Protein AF-0000000081822800 (afdb_homodimer)

Secondary structure (DSSP, 8-state):
-HHHHHHHHHHHHH--S-BS-EEEEEEETTS-EEEP---S---TT-EEEEEEEETTEEEEEEEE-TTS-EEE-S-TTTEEEETTTTEEEEPS--GGG-EEEEEEEESSEEEEEEEEEEEEEPPPPPPEEEEEEEEETTTTEEEEEEEESSSS-EEEEEE-SS-EEE-SSS--SEEEEEETTEEEEEEE-SS-EEEEEEEGGGTS--/-HHHHHHHHHHHHH--S-BS-EEEEEEETTS-EEE----S---TT-EEEEEEEETTEEEEEEEE-TTS-EEE-S-TTTEEEETTTTEEEEPS--GGG-EEEEEEEESSEEEEEEEEEEEEEPPPPPPEEEEEEEEETTTTEEEEEEEESSSS-EEEEEE-SS-EEE-SSS--SEEEEEETTEEEEEEE-SS-EEEEEEEGGGTS--

Foldseek 3Di:
DVLVVQVVVVVVPPPPFPAQEEEEAEEEAQAKDKAFLQDQDDDLQKKKWKWWDDPNDIGTQWIAGSVGDIDGDDDPVQWDADPRRRMIMGGRDDQVNFGKMWMWIGGPDIHTHYIYGYGYDYDAAAAKDKDWDQDDQVQLWIKIKIDGPVDRDIFIWIDGPAFIDGDDDDDAQWDWTDDDQKIKIWRDDPVYIHMDIDGSCVRHPD/DVLVVQVVVVVVPPPPFPAQEEEEAEEEAQAKDKAFLQDQDDDLQKKKWKWWDDPNDIGTQWIAGSVGDIDGDDDPVQWDADPRGRMIMGGRDDQVNFGKMWMWIGGPDIHTHYIYGYGYDYDAAAAKDKDWDQDDQVQLWIKIKIDGPVDRDIFIWIDGPAFIDGDDDDDAQWDWTDDDQKIKIWRDDPVYIHMDIDGSCVRHPD

Nearest PDB structures (foldseek):
  3alx-assembly1_B  TM=8.094E-01  e=1.723E-04  Measles morbillivirus
  7tqg-assembly1_L  TM=4.529E-01  e=1.378E-06  Homo sapiens
  5w08-assembly1_H  TM=4.066E-01  e=2.705E-07  Homo sapiens
  7z0y-assembly1_L  TM=4.437E-01  e=2.945E-06  Homo sapiens
  7u04-assembly1_L  TM=4.332E-01  e=1.143E-05  Homo sapiens

Sequence (412 aa):
GVCLYLLSFIIKDKVMFYVSGLEHQVAKKGTDLLLDAKVTTLPSVADFSWKCIKSDKTLNVVKLGFKGDLRIFFDKTSIEFFKQNYSLLLKNVQHNNSGVYKAELSGSEDKILLLYIFCCFSEPVSPVKLTVTESNSSACNLTVTCRTEDSNLNRTFQCNKSSCHLQEGAPVSFTVFLQQDNIICNHSNQVSWNQDSKNIKVYSPKGVCLYLLSFIIKDKVMFYVSGLEHQVAKKGTDLLLDAKVTTLPSVADFSWKCIKSDKTLNVVKLGFKGDLRIFFDKTSIEFFKQNYSLLLKNVQHNNSGVYKAELSGSEDKILLLYIFCCFSEPVSPVKLTVTESNSSACNLTVTCRTEDSNLNRTFQCNKSSCHLQEGAPVSFTVFLQQDNIICNHSNQVSWNQDSKNIKVYSPK

Structure (mmCIF, N/CA/C/O backbone):
data_AF-0000000081822800-model_v1
#
loop_
_entity.id
_entity.type
_entity.pdbx_description
1 polymer 'Immunoglobulin V-set domain-containing protein'
#
loop_
_atom_site.group_PDB
_atom_site.id
_atom_site.type_symbol
_atom_site.label_atom_id
_atom_site.label_alt_id
_atom_site.label_comp_id
_atom_site.label_asym_id
_atom_site.label_entity_id
_atom_site.label_seq_id
_atom_site.pdbx_PDB_ins_code
_atom_site.Cartn_x
_atom_site.Cartn_y
_atom_site.Cartn_z
_atom_site.occupancy
_atom_site.B_iso_or_equiv
_atom_site.auth_seq_id
_atom_site.auth_comp_id
_atom_site.auth_asym_id
_atom_site.auth_atom_id
_atom_site.pdbx_PDB_model_num
ATOM 1 N N . GLY A 1 1 ? -4.793 -26.688 4 1 36.72 1 GLY A N 1
ATOM 2 C CA . GLY A 1 1 ? -3.568 -26.75 3.215 1 36.72 1 GLY A CA 1
ATOM 3 C C . GLY A 1 1 ? -2.824 -25.438 3.164 1 36.72 1 GLY A C 1
ATOM 4 O O . GLY A 1 1 ? -3.262 -24.438 3.756 1 36.72 1 GLY A O 1
ATOM 5 N N . VAL A 1 2 ? -1.627 -25.359 2.516 1 48.44 2 VAL A N 1
ATOM 6 C CA . VAL A 1 2 ? -0.623 -24.312 2.387 1 48.44 2 VAL A CA 1
ATOM 7 C C . VAL A 1 2 ? -1.302 -22.984 2.045 1 48.44 2 VAL A C 1
ATOM 9 O O . VAL A 1 2 ? -0.89 -21.922 2.527 1 48.44 2 VAL A O 1
ATOM 12 N N . CYS A 1 3 ? -2.381 -23.062 1.314 1 52.41 3 CYS A N 1
ATOM 13 C CA . CYS A 1 3 ? -3.053 -21.844 0.894 1 52.41 3 CYS A CA 1
ATOM 14 C C . CYS A 1 3 ? -3.605 -21.078 2.094 1 52.41 3 CYS A C 1
ATOM 16 O O . CYS A 1 3 ? -3.561 -19.844 2.131 1 52.41 3 CYS A O 1
ATOM 18 N N . LEU A 1 4 ? -4.051 -21.812 3.014 1 51.31 4 LEU A N 1
ATOM 19 C CA . LEU A 1 4 ? -4.719 -21.156 4.133 1 51.31 4 LEU A CA 1
ATOM 20 C C . LEU A 1 4 ? -3.717 -20.391 4.992 1 51.31 4 LEU A C 1
ATOM 22 O O . LEU A 1 4 ? -4.004 -19.281 5.461 1 51.31 4 LEU A O 1
ATOM 26 N N . TYR A 1 5 ? -2.645 -21.047 5.246 1 50.62 5 TYR A N 1
ATOM 27 C CA . TYR A 1 5 ? -1.655 -20.438 6.129 1 50.62 5 TYR A CA 1
ATOM 28 C C . TYR A 1 5 ? -1.083 -19.156 5.516 1 50.62 5 TYR A C 1
ATOM 30 O O . TYR A 1 5 ? -0.831 -18.188 6.223 1 50.62 5 TYR A O 1
ATOM 38 N N . LEU A 1 6 ? -0.833 -19.297 4.336 1 49.31 6 LEU A N 1
ATOM 39 C CA . LEU A 1 6 ? -0.276 -18.125 3.668 1 49.31 6 LEU A CA 1
ATOM 40 C C . LEU A 1 6 ? -1.231 -16.938 3.764 1 49.31 6 LEU A C 1
ATOM 42 O O . LEU A 1 6 ? -0.799 -15.805 3.979 1 49.31 6 LEU A O 1
ATOM 46 N N . LEU A 1 7 ? -2.545 -17.328 3.83 1 53.16 7 LEU A N 1
ATOM 47 C CA . LEU A 1 7 ? -3.57 -16.297 3.703 1 53.16 7 LEU A CA 1
ATOM 48 C C . LEU A 1 7 ? -3.721 -15.516 5.004 1 53.16 7 LEU A C 1
ATOM 50 O O . LEU A 1 7 ? -3.898 -14.289 4.988 1 53.16 7 LEU A O 1
ATOM 54 N N . SER A 1 8 ? -3.666 -16.297 5.934 1 50.38 8 SER A N 1
ATOM 55 C CA . SER A 1 8 ? -3.932 -15.672 7.223 1 50.38 8 SER A CA 1
ATOM 56 C C . SER A 1 8 ? -2.854 -14.648 7.574 1 50.38 8 SER A C 1
ATOM 58 O O . SER A 1 8 ? -3.152 -13.57 8.094 1 50.38 8 SER A O 1
ATOM 60 N N . PHE A 1 9 ? -1.717 -15.047 7.324 1 49.59 9 PHE A N 1
ATOM 61 C CA . PHE A 1 9 ? -0.606 -14.195 7.742 1 49.59 9 PHE A CA 1
ATOM 62 C C . PHE A 1 9 ? -0.541 -12.938 6.895 1 49.59 9 PHE A C 1
ATOM 64 O O . PHE A 1 9 ? -0.249 -11.852 7.406 1 49.59 9 PHE A O 1
ATOM 71 N N . ILE A 1 10 ? -0.877 -13.156 5.633 1 49.47 10 ILE A N 1
ATOM 72 C CA . ILE A 1 10 ? -0.733 -12.023 4.723 1 49.47 10 ILE A CA 1
ATOM 73 C C . ILE A 1 10 ? -1.83 -10.992 5 1 49.47 10 ILE A C 1
ATOM 75 O O . ILE A 1 10 ? -1.566 -9.789 5.039 1 49.47 10 ILE A O 1
ATOM 79 N N . ILE A 1 11 ? -3.033 -11.508 5.219 1 52.09 11 ILE A N 1
ATOM 80 C CA . ILE A 1 11 ? -4.164 -10.586 5.312 1 52.09 11 ILE A CA 1
ATOM 81 C C . ILE A 1 11 ? -4.07 -9.789 6.613 1 52.09 11 ILE A C 1
ATOM 83 O O . ILE A 1 11 ? -4.441 -8.617 6.652 1 52.09 11 ILE A O 1
ATOM 87 N N . LYS A 1 12 ? -3.787 -10.461 7.609 1 46.97 12 LYS A N 1
ATOM 88 C CA . LYS A 1 12 ? -3.793 -9.734 8.875 1 46.97 12 LYS A CA 1
ATOM 89 C C . LYS A 1 12 ? -2.924 -8.484 8.805 1 46.97 12 LYS A C 1
ATOM 91 O O . LYS A 1 12 ? -3.279 -7.438 9.352 1 46.97 12 LYS A O 1
ATOM 96 N N . ASP A 1 13 ? -1.806 -8.672 8.25 1 44.94 13 ASP A N 1
ATOM 97 C CA . ASP A 1 13 ? -0.778 -7.66 8.484 1 44.94 13 ASP A CA 1
ATOM 98 C C . ASP A 1 13 ? -0.91 -6.5 7.5 1 44.94 13 ASP A C 1
ATOM 100 O O . ASP A 1 13 ? -0.404 -5.402 7.754 1 44.94 13 ASP A O 1
ATOM 104 N N . LYS A 1 14 ? -1.566 -6.867 6.188 1 49.22 14 LYS A N 1
ATOM 105 C CA . LYS A 1 14 ? -1.287 -5.902 5.125 1 49.22 14 LYS A CA 1
ATOM 106 C C . LYS A 1 14 ? -2.523 -5.074 4.797 1 49.22 14 LYS A C 1
ATOM 108 O O . LYS A 1 14 ? -2.414 -3.984 4.23 1 49.22 14 LYS A O 1
ATOM 113 N N . VAL A 1 15 ? -3.725 -5.629 5.031 1 46.78 15 VAL A N 1
ATOM 114 C CA . VAL A 1 15 ? -4.793 -4.953 4.297 1 46.78 15 VAL A CA 1
ATOM 115 C C . VAL A 1 15 ? -5.703 -4.215 5.277 1 46.78 15 VAL A C 1
ATOM 117 O O . VAL A 1 15 ? -6.633 -4.805 5.832 1 46.78 15 VAL A O 1
ATOM 120 N N . MET A 1 16 ? -5.176 -3.473 6.043 1 43.84 16 MET A N 1
ATOM 121 C CA . MET A 1 16 ? -6.109 -2.684 6.844 1 43.84 16 MET A CA 1
ATOM 122 C C . MET A 1 16 ? -6.867 -1.688 5.973 1 43.84 16 MET A C 1
ATOM 124 O O . MET A 1 16 ? -7.277 -0.628 6.449 1 43.84 16 MET A O 1
ATOM 128 N N . PHE A 1 17 ? -6.68 -1.811 4.672 1 53.31 17 PHE A N 1
ATOM 129 C CA . PHE A 1 17 ? -7.488 -0.879 3.893 1 53.31 17 PHE A CA 1
ATOM 130 C C . PHE A 1 17 ? -8.938 -1.347 3.82 1 53.31 17 PHE A C 1
ATOM 132 O O . PHE A 1 17 ? -9.211 -2.543 3.928 1 53.31 17 PHE A O 1
ATOM 139 N N . TYR A 1 18 ? -9.703 -0.452 4.008 1 56.72 18 TYR A N 1
ATOM 140 C CA . TYR A 1 18 ? -11.109 -0.667 3.672 1 56.72 18 TYR A CA 1
ATOM 141 C C . TYR A 1 18 ? -11.242 -1.473 2.385 1 56.72 18 TYR A C 1
ATOM 143 O O . TYR A 1 18 ? -10.883 -0.995 1.306 1 56.72 18 TYR A O 1
ATOM 151 N N . VAL A 1 19 ? -11.156 -2.721 2.535 1 65.31 19 VAL A N 1
ATOM 152 C CA . VAL A 1 19 ? -11.414 -3.611 1.409 1 65.31 19 VAL A CA 1
ATOM 153 C C . VAL A 1 19 ? -12.914 -3.691 1.148 1 65.31 19 VAL A C 1
ATOM 155 O O . VAL A 1 19 ? -13.695 -3.938 2.068 1 65.31 19 VAL A O 1
ATOM 158 N N . SER A 1 20 ? -13.266 -3.23 0.041 1 69 20 SER A N 1
ATOM 159 C CA . SER A 1 20 ? -14.68 -3.295 -0.307 1 69 20 SER A CA 1
ATOM 160 C C . SER A 1 20 ? -15.148 -4.738 -0.452 1 69 20 SER A C 1
ATOM 162 O O . SER A 1 20 ? -16.328 -5.043 -0.236 1 69 20 SER A O 1
ATOM 164 N N . GLY A 1 21 ? -14.258 -5.656 -0.852 1 78.94 21 GLY A N 1
ATOM 165 C CA . GLY A 1 21 ? -14.648 -7.043 -1.044 1 78.94 21 GLY A CA 1
ATOM 166 C C . GLY A 1 21 ? -13.484 -8.008 -0.956 1 78.94 21 GLY A C 1
ATOM 167 O O . GLY A 1 21 ? -12.344 -7.648 -1.249 1 78.94 21 GLY A O 1
ATOM 168 N N . LEU A 1 22 ? -13.789 -9.125 -0.444 1 83.88 22 LEU A N 1
ATOM 169 C CA . LEU A 1 22 ? -12.836 -10.234 -0.381 1 83.88 22 LEU A CA 1
ATOM 170 C C . LEU A 1 22 ? -13.414 -11.477 -1.04 1 83.88 22 LEU A C 1
ATOM 172 O O . LEU A 1 22 ? -14.555 -11.867 -0.767 1 83.88 22 LEU A O 1
ATOM 176 N N . GLU A 1 23 ? -12.727 -11.992 -1.981 1 86.81 23 GLU A N 1
ATOM 177 C CA . GLU A 1 23 ? -13.156 -13.211 -2.66 1 86.81 23 GLU A CA 1
ATOM 178 C C . GLU A 1 23 ? -12.07 -14.289 -2.607 1 86.81 23 GLU A C 1
ATOM 180 O O . GLU A 1 23 ? -10.883 -13.977 -2.617 1 86.81 23 GLU A O 1
ATOM 185 N N . HIS A 1 24 ? -12.5 -15.477 -2.459 1 87.69 24 HIS A N 1
ATOM 186 C CA . HIS A 1 24 ? -11.617 -16.641 -2.572 1 87.69 24 HIS A CA 1
ATOM 187 C C . HIS A 1 24 ? -11.781 -17.328 -3.924 1 87.69 24 HIS A C 1
ATOM 189 O O . HIS A 1 24 ? -12.906 -17.516 -4.387 1 87.69 24 HIS A O 1
ATOM 195 N N . GLN A 1 25 ? -10.633 -17.547 -4.539 1 90.38 25 GLN A N 1
ATOM 196 C CA . GLN A 1 25 ? -10.664 -18.234 -5.832 1 90.38 25 GLN A CA 1
ATOM 197 C C . GLN A 1 25 ? -9.719 -19.422 -5.848 1 90.38 25 GLN A C 1
ATOM 199 O O . GLN A 1 25 ? -8.625 -19.375 -5.281 1 90.38 25 GLN A O 1
ATOM 204 N N . VAL A 1 26 ? -10.211 -20.5 -6.344 1 87.56 26 VAL A N 1
ATOM 205 C CA . VAL A 1 26 ? -9.383 -21.688 -6.562 1 87.56 26 VAL A CA 1
ATOM 206 C C . VAL A 1 26 ? -9.438 -22.094 -8.039 1 87.56 26 VAL A C 1
ATOM 208 O O . VAL A 1 26 ? -10.469 -21.922 -8.688 1 87.56 26 VAL A O 1
ATOM 211 N N . ALA A 1 27 ? -8.305 -22.5 -8.531 1 89.06 27 ALA A N 1
ATOM 212 C CA . ALA A 1 27 ? -8.273 -22.969 -9.914 1 89.06 27 ALA A CA 1
ATOM 213 C C . ALA A 1 27 ? -7.309 -24.141 -10.086 1 89.06 27 ALA A C 1
ATOM 215 O O . ALA A 1 27 ? -6.293 -24.219 -9.391 1 89.06 27 ALA A O 1
ATOM 216 N N . LYS A 1 28 ? -7.742 -25 -10.945 1 87 28 LYS A N 1
ATOM 217 C CA . LYS A 1 28 ? -6.859 -26.109 -11.32 1 87 28 LYS A CA 1
ATOM 218 C C . LYS A 1 28 ? -5.68 -25.609 -12.148 1 87 28 LYS A C 1
ATOM 220 O O . LYS A 1 28 ? -5.84 -24.75 -13.016 1 87 28 LYS A O 1
ATOM 225 N N . LYS A 1 29 ? -4.566 -26.219 -11.891 1 87.56 29 LYS A N 1
ATOM 226 C CA . LYS A 1 29 ? -3.369 -25.906 -12.664 1 87.56 29 LYS A CA 1
ATOM 227 C C . LYS A 1 29 ? -3.635 -26.047 -14.164 1 87.56 29 LYS A C 1
ATOM 229 O O . LYS A 1 29 ? -4.285 -26.984 -14.602 1 87.56 29 LYS A O 1
ATOM 234 N N . GLY A 1 30 ? -3.152 -25.109 -14.906 1 89.94 30 GLY A N 1
ATOM 235 C CA . GLY A 1 30 ? -3.262 -25.172 -16.359 1 89.94 30 GLY A CA 1
ATOM 236 C C . GLY A 1 30 ? -4.516 -24.5 -16.891 1 89.94 30 GLY A C 1
ATOM 237 O O . GLY A 1 30 ? -4.703 -24.406 -18.109 1 89.94 30 GLY A O 1
ATOM 238 N N . THR A 1 31 ? -5.371 -24.047 -16 1 91.62 31 THR A N 1
ATOM 239 C CA . THR A 1 31 ? -6.582 -23.375 -16.438 1 91.62 31 THR A CA 1
ATOM 240 C C . THR A 1 31 ? -6.41 -21.859 -16.359 1 91.62 31 THR A C 1
ATOM 242 O O . THR A 1 31 ? -5.367 -21.375 -15.906 1 91.62 31 THR A O 1
ATOM 245 N N . ASP A 1 32 ? -7.418 -21.188 -16.906 1 95 32 ASP A N 1
ATOM 246 C CA . ASP A 1 32 ? -7.441 -19.734 -16.812 1 95 32 ASP A CA 1
ATOM 247 C C . ASP A 1 32 ? -8.258 -19.281 -15.609 1 95 32 ASP A C 1
ATOM 249 O O . ASP A 1 32 ? -9.164 -19.984 -15.156 1 95 32 ASP A O 1
ATOM 253 N N . LEU A 1 33 ? -7.902 -18.172 -15.07 1 95.56 33 LEU A N 1
ATOM 254 C CA . LEU A 1 33 ? -8.625 -17.578 -13.945 1 95.56 33 LEU A CA 1
ATOM 255 C C . LEU A 1 33 ? -8.938 -16.109 -14.203 1 95.56 33 LEU A C 1
ATOM 257 O O . LEU A 1 33 ? -8.031 -15.32 -14.453 1 95.56 33 LEU A O 1
ATOM 261 N N . LEU A 1 34 ? -10.148 -15.781 -14.117 1 96.25 34 LEU A N 1
ATOM 262 C CA . LEU A 1 34 ? -10.578 -14.398 -14.312 1 96.25 34 LEU A CA 1
ATOM 263 C C . LEU A 1 34 ? -10.781 -13.703 -12.977 1 96.25 34 LEU A C 1
ATOM 265 O O . LEU A 1 34 ? -11.547 -14.172 -12.133 1 96.25 34 LEU A O 1
ATOM 269 N N . LEU A 1 35 ? -10.078 -12.648 -12.781 1 95.81 35 LEU A N 1
ATOM 270 C CA . LEU A 1 35 ? -10.297 -11.773 -11.641 1 95.81 35 LEU A CA 1
ATOM 271 C C . LEU A 1 35 ? -11.086 -10.531 -12.047 1 95.81 35 LEU A C 1
ATOM 273 O O . LEU A 1 35 ? -10.578 -9.68 -12.773 1 95.81 35 LEU A O 1
ATOM 277 N N . ASP A 1 36 ? -12.227 -10.43 -11.492 1 94.06 36 ASP A N 1
ATOM 278 C CA . ASP A 1 36 ? -13.125 -9.328 -11.836 1 94.06 36 ASP A CA 1
ATOM 279 C C . ASP A 1 36 ? -12.984 -8.18 -10.844 1 94.06 36 ASP A C 1
ATOM 281 O O . ASP A 1 36 ? -13.117 -8.375 -9.633 1 94.06 36 ASP A O 1
ATOM 285 N N . ALA A 1 37 ? -12.75 -6.977 -11.344 1 92.81 37 ALA A N 1
ATOM 286 C CA . ALA A 1 37 ? -12.602 -5.824 -10.461 1 92.81 37 ALA A CA 1
ATOM 287 C C . ALA A 1 37 ? -13.953 -5.355 -9.938 1 92.81 37 ALA A C 1
ATOM 289 O O . ALA A 1 37 ? -14.023 -4.586 -8.977 1 92.81 37 ALA A O 1
ATOM 290 N N . LYS A 1 38 ? -15.008 -5.816 -10.531 1 88 38 LYS A N 1
ATOM 291 C CA . LYS A 1 38 ? -16.375 -5.516 -10.125 1 88 38 LYS A CA 1
ATOM 292 C C . LYS A 1 38 ? -16.641 -4.012 -10.133 1 88 38 LYS A C 1
ATOM 294 O O . LYS A 1 38 ? -17.266 -3.477 -9.219 1 88 38 LYS A O 1
ATOM 299 N N . VAL A 1 39 ? -15.945 -3.27 -11.016 1 86.5 39 VAL A N 1
ATOM 300 C CA . VAL A 1 39 ? -16.156 -1.84 -11.219 1 86.5 39 VAL A CA 1
ATOM 301 C C . VAL A 1 39 ? -16.297 -1.546 -12.703 1 86.5 39 VAL A C 1
ATOM 303 O O . VAL A 1 39 ? -15.719 -2.236 -13.547 1 86.5 39 VAL A O 1
ATOM 306 N N . THR A 1 40 ? -17.141 -0.588 -12.93 1 78.88 40 THR A N 1
ATOM 307 C CA . THR A 1 40 ? -17.344 -0.25 -14.328 1 78.88 40 THR A CA 1
ATOM 308 C C . THR A 1 40 ? -16.797 1.141 -14.641 1 78.88 40 THR A C 1
ATOM 310 O O . THR A 1 40 ? -16.531 1.467 -15.797 1 78.88 40 THR A O 1
ATOM 313 N N . THR A 1 41 ? -16.641 1.982 -13.625 1 83.31 41 THR A N 1
ATOM 314 C CA . THR A 1 41 ? -16.109 3.316 -13.852 1 83.31 41 THR A CA 1
ATOM 315 C C . THR A 1 41 ? -15.07 3.668 -12.789 1 83.31 41 THR A C 1
ATOM 317 O O . THR A 1 41 ? -15.164 3.211 -11.648 1 83.31 41 THR A O 1
ATOM 320 N N . LEU A 1 42 ? -14.062 4.324 -13.305 1 85.75 42 LEU A N 1
ATOM 321 C CA . LEU A 1 42 ? -13.023 4.781 -12.383 1 85.75 42 LEU A CA 1
ATOM 322 C C . LEU A 1 42 ? -13.055 6.297 -12.234 1 85.75 42 LEU A C 1
ATOM 324 O O . LEU A 1 42 ? -13.445 7.008 -13.164 1 85.75 42 LEU A O 1
ATOM 328 N N . PRO A 1 43 ? -12.703 6.746 -11.062 1 85.94 43 PRO A N 1
ATOM 329 C CA . PRO A 1 43 ? -12.57 8.195 -10.93 1 85.94 43 PRO A CA 1
ATOM 330 C C . PRO A 1 43 ? -11.586 8.797 -11.938 1 85.94 43 PRO A C 1
ATOM 332 O O . PRO A 1 43 ? -10.602 8.148 -12.297 1 85.94 43 PRO A O 1
ATOM 335 N N . SER A 1 44 ? -11.805 9.938 -12.43 1 81.94 44 SER A N 1
ATOM 336 C CA . SER A 1 44 ? -11.062 10.57 -13.516 1 81.94 44 SER A CA 1
ATOM 337 C C . SER A 1 44 ? -9.609 10.82 -13.125 1 81.94 44 SER A C 1
ATOM 339 O O . SER A 1 44 ? -8.727 10.82 -13.977 1 81.94 44 SER A O 1
ATOM 341 N N . VAL A 1 45 ? -9.281 11.008 -11.914 1 84.94 45 VAL A N 1
ATOM 342 C CA . VAL A 1 45 ? -7.914 11.398 -11.602 1 84.94 45 VAL A CA 1
ATOM 343 C C . VAL A 1 45 ? -7.227 10.281 -10.812 1 84.94 45 VAL A C 1
ATOM 345 O O . VAL A 1 45 ? -6.219 10.516 -10.141 1 84.94 45 VAL A O 1
ATOM 348 N N . ALA A 1 46 ? -7.734 9.086 -10.992 1 91.88 46 ALA A N 1
ATOM 349 C CA . ALA A 1 46 ? -7.137 8.008 -10.211 1 91.88 46 ALA A CA 1
ATOM 350 C C . ALA A 1 46 ? -6.48 6.973 -11.125 1 91.88 46 ALA A C 1
ATOM 352 O O . ALA A 1 46 ? -6.98 6.691 -12.219 1 91.88 46 ALA A O 1
ATOM 353 N N . ASP A 1 47 ? -5.367 6.496 -10.703 1 95.62 47 ASP A N 1
ATOM 354 C CA . ASP A 1 47 ? -4.742 5.348 -11.352 1 95.62 47 ASP A CA 1
ATOM 355 C C . ASP A 1 47 ? -5.371 4.039 -10.875 1 95.62 47 ASP A C 1
ATOM 357 O O . ASP A 1 47 ? -5.891 3.961 -9.758 1 95.62 47 ASP A O 1
ATOM 361 N N . PHE A 1 48 ? -5.402 3.111 -11.773 1 95.38 48 PHE A N 1
ATOM 362 C CA . PHE A 1 48 ? -5.891 1.78 -11.438 1 95.38 48 PHE A CA 1
ATOM 363 C C . PHE A 1 48 ? -4.781 0.745 -11.562 1 95.38 48 PHE A C 1
ATOM 365 O O . PHE A 1 48 ? -3.961 0.816 -12.477 1 95.38 48 PHE A O 1
ATOM 372 N N . SER A 1 49 ? -4.723 -0.229 -10.633 1 97.06 49 SER A N 1
ATOM 373 C CA . SER A 1 49 ? -3.707 -1.271 -10.75 1 97.06 49 SER A CA 1
ATOM 374 C C . SER A 1 49 ? -4.215 -2.6 -10.203 1 97.06 49 SER A C 1
ATOM 376 O O . SER A 1 49 ? -5.039 -2.627 -9.281 1 97.06 49 SER A O 1
ATOM 378 N N . TRP A 1 50 ? -3.828 -3.674 -10.836 1 97.31 50 TRP A N 1
ATOM 379 C CA . TRP A 1 50 ? -3.84 -5.008 -10.242 1 97.31 50 TRP A CA 1
ATOM 380 C C . TRP A 1 50 ? -2.479 -5.348 -9.641 1 97.31 50 TRP A C 1
ATOM 382 O O . TRP A 1 50 ? -1.449 -5.207 -10.305 1 97.31 50 TRP A O 1
ATOM 392 N N . LYS A 1 51 ? -2.508 -5.73 -8.422 1 96.31 51 LYS A N 1
ATOM 393 C CA . LYS A 1 51 ? -1.27 -6.098 -7.742 1 96.31 51 LYS A CA 1
ATOM 394 C C . LYS A 1 51 ? -1.372 -7.492 -7.129 1 96.31 51 LYS A C 1
ATOM 396 O O . LYS A 1 51 ? -2.473 -7.988 -6.887 1 96.31 51 LYS A O 1
ATOM 401 N N . CYS A 1 52 ? -0.28 -8.102 -6.996 1 95.25 52 CYS A N 1
ATOM 402 C CA . CYS A 1 52 ? -0.197 -9.391 -6.332 1 95.25 52 CYS A CA 1
ATOM 403 C C . CYS A 1 52 ? 0.801 -9.352 -5.18 1 95.25 52 CYS A C 1
ATOM 405 O O . CYS A 1 52 ? 1.886 -8.781 -5.312 1 95.25 52 CYS A O 1
ATOM 407 N N . ILE A 1 53 ? 0.4 -9.93 -4.102 1 90.12 53 ILE A N 1
ATOM 408 C CA . ILE A 1 53 ? 1.264 -10.016 -2.93 1 90.12 53 ILE A CA 1
ATOM 409 C C . ILE A 1 53 ? 1.842 -11.422 -2.811 1 90.12 53 ILE A C 1
ATOM 411 O O . ILE A 1 53 ? 1.1 -12.391 -2.648 1 90.12 53 ILE A O 1
ATOM 415 N N . LYS A 1 54 ? 3.168 -11.43 -2.939 1 81.06 54 LYS A N 1
ATOM 416 C CA . LYS A 1 54 ? 3.885 -12.695 -2.809 1 81.06 54 LYS A CA 1
ATOM 417 C C . LYS A 1 54 ? 5.121 -12.539 -1.926 1 81.06 54 LYS A C 1
ATOM 419 O O . LYS A 1 54 ? 5.93 -11.633 -2.141 1 81.06 54 LYS A O 1
ATOM 424 N N . SER A 1 55 ? 5.34 -13.461 -0.978 1 77.06 55 SER A N 1
ATOM 425 C CA . SER A 1 55 ? 6.52 -13.453 -0.118 1 77.06 55 SER A CA 1
ATOM 426 C C . SER A 1 55 ? 6.797 -12.055 0.427 1 77.06 55 SER A C 1
ATOM 428 O O . SER A 1 55 ? 7.922 -11.562 0.332 1 77.06 55 SER A O 1
ATOM 430 N N . ASP A 1 56 ? 5.945 -11.297 0.788 1 76.56 56 ASP A N 1
ATOM 431 C CA . ASP A 1 56 ? 6.051 -10 1.45 1 76.56 56 ASP A CA 1
ATOM 432 C C . ASP A 1 56 ? 6.332 -8.891 0.441 1 76.56 56 ASP A C 1
ATOM 434 O O . ASP A 1 56 ? 6.707 -7.781 0.821 1 76.56 56 ASP A O 1
ATOM 438 N N . LYS A 1 57 ? 6.305 -9.32 -0.801 1 86.38 57 LYS A N 1
ATOM 439 C CA . LYS A 1 57 ? 6.469 -8.312 -1.848 1 86.38 57 LYS A CA 1
ATOM 440 C C . LYS A 1 57 ? 5.137 -8 -2.525 1 86.38 57 LYS A C 1
ATOM 442 O O . LYS A 1 57 ? 4.305 -8.891 -2.703 1 86.38 57 LYS A O 1
ATOM 447 N N . THR A 1 58 ? 4.973 -6.785 -2.764 1 91.38 58 THR A N 1
ATOM 448 C CA . THR A 1 58 ? 3.834 -6.375 -3.574 1 91.38 58 THR A CA 1
ATOM 449 C C . THR A 1 58 ? 4.254 -6.137 -5.02 1 91.38 58 THR A C 1
ATOM 451 O O . THR A 1 58 ? 5.004 -5.203 -5.309 1 91.38 58 THR A O 1
ATOM 454 N N . LEU A 1 59 ? 3.777 -6.977 -5.883 1 94.38 59 LEU A N 1
ATOM 455 C CA . LEU A 1 59 ? 4.125 -6.906 -7.297 1 94.38 59 LEU A CA 1
ATOM 456 C C . LEU A 1 59 ? 2.996 -6.277 -8.102 1 94.38 59 LEU A C 1
ATOM 458 O O . LEU A 1 59 ? 1.821 -6.57 -7.871 1 94.38 59 LEU A O 1
ATOM 462 N N . ASN A 1 60 ? 3.412 -5.383 -8.969 1 96.38 60 ASN A N 1
ATOM 463 C CA . ASN A 1 60 ? 2.424 -4.84 -9.898 1 96.38 60 ASN A CA 1
ATOM 464 C C . ASN A 1 60 ? 2.232 -5.746 -11.109 1 96.38 60 ASN A C 1
ATOM 466 O O . ASN A 1 60 ? 3.205 -6.152 -11.742 1 96.38 60 ASN A O 1
ATOM 470 N N . VAL A 1 61 ? 1.001 -6.117 -11.391 1 97.5 61 VAL A N 1
ATOM 471 C CA . VAL A 1 61 ? 0.684 -6.91 -12.57 1 97.5 61 VAL A CA 1
ATOM 472 C C . VAL A 1 61 ? 0.367 -5.988 -13.75 1 97.5 61 VAL A C 1
ATOM 474 O O . VAL A 1 61 ? 0.987 -6.09 -14.812 1 97.5 61 VAL A O 1
ATOM 477 N N . VAL A 1 62 ? -0.535 -5.152 -13.555 1 97.25 62 VAL A N 1
ATOM 478 C CA . VAL A 1 62 ? -0.919 -4.16 -14.555 1 97.25 62 VAL A CA 1
ATOM 479 C C . VAL A 1 62 ? -1.188 -2.818 -13.875 1 97.25 62 VAL A C 1
ATOM 481 O O . VAL A 1 62 ? -1.695 -2.775 -12.75 1 97.25 62 VAL A O 1
ATOM 484 N N . LYS A 1 63 ? -0.806 -1.682 -14.547 1 96.5 63 LYS A N 1
ATOM 485 C CA . LYS A 1 63 ? -1.122 -0.32 -14.125 1 96.5 63 LYS A CA 1
ATOM 486 C C . LYS A 1 63 ? -1.773 0.469 -15.25 1 96.5 63 LYS A C 1
ATOM 488 O O . LYS A 1 63 ? -1.279 0.467 -16.391 1 96.5 63 LYS A O 1
ATOM 493 N N . LEU A 1 64 ? -2.865 0.989 -14.938 1 95.31 64 LEU A N 1
ATOM 494 C CA . LEU A 1 64 ? -3.547 1.917 -15.836 1 95.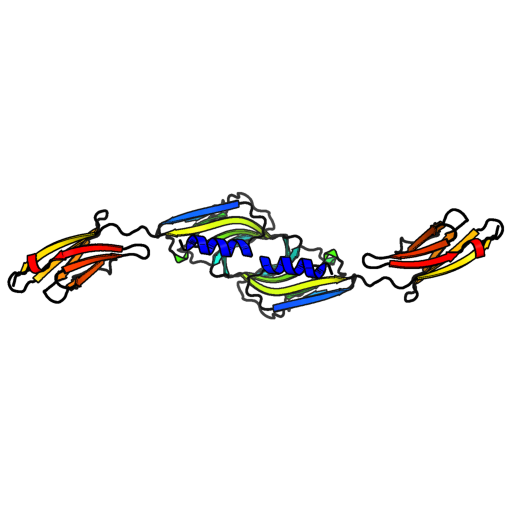31 64 LEU A CA 1
ATOM 495 C C . LEU A 1 64 ? -3.521 3.334 -15.273 1 95.31 64 LEU A C 1
ATOM 497 O O . LEU A 1 64 ? -4.16 3.613 -14.25 1 95.31 64 LEU A O 1
ATOM 501 N N . GLY A 1 65 ? -2.801 4.164 -15.938 1 92.88 65 GLY A N 1
ATOM 502 C CA . GLY A 1 65 ? -2.727 5.547 -15.5 1 92.88 65 GLY A CA 1
ATOM 503 C C . GLY A 1 65 ? -4.012 6.316 -15.727 1 92.88 65 GLY A C 1
ATOM 504 O O . GLY A 1 65 ? -4.832 5.93 -16.562 1 92.88 65 GLY A O 1
ATOM 505 N N . PHE A 1 66 ? -4.09 7.457 -15.023 1 89.94 66 PHE A N 1
ATOM 506 C CA . PHE A 1 66 ? -5.312 8.25 -15.102 1 89.94 66 PHE A CA 1
ATOM 507 C C . PHE A 1 66 ? -5.48 8.844 -16.5 1 89.94 66 PHE A C 1
ATOM 509 O O . PHE A 1 66 ? -6.598 9.172 -16.906 1 89.94 66 PHE A O 1
ATOM 516 N N . LYS A 1 67 ? -4.449 8.938 -17.188 1 89.12 67 LYS A N 1
ATOM 517 C CA . LYS A 1 67 ? -4.523 9.453 -18.547 1 89.12 67 LYS A CA 1
ATOM 518 C C . LYS A 1 67 ? -4.715 8.32 -19.562 1 89.12 67 LYS A C 1
ATOM 520 O O . LYS A 1 67 ? -4.703 8.547 -20.766 1 89.12 67 LYS A O 1
ATOM 525 N N . GLY A 1 68 ? -4.758 7.086 -19.109 1 89.5 68 GLY A N 1
ATOM 526 C CA . GLY A 1 68 ? -5.055 5.969 -19.984 1 89.5 68 GLY A CA 1
ATOM 527 C C . GLY A 1 68 ? -3.828 5.16 -20.359 1 89.5 68 GLY A C 1
ATOM 528 O O . GLY A 1 68 ? -3.924 4.191 -21.125 1 89.5 68 GLY A O 1
ATOM 529 N N . ASP A 1 69 ? -2.664 5.52 -19.828 1 91.75 69 ASP A N 1
ATOM 530 C CA . ASP A 1 69 ? -1.449 4.762 -20.109 1 91.75 69 ASP A CA 1
ATOM 531 C C . ASP A 1 69 ? -1.475 3.402 -19.406 1 91.75 69 ASP A C 1
ATOM 533 O O . ASP A 1 69 ? -1.599 3.328 -18.188 1 91.75 69 ASP A O 1
ATOM 537 N N . LEU A 1 70 ? -1.314 2.383 -20.25 1 94.31 70 LEU A N 1
ATOM 538 C CA . LEU A 1 70 ? -1.361 1.02 -19.734 1 94.31 70 LEU A CA 1
ATOM 539 C C . LEU A 1 70 ? 0.036 0.413 -19.672 1 94.31 70 LEU A C 1
ATOM 541 O O . LEU A 1 70 ? 0.777 0.451 -20.656 1 94.31 70 LEU A O 1
ATOM 545 N N . ARG A 1 71 ? 0.432 -0.083 -18.594 1 96.25 71 ARG A N 1
ATOM 546 C CA . ARG A 1 71 ? 1.687 -0.804 -18.406 1 96.25 71 ARG A CA 1
ATOM 547 C C . ARG A 1 71 ? 1.435 -2.213 -17.875 1 96.25 71 ARG A C 1
ATOM 549 O O . ARG A 1 71 ? 0.722 -2.391 -16.891 1 96.25 71 ARG A O 1
ATOM 556 N N . ILE A 1 72 ? 1.977 -3.156 -18.469 1 96.19 72 ILE A N 1
ATOM 557 C CA . ILE A 1 72 ? 1.878 -4.551 -18.062 1 96.19 72 ILE A CA 1
ATOM 558 C C . ILE A 1 72 ? 3.246 -5.051 -17.594 1 96.19 72 ILE A C 1
ATOM 560 O O . ILE A 1 72 ? 4.23 -4.949 -18.328 1 96.19 72 ILE A O 1
ATOM 564 N N . PHE A 1 73 ? 3.336 -5.617 -16.406 1 95.19 73 PHE A N 1
ATOM 565 C CA . PHE A 1 73 ? 4.629 -5.961 -15.82 1 95.19 73 PHE A CA 1
ATOM 566 C C . PHE A 1 73 ? 4.855 -7.469 -15.852 1 95.19 73 PHE A C 1
ATOM 568 O O . PHE A 1 73 ? 5.988 -7.934 -15.734 1 95.19 73 PHE A O 1
ATOM 575 N N . PHE A 1 74 ? 3.752 -8.211 -15.922 1 93.69 74 PHE A N 1
ATOM 576 C CA . PHE A 1 74 ? 3.867 -9.656 -16.062 1 93.69 74 PHE A CA 1
ATOM 577 C C . PHE A 1 74 ? 4.051 -10.047 -17.516 1 93.69 74 PHE A C 1
ATOM 579 O O . PHE A 1 74 ? 3.936 -9.203 -18.422 1 93.69 74 PHE A O 1
ATOM 586 N N . ASP A 1 75 ? 4.379 -11.25 -17.688 1 93.19 75 ASP A N 1
ATOM 587 C CA . ASP A 1 75 ? 4.473 -11.766 -19.047 1 93.19 75 ASP A CA 1
ATOM 588 C C . ASP A 1 75 ? 3.139 -11.641 -19.781 1 93.19 75 ASP A C 1
ATOM 590 O O . ASP A 1 75 ? 2.135 -12.211 -19.344 1 93.19 75 ASP A O 1
ATOM 594 N N . LYS A 1 76 ? 3.215 -10.984 -20.891 1 90.62 76 LYS A N 1
ATOM 595 C CA . LYS A 1 76 ? 1.997 -10.703 -21.641 1 90.62 76 LYS A CA 1
ATOM 596 C C . LYS A 1 76 ? 1.331 -11.992 -22.109 1 90.62 76 LYS A C 1
ATOM 598 O O . LYS A 1 76 ? 0.133 -12.016 -22.391 1 90.62 76 LYS A O 1
ATOM 603 N N . THR A 1 77 ? 2.031 -13.047 -22.172 1 91.62 77 THR A N 1
ATOM 604 C CA . THR A 1 77 ? 1.469 -14.312 -22.609 1 91.62 77 THR A CA 1
ATOM 605 C C . THR A 1 77 ? 0.708 -14.992 -21.469 1 91.62 77 THR A C 1
ATOM 607 O O . THR A 1 77 ? -0.113 -15.883 -21.703 1 91.62 77 THR A O 1
ATOM 610 N N . SER A 1 78 ? 0.936 -14.477 -20.328 1 94.69 78 SER A N 1
ATOM 611 C CA . SER A 1 78 ? 0.343 -15.156 -19.172 1 94.69 78 SER A CA 1
ATOM 612 C C . SER A 1 78 ? -0.834 -14.367 -18.609 1 94.69 78 SER A C 1
ATOM 614 O O . SER A 1 78 ? -1.541 -14.844 -17.719 1 94.69 78 SER A O 1
ATOM 616 N N . ILE A 1 79 ? -1.028 -13.141 -19.156 1 96.5 79 ILE A N 1
ATOM 617 C CA . ILE A 1 79 ? -2.131 -12.352 -18.609 1 96.5 79 ILE A CA 1
ATOM 618 C C . ILE A 1 79 ? -2.844 -11.617 -19.75 1 96.5 79 ILE A C 1
ATOM 620 O O . ILE A 1 79 ? -2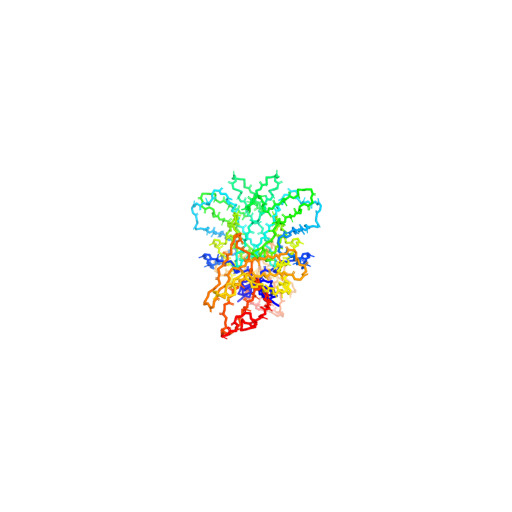.283 -11.438 -20.828 1 96.5 79 ILE A O 1
ATOM 624 N N . GLU A 1 80 ? -4.047 -11.312 -19.531 1 97 80 GLU A N 1
ATOM 625 C CA . GLU A 1 80 ? -4.848 -10.414 -20.359 1 97 80 GLU A CA 1
ATOM 626 C C . GLU A 1 80 ? -5.645 -9.438 -19.516 1 97 80 GLU A C 1
ATOM 628 O O . GLU A 1 80 ? -6.336 -9.844 -18.578 1 97 80 GLU A O 1
ATOM 633 N N . PHE A 1 81 ? -5.457 -8.109 -19.859 1 97.12 81 PHE A N 1
ATOM 634 C CA . PHE A 1 81 ? -6.188 -7.078 -19.125 1 97.12 81 PHE A CA 1
ATOM 635 C C . PHE A 1 81 ? -7.316 -6.52 -19.984 1 97.12 81 PHE A C 1
ATOM 637 O O . PHE A 1 81 ? -7.113 -6.172 -21.141 1 97.12 81 PHE A O 1
ATOM 644 N N . PHE A 1 82 ? -8.453 -6.477 -19.391 1 95.5 82 PHE A N 1
ATOM 645 C CA . PHE A 1 82 ? -9.625 -5.945 -20.078 1 95.5 82 PHE A CA 1
ATOM 646 C C . PHE A 1 82 ? -9.945 -4.539 -19.578 1 95.5 82 PHE A C 1
ATOM 648 O O . PHE A 1 82 ? -10.445 -4.363 -18.469 1 95.5 82 PHE A O 1
ATOM 655 N N . LYS A 1 83 ? -9.812 -3.598 -20.438 1 92.31 83 LYS A N 1
ATOM 656 C CA . LYS A 1 83 ? -10 -2.197 -20.062 1 92.31 83 LYS A CA 1
ATOM 657 C C . LYS A 1 83 ? -11.484 -1.879 -19.859 1 92.31 83 LYS A C 1
ATOM 659 O O . LYS A 1 83 ? -11.828 -0.917 -19.172 1 92.31 83 LYS A O 1
ATOM 664 N N . GLN A 1 84 ? -12.305 -2.631 -20.438 1 90.5 84 GLN A N 1
ATOM 665 C CA . GLN A 1 84 ? -13.734 -2.357 -20.406 1 90.5 84 GLN A CA 1
ATOM 666 C C . GLN A 1 84 ? -14.297 -2.521 -19 1 90.5 84 GLN A C 1
ATOM 668 O O . GLN A 1 84 ? -15.164 -1.755 -18.578 1 90.5 84 GLN A O 1
ATOM 673 N N . ASN A 1 85 ? -13.812 -3.486 -18.312 1 93.12 85 ASN A N 1
ATOM 674 C CA . ASN A 1 85 ? -14.336 -3.736 -16.969 1 93.12 85 ASN A CA 1
ATOM 675 C C . ASN A 1 85 ? -13.211 -3.916 -15.953 1 93.12 85 ASN A C 1
ATOM 677 O O . ASN A 1 85 ? -13.453 -4.371 -14.836 1 93.12 85 ASN A O 1
ATOM 681 N N . TYR A 1 86 ? -12.023 -3.688 -16.359 1 96.19 86 TYR A N 1
ATOM 682 C CA . TYR A 1 86 ? -10.828 -3.67 -15.516 1 96.19 86 TYR A CA 1
ATOM 683 C C . TYR A 1 86 ? -10.57 -5.047 -14.914 1 96.19 86 TYR A C 1
ATOM 685 O O . TYR A 1 86 ? -10.047 -5.152 -13.797 1 96.19 86 TYR A O 1
ATOM 693 N N . SER A 1 87 ? -11 -6.062 -15.648 1 96.56 87 SER A N 1
ATOM 694 C CA . SER A 1 87 ? -10.75 -7.426 -15.188 1 96.56 87 SER A CA 1
ATOM 695 C C . SER A 1 87 ? -9.383 -7.918 -15.633 1 96.56 87 SER A C 1
ATOM 697 O O . SER A 1 87 ? -8.82 -7.406 -16.609 1 96.56 87 SER A O 1
ATOM 699 N N . LEU A 1 88 ? -8.875 -8.875 -14.922 1 97.62 88 LEU A N 1
ATOM 700 C CA . LEU A 1 88 ? -7.582 -9.484 -15.203 1 97.62 88 LEU A CA 1
ATOM 701 C C . LEU A 1 88 ? -7.723 -10.984 -15.414 1 97.62 88 LEU A C 1
ATOM 703 O O . LEU A 1 88 ? -8.242 -11.695 -14.539 1 97.62 88 LEU A O 1
ATOM 707 N N . LEU A 1 89 ? -7.324 -11.422 -16.578 1 97.81 89 LEU A N 1
ATOM 708 C CA . LEU A 1 89 ? -7.312 -12.852 -16.859 1 97.81 89 LEU A CA 1
ATOM 709 C C . LEU A 1 89 ? -5.91 -13.43 -16.688 1 97.81 89 LEU A C 1
ATOM 711 O O . LEU A 1 89 ? -4.973 -13.016 -17.359 1 97.81 89 LEU A O 1
ATOM 715 N N . LEU A 1 90 ? -5.75 -14.344 -15.75 1 97.19 90 LEU A N 1
ATOM 716 C CA . LEU A 1 90 ? -4.531 -15.133 -15.633 1 97.19 90 LEU A CA 1
ATOM 717 C C . LEU A 1 90 ? -4.625 -16.406 -16.484 1 97.19 90 LEU A C 1
ATOM 719 O O . LEU A 1 90 ? -5.523 -17.219 -16.281 1 97.19 90 LEU A O 1
ATOM 723 N N . LYS A 1 91 ? -3.723 -16.5 -17.344 1 96.19 91 LYS A N 1
ATOM 724 C CA . LYS A 1 91 ? -3.775 -17.625 -18.266 1 96.19 91 LYS A CA 1
ATOM 725 C C . LYS A 1 91 ? -2.891 -18.781 -17.797 1 96.19 91 LYS A C 1
ATOM 727 O O . LYS A 1 91 ? -1.794 -18.547 -17.281 1 96.19 91 LYS A O 1
ATOM 732 N N . ASN A 1 92 ? -3.367 -20.016 -18.031 1 93.69 92 ASN A N 1
ATOM 733 C CA . ASN A 1 92 ? -2.592 -21.219 -17.719 1 93.69 92 ASN A CA 1
ATOM 734 C C . ASN A 1 92 ? -1.929 -21.125 -16.344 1 93.69 92 ASN A C 1
ATOM 736 O O . ASN A 1 92 ? -0.709 -21.25 -16.234 1 93.69 92 ASN A O 1
ATOM 740 N N . VAL A 1 93 ? -2.766 -20.984 -15.375 1 94.31 93 VAL A N 1
ATOM 741 C CA . VAL A 1 93 ? -2.266 -20.688 -14.039 1 94.31 93 VAL A CA 1
ATOM 742 C C . VAL A 1 93 ? -1.456 -21.875 -13.516 1 94.31 93 VAL A C 1
ATOM 744 O O . VAL A 1 93 ? -1.793 -23.031 -13.781 1 94.31 93 VAL A O 1
ATOM 747 N N . GLN A 1 94 ? -0.396 -21.531 -12.812 1 88.88 94 GLN A N 1
ATOM 748 C CA . GLN A 1 94 ? 0.493 -22.469 -12.133 1 88.88 94 GLN A CA 1
ATOM 749 C C . GLN A 1 94 ? 0.483 -22.25 -10.625 1 88.88 94 GLN A C 1
ATOM 751 O O . GLN A 1 94 ? -0.082 -21.281 -10.141 1 88.88 94 GLN A O 1
ATOM 756 N N . HIS A 1 95 ? 1.12 -23.109 -9.898 1 86.75 95 HIS A N 1
ATOM 757 C CA . HIS A 1 95 ? 1.145 -23.016 -8.445 1 86.75 95 HIS A CA 1
ATOM 758 C C . HIS A 1 95 ? 1.701 -21.656 -7.996 1 86.75 95 HIS A C 1
ATOM 760 O O . HIS A 1 95 ? 1.25 -21.109 -6.992 1 86.75 95 HIS A O 1
ATOM 766 N N . ASN A 1 96 ? 2.625 -21.188 -8.781 1 87.38 96 ASN A N 1
ATOM 767 C CA . ASN A 1 96 ? 3.287 -19.953 -8.391 1 87.38 96 ASN A CA 1
ATOM 768 C C . ASN A 1 96 ? 2.377 -18.75 -8.594 1 87.38 96 ASN A C 1
ATOM 770 O O . ASN A 1 96 ? 2.691 -17.641 -8.133 1 87.38 96 ASN A O 1
ATOM 774 N N . ASN A 1 97 ? 1.229 -18.969 -9.25 1 92.06 97 ASN A N 1
ATOM 775 C CA . ASN A 1 97 ? 0.269 -17.891 -9.398 1 92.06 97 ASN A CA 1
ATOM 776 C C . ASN A 1 97 ? -0.575 -17.703 -8.141 1 92.06 97 ASN A C 1
ATOM 778 O O . ASN A 1 97 ? -1.235 -16.672 -7.98 1 92.06 97 ASN A O 1
ATOM 782 N N . SER A 1 98 ? -0.503 -18.641 -7.273 1 88.25 98 SER A N 1
ATOM 783 C CA . SER A 1 98 ? -1.236 -18.5 -6.02 1 88.25 98 SER A CA 1
ATOM 784 C C . SER A 1 98 ? -0.778 -17.266 -5.246 1 88.25 98 SER A C 1
ATOM 786 O O . SER A 1 98 ? 0.4 -16.906 -5.285 1 88.25 98 SER A O 1
ATOM 788 N N . GLY A 1 99 ? -1.737 -16.672 -4.562 1 88.25 99 GLY A N 1
ATOM 789 C CA . GLY A 1 99 ? -1.421 -15.484 -3.789 1 88.25 99 GLY A CA 1
ATOM 790 C C . GLY A 1 99 ? -2.611 -14.562 -3.598 1 88.25 99 GLY A C 1
ATOM 791 O O . GLY A 1 99 ? -3.754 -14.961 -3.836 1 88.25 99 GLY A O 1
ATOM 792 N N . VAL A 1 100 ? -2.299 -13.453 -3.143 1 91 100 VAL A N 1
ATOM 793 C CA . VAL A 1 100 ? -3.334 -12.445 -2.936 1 91 100 VAL A CA 1
ATOM 794 C C . VAL A 1 100 ? -3.273 -11.406 -4.051 1 91 100 VAL A C 1
ATOM 796 O O . VAL A 1 100 ? -2.215 -10.828 -4.312 1 91 100 VAL A O 1
ATOM 799 N N . TYR A 1 101 ? -4.355 -11.281 -4.68 1 93.69 101 TYR A N 1
ATOM 800 C CA . TYR A 1 101 ? -4.473 -10.266 -5.715 1 93.69 101 TYR A CA 1
ATOM 801 C C . TYR A 1 101 ? -5.41 -9.141 -5.273 1 93.69 101 TYR A C 1
ATOM 803 O O . TYR A 1 101 ? -6.438 -9.398 -4.645 1 93.69 101 TYR A O 1
ATOM 811 N N . LYS A 1 102 ? -5.039 -7.941 -5.672 1 93.94 102 LYS A N 1
ATOM 812 C CA . LYS A 1 102 ? -5.906 -6.836 -5.277 1 93.94 102 LYS A CA 1
ATOM 813 C C . LYS A 1 102 ? -6.059 -5.824 -6.406 1 93.94 102 LYS A C 1
ATOM 815 O O . LYS A 1 102 ? -5.102 -5.547 -7.137 1 93.94 102 LYS A O 1
ATOM 820 N N . ALA A 1 103 ? -7.234 -5.418 -6.625 1 95 103 ALA A N 1
ATOM 821 C CA . ALA A 1 103 ? -7.535 -4.254 -7.453 1 95 103 ALA A CA 1
ATOM 822 C C . ALA A 1 103 ? -7.508 -2.971 -6.629 1 95 103 ALA A C 1
ATOM 824 O O . ALA A 1 103 ? -8.18 -2.873 -5.602 1 95 103 ALA A O 1
ATOM 825 N N . GLU A 1 104 ? -6.746 -1.99 -7.105 1 94.06 104 GLU A N 1
ATOM 826 C CA . GLU A 1 104 ? -6.531 -0.797 -6.293 1 94.06 104 GLU A CA 1
ATOM 827 C C . GLU A 1 104 ? -6.727 0.474 -7.113 1 94.06 104 GLU A C 1
ATOM 829 O O . GLU A 1 104 ? -6.344 0.527 -8.289 1 94.06 104 GLU A O 1
ATOM 834 N N . LEU A 1 105 ? -7.316 1.414 -6.496 1 93.44 105 LEU A N 1
ATOM 835 C CA . LEU A 1 105 ? -7.398 2.775 -7.016 1 93.44 105 LEU A CA 1
ATOM 836 C C . LEU A 1 105 ? -6.441 3.699 -6.266 1 93.44 105 LEU A C 1
ATOM 838 O O . LEU A 1 105 ? -6.34 3.629 -5.039 1 93.44 105 LEU A O 1
ATOM 842 N N . SER A 1 106 ? -5.695 4.531 -7.043 1 94.5 106 SER A N 1
ATOM 843 C CA . SER A 1 106 ? -4.762 5.461 -6.418 1 94.5 106 SER A CA 1
ATOM 844 C C . SER A 1 106 ? -4.945 6.875 -6.957 1 94.5 106 SER A C 1
ATOM 846 O O . SER A 1 106 ? -4.418 7.215 -8.023 1 94.5 106 SER A O 1
ATOM 848 N N . GLY A 1 107 ? -5.656 7.668 -6.332 1 93.94 107 GLY A N 1
ATOM 849 C CA . GLY A 1 107 ? -5.812 9.102 -6.551 1 93.94 107 GLY A CA 1
ATOM 850 C C . GLY A 1 107 ? -5.344 9.938 -5.379 1 93.94 107 GLY A C 1
ATOM 851 O O . GLY A 1 107 ? -4.199 9.812 -4.938 1 93.94 107 GLY A O 1
ATOM 852 N N . SER A 1 108 ? -6.273 10.703 -4.824 1 93.06 108 SER A N 1
ATOM 853 C CA . SER A 1 108 ? -5.926 11.43 -3.609 1 93.06 108 SER A CA 1
ATOM 854 C C . SER A 1 108 ? -5.758 10.484 -2.428 1 93.06 108 SER A C 1
ATOM 856 O O . SER A 1 108 ? -5 10.766 -1.497 1 93.06 108 SER A O 1
ATOM 858 N N . GLU A 1 109 ? -6.414 9.422 -2.557 1 92.69 109 GLU A N 1
ATOM 859 C CA . GLU A 1 109 ? -6.32 8.336 -1.582 1 92.69 109 GLU A CA 1
ATOM 860 C C . GLU A 1 109 ? -6.117 6.988 -2.271 1 92.69 109 GLU A C 1
ATOM 862 O O . GLU A 1 109 ? -6.598 6.777 -3.387 1 92.69 109 GLU A O 1
ATOM 867 N N . ASP A 1 110 ? -5.379 6.16 -1.661 1 92.56 110 ASP A N 1
ATOM 868 C CA . ASP A 1 110 ? -5.312 4.777 -2.127 1 92.56 110 ASP A CA 1
ATOM 869 C C . ASP A 1 110 ? -6.461 3.951 -1.562 1 92.56 110 ASP A C 1
ATOM 871 O O . ASP A 1 110 ? -6.691 3.941 -0.351 1 92.56 110 ASP A O 1
ATOM 875 N N . LYS A 1 111 ? -7.148 3.287 -2.439 1 90 111 LYS A N 1
ATOM 876 C CA . LYS A 1 111 ? -8.273 2.459 -2.02 1 90 111 LYS A CA 1
ATOM 877 C C . LYS A 1 111 ? -8.195 1.068 -2.646 1 90 111 LYS A C 1
ATOM 879 O O . LYS A 1 111 ? -7.965 0.935 -3.85 1 90 111 LYS A O 1
ATOM 884 N N . ILE A 1 112 ? -8.367 0.059 -1.842 1 90.06 112 ILE A N 1
ATOM 885 C CA . ILE A 1 112 ? -8.477 -1.305 -2.348 1 90.06 112 ILE A CA 1
ATOM 886 C C . ILE A 1 112 ? -9.93 -1.605 -2.711 1 90.06 112 ILE A C 1
ATOM 888 O O . ILE A 1 112 ? -10.812 -1.556 -1.854 1 90.06 112 ILE A O 1
ATOM 892 N N . LEU A 1 113 ? -10.125 -1.9 -3.883 1 90.38 113 LEU A N 1
ATOM 893 C CA . LEU A 1 113 ? -11.477 -2.18 -4.355 1 90.38 113 LEU A CA 1
ATOM 894 C C . LEU A 1 113 ? -11.875 -3.617 -4.035 1 90.38 113 LEU A C 1
ATOM 896 O O . LEU A 1 113 ? -13.008 -3.871 -3.615 1 90.38 113 LEU A O 1
ATOM 900 N N . LEU A 1 114 ? -10.977 -4.457 -4.305 1 90.5 114 LEU A N 1
ATOM 901 C CA . LEU A 1 114 ? -11.266 -5.879 -4.176 1 90.5 114 LEU A CA 1
ATOM 902 C C . LEU A 1 114 ? -9.984 -6.672 -3.902 1 90.5 114 LEU A C 1
ATOM 904 O O . LEU A 1 114 ? -8.93 -6.352 -4.441 1 90.5 114 LEU A O 1
ATOM 908 N N . LEU A 1 115 ? -10.203 -7.711 -3.1 1 91.12 115 LEU A N 1
ATOM 909 C CA . LEU A 1 115 ? -9.109 -8.625 -2.781 1 91.12 115 LEU A CA 1
ATOM 910 C C . LEU A 1 115 ? -9.469 -10.055 -3.162 1 91.12 115 LEU A C 1
ATOM 912 O O . LEU A 1 115 ? -10.57 -10.523 -2.877 1 91.12 115 LEU A O 1
ATOM 916 N N . TYR A 1 116 ? -8.57 -10.703 -3.838 1 91.06 116 TYR A N 1
ATOM 917 C CA . TYR A 1 116 ? -8.719 -12.117 -4.156 1 91.06 116 TYR A CA 1
ATOM 918 C C . TYR A 1 116 ? -7.633 -12.945 -3.477 1 91.06 116 TYR A C 1
ATOM 920 O O . TYR A 1 116 ? -6.445 -12.633 -3.59 1 91.06 116 TYR A O 1
ATOM 928 N N . ILE A 1 117 ? -8.062 -13.883 -2.801 1 89.06 117 ILE A N 1
ATOM 929 C CA . ILE A 1 117 ? -7.137 -14.938 -2.396 1 89.06 117 ILE A CA 1
ATOM 930 C C . ILE A 1 117 ? -7.207 -16.094 -3.389 1 89.06 117 ILE A C 1
ATOM 932 O O . ILE A 1 117 ? -8.242 -16.75 -3.51 1 89.06 117 ILE A O 1
ATOM 936 N N . PHE A 1 118 ? -6.098 -16.297 -4.086 1 89.31 118 PHE A N 1
ATOM 937 C CA . PHE A 1 118 ? -6.109 -17.312 -5.141 1 89.31 118 PHE A CA 1
ATOM 938 C C . PHE A 1 118 ? -5.176 -18.469 -4.793 1 89.31 118 PHE A C 1
ATOM 940 O O . PHE A 1 118 ? -4.023 -18.25 -4.418 1 89.31 118 PHE A O 1
ATOM 947 N N . CYS A 1 119 ? -5.793 -19.672 -4.98 1 86.56 119 CYS A N 1
ATOM 948 C CA . CYS A 1 119 ? -5.02 -20.891 -4.801 1 86.56 119 CYS A CA 1
ATOM 949 C C . CYS A 1 119 ? -5.109 -21.781 -6.035 1 86.56 119 CYS A C 1
ATOM 951 O O . CYS A 1 119 ? -6.203 -22.156 -6.461 1 86.56 119 CYS A O 1
ATOM 953 N N . CYS A 1 120 ? -3.982 -22.016 -6.531 1 87 120 CYS A N 1
ATOM 954 C CA . CYS A 1 120 ? -3.887 -22.984 -7.621 1 87 120 CYS A CA 1
ATOM 955 C C . CYS A 1 120 ? -3.625 -24.391 -7.086 1 87 120 CYS A C 1
ATOM 957 O O . CYS A 1 120 ? -2.768 -24.578 -6.223 1 87 120 CYS A O 1
ATOM 959 N N . PHE A 1 121 ? -4.395 -25.266 -7.602 1 82.81 121 PHE A N 1
ATOM 960 C CA . PHE A 1 121 ? -4.219 -26.625 -7.094 1 82.81 121 PHE A CA 1
ATOM 961 C C . PHE A 1 121 ? -4.027 -27.609 -8.234 1 82.81 121 PHE A C 1
ATOM 963 O O . PHE A 1 121 ? -4.301 -27.281 -9.391 1 82.81 121 PHE A O 1
ATOM 970 N N . SER A 1 122 ? -3.342 -28.719 -7.812 1 81.44 122 SER A N 1
ATOM 971 C CA . SER A 1 122 ? -3.23 -29.844 -8.75 1 81.44 122 SER A CA 1
ATOM 972 C C . SER A 1 122 ? -4.207 -30.953 -8.391 1 81.44 122 SER A C 1
ATOM 974 O O . SER A 1 122 ? -4.5 -31.188 -7.219 1 81.44 122 SER A O 1
ATOM 976 N N . GLU A 1 123 ? -4.773 -31.453 -9.344 1 74.12 123 GLU A N 1
ATOM 977 C CA . GLU A 1 123 ? -5.609 -32.625 -9.086 1 74.12 123 GLU A CA 1
ATOM 978 C C . GLU A 1 123 ? -4.766 -33.844 -8.695 1 74.12 123 GLU A C 1
ATOM 980 O O . GLU A 1 123 ? -3.643 -34 -9.172 1 74.12 123 GLU A O 1
ATOM 985 N N . PRO A 1 124 ? -5.355 -34.5 -7.652 1 75.31 124 PRO A N 1
ATOM 986 C CA . PRO A 1 124 ? -4.656 -35.75 -7.359 1 75.31 124 PRO A CA 1
ATOM 987 C C . PRO A 1 124 ? -4.457 -36.625 -8.602 1 75.31 124 PRO A C 1
ATOM 989 O O . PRO A 1 124 ? -5.211 -36.5 -9.57 1 75.31 124 PRO A O 1
ATOM 992 N N . VAL A 1 125 ? -3.326 -37.219 -8.555 1 77.62 125 VAL A N 1
ATOM 993 C CA . VAL A 1 125 ? -3.08 -38.094 -9.711 1 77.62 125 VAL A CA 1
ATOM 994 C C . VAL A 1 125 ? -4.105 -39.219 -9.734 1 77.62 125 VAL A C 1
ATOM 996 O O . VAL A 1 125 ? -4.586 -39.656 -8.68 1 77.62 125 VAL A O 1
ATOM 999 N N . SER A 1 126 ? -4.516 -39.562 -10.984 1 79.5 126 SER A N 1
ATOM 1000 C CA . SER A 1 126 ? -5.418 -40.688 -11.141 1 79.5 126 SER A CA 1
ATOM 1001 C C . SER A 1 126 ? -4.738 -42 -10.742 1 79.5 126 SER A C 1
ATOM 1003 O O . SER A 1 126 ? -3.514 -42.125 -10.844 1 79.5 126 SER A O 1
ATOM 1005 N N . PRO A 1 127 ? -5.547 -42.906 -10.227 1 86.75 127 PRO A N 1
ATOM 1006 C CA . PRO A 1 127 ? -4.977 -44.219 -9.961 1 86.75 127 PRO A CA 1
ATOM 1007 C C . PRO A 1 127 ? -4.293 -44.812 -11.188 1 86.75 127 PRO A C 1
ATOM 1009 O O . PRO A 1 127 ? -4.684 -44.531 -12.32 1 86.75 127 PRO A O 1
ATOM 1012 N N . VAL A 1 128 ? -3.236 -45.531 -10.953 1 90.5 128 VAL A N 1
ATOM 1013 C CA . VAL A 1 128 ? -2.52 -46.156 -12.062 1 90.5 128 VAL A CA 1
ATOM 1014 C C . VAL A 1 128 ? -2.717 -47.656 -12.031 1 90.5 128 VAL A C 1
ATOM 1016 O O . VAL A 1 128 ? -2.945 -48.25 -10.969 1 90.5 128 VAL A O 1
ATOM 1019 N N . LYS A 1 129 ? -2.701 -48.25 -13.258 1 91.19 129 LYS A N 1
ATOM 1020 C CA . LYS A 1 129 ? -2.734 -49.688 -13.438 1 91.19 129 LYS A CA 1
ATOM 1021 C C . LYS A 1 129 ? -1.501 -50.188 -14.188 1 91.19 129 LYS A C 1
ATOM 1023 O O . LYS A 1 129 ? -1.124 -49.625 -15.211 1 91.19 129 LYS A O 1
ATOM 1028 N N . LEU A 1 130 ? -0.875 -51.188 -13.633 1 93.19 130 LEU A N 1
ATOM 1029 C CA . LEU A 1 130 ? 0.309 -51.781 -14.234 1 93.19 130 LEU A CA 1
ATOM 1030 C C . LEU A 1 130 ? -0.048 -53.094 -14.961 1 93.19 130 LEU A C 1
ATOM 1032 O O . LEU A 1 130 ? -0.753 -53.938 -14.406 1 93.19 130 LEU A O 1
ATOM 1036 N N . THR A 1 131 ? 0.351 -53.125 -16.25 1 92 131 THR A N 1
ATOM 1037 C CA . THR A 1 131 ? 0.235 -54.344 -17.016 1 92 131 THR A CA 1
ATOM 1038 C C . THR A 1 131 ? 1.612 -54.875 -17.422 1 92 131 THR A C 1
ATOM 1040 O O . THR A 1 131 ? 2.467 -54.094 -17.859 1 92 131 THR A O 1
ATOM 1043 N N . VAL A 1 132 ? 1.838 -56.188 -17.219 1 91.62 132 VAL A N 1
ATOM 1044 C CA . VAL A 1 132 ? 3.119 -56.781 -17.547 1 91.62 132 VAL A CA 1
ATOM 1045 C C . VAL A 1 132 ? 2.914 -57.875 -18.594 1 91.62 132 VAL A C 1
ATOM 1047 O O . VAL A 1 132 ? 2.027 -58.719 -18.469 1 91.62 132 VAL A O 1
ATOM 1050 N N . THR A 1 133 ? 3.674 -57.75 -19.641 1 87.56 133 THR A N 1
ATOM 1051 C CA . THR A 1 133 ? 3.672 -58.781 -20.672 1 87.56 133 THR A CA 1
ATOM 1052 C C . THR A 1 133 ? 5.078 -59.344 -20.891 1 87.56 133 THR A C 1
ATOM 1054 O O . THR A 1 133 ? 6.043 -58.562 -20.984 1 87.56 133 THR A O 1
ATOM 1057 N N . GLU A 1 134 ? 5.191 -60.688 -20.906 1 83.56 134 GLU A N 1
ATOM 1058 C CA . GLU A 1 134 ? 6.484 -61.312 -21.156 1 83.56 134 GLU A CA 1
ATOM 1059 C C . GLU A 1 134 ? 6.859 -61.25 -22.625 1 83.56 134 GLU A C 1
ATOM 1061 O O . GLU A 1 134 ? 6.055 -61.594 -23.5 1 83.56 134 GLU A O 1
ATOM 1066 N N . SER A 1 135 ? 7.941 -60.594 -22.969 1 71.44 135 SER A N 1
ATOM 1067 C CA . SER A 1 135 ? 8.375 -60.5 -24.359 1 71.44 135 SER A CA 1
ATOM 1068 C C . SER A 1 135 ? 9.281 -61.656 -24.734 1 71.44 135 SER A C 1
ATOM 1070 O O . SER A 1 135 ? 9.234 -62.156 -25.859 1 71.44 135 SER A O 1
ATOM 1072 N N . ASN A 1 136 ? 10.305 -61.969 -23.938 1 68.5 136 ASN A N 1
ATOM 1073 C CA . ASN A 1 136 ? 11.18 -63.125 -24.156 1 68.5 136 ASN A CA 1
ATOM 1074 C C . ASN A 1 136 ? 11.422 -63.875 -22.859 1 68.5 136 ASN A C 1
ATOM 1076 O O . ASN A 1 136 ? 11.945 -63.312 -21.891 1 68.5 136 ASN A O 1
ATOM 1080 N N . SER A 1 137 ? 10.898 -65.062 -22.734 1 64.5 137 SER A N 1
ATOM 1081 C CA . SER A 1 137 ? 10.938 -65.938 -21.547 1 64.5 137 SER A CA 1
ATOM 1082 C C . SER A 1 137 ? 12.367 -66.188 -21.109 1 64.5 137 SER A C 1
ATOM 1084 O O . SER A 1 137 ? 12.648 -66.312 -19.922 1 64.5 137 SER A O 1
ATOM 1086 N N . SER A 1 138 ? 13.195 -66.375 -22.047 1 64.19 138 SER A N 1
ATOM 1087 C CA . SER A 1 138 ? 14.523 -66.812 -21.656 1 64.19 138 SER A CA 1
ATOM 1088 C C . SER A 1 138 ? 15.289 -65.75 -20.891 1 64.19 138 SER A C 1
ATOM 1090 O O . SER A 1 138 ? 16.047 -66.062 -19.969 1 64.19 138 SER A O 1
ATOM 1092 N N . ALA A 1 139 ? 15.172 -64.5 -21.219 1 70.75 139 ALA A N 1
ATOM 1093 C CA . ALA A 1 139 ? 15.969 -63.469 -20.594 1 70.75 139 ALA A CA 1
ATOM 1094 C C . ALA A 1 139 ? 15.125 -62.594 -19.656 1 70.75 139 ALA A C 1
ATOM 1096 O O . ALA A 1 139 ? 15.586 -61.594 -19.125 1 70.75 139 ALA A O 1
ATOM 1097 N N . CYS A 1 140 ? 14 -63.125 -19.297 1 78.5 140 CYS A N 1
ATOM 1098 C CA . CYS A 1 140 ? 13.062 -62.438 -18.422 1 78.5 140 CYS A CA 1
ATOM 1099 C C . CYS A 1 140 ? 12.875 -60.969 -18.891 1 78.5 140 CYS A C 1
ATOM 1101 O O . CYS A 1 140 ? 12.961 -60.062 -18.094 1 78.5 140 CYS A O 1
ATOM 1103 N N . ASN A 1 141 ? 12.82 -60.906 -20.25 1 86.25 141 ASN A N 1
ATOM 1104 C CA . ASN A 1 141 ? 12.516 -59.594 -20.781 1 86.25 141 ASN A CA 1
ATOM 1105 C C . ASN A 1 141 ? 11.016 -59.281 -20.734 1 86.25 141 ASN A C 1
ATOM 1107 O O . ASN A 1 141 ? 10.219 -60 -21.344 1 86.25 141 ASN A O 1
ATOM 1111 N N . LEU A 1 142 ? 10.727 -58.312 -19.938 1 90.12 142 LEU A N 1
ATOM 1112 C CA . LEU A 1 142 ? 9.32 -57.969 -19.719 1 90.12 142 LEU A CA 1
ATOM 1113 C C . LEU A 1 142 ? 8.977 -56.625 -20.312 1 90.12 142 LEU A C 1
ATOM 1115 O O . LEU A 1 142 ? 9.789 -55.688 -20.266 1 90.12 142 LEU A O 1
ATOM 1119 N N . THR A 1 143 ? 7.832 -56.531 -20.969 1 89.5 143 THR A N 1
ATOM 1120 C CA . THR A 1 143 ? 7.238 -55.25 -21.344 1 89.5 143 THR A CA 1
ATOM 1121 C C . THR A 1 143 ? 6.195 -54.812 -20.312 1 89.5 143 THR A C 1
ATOM 1123 O O . THR A 1 143 ? 5.23 -55.531 -20.062 1 89.5 143 THR A O 1
ATOM 1126 N N . VAL A 1 144 ? 6.492 -53.688 -19.75 1 90.38 144 VAL A N 1
ATOM 1127 C CA . VAL A 1 144 ? 5.652 -53.188 -18.672 1 90.38 144 VAL A CA 1
ATOM 1128 C C . VAL A 1 144 ? 4.941 -51.906 -19.125 1 90.38 144 VAL A C 1
ATOM 1130 O O . VAL A 1 144 ? 5.582 -51 -19.625 1 90.38 144 VAL A O 1
ATOM 1133 N N . THR A 1 145 ? 3.58 -51.875 -18.969 1 89.06 145 THR A N 1
ATOM 1134 C CA . THR A 1 145 ? 2.803 -50.719 -19.328 1 89.06 145 THR A CA 1
ATOM 1135 C C . THR A 1 145 ? 2.096 -50.125 -18.109 1 89.06 145 THR A C 1
ATOM 1137 O O . THR A 1 145 ? 1.357 -50.812 -17.422 1 89.06 145 THR A O 1
ATOM 1140 N N . CYS A 1 146 ? 2.463 -48.906 -17.781 1 89.31 146 CYS A N 1
ATOM 1141 C CA . CYS A 1 146 ? 1.758 -48.156 -16.75 1 89.31 146 CYS A CA 1
ATOM 1142 C C . CYS A 1 146 ? 0.692 -47.25 -17.375 1 89.31 146 CYS A C 1
ATOM 1144 O O . CYS A 1 146 ? 0.984 -46.469 -18.281 1 89.31 146 CYS A O 1
ATOM 1146 N N . ARG A 1 147 ? -0.585 -47.375 -16.859 1 87.5 147 ARG A N 1
ATOM 1147 C CA . ARG A 1 147 ? -1.663 -46.562 -17.422 1 87.5 147 ARG A CA 1
ATOM 1148 C C . ARG A 1 147 ? -2.547 -46 -16.312 1 87.5 147 ARG A C 1
ATOM 1150 O O . ARG A 1 147 ? -2.738 -46.625 -15.273 1 87.5 147 ARG A O 1
ATOM 1157 N N . THR A 1 148 ? -3.006 -44.781 -16.562 1 87.06 148 THR A N 1
ATOM 1158 C CA . THR A 1 148 ? -3.986 -44.219 -15.648 1 87.06 148 THR A CA 1
ATOM 1159 C C . THR A 1 148 ? -5.383 -44.781 -15.945 1 87.06 148 THR A C 1
ATOM 1161 O O . THR A 1 148 ? -5.707 -45.062 -17.094 1 87.06 148 THR A O 1
ATOM 1164 N N . GLU A 1 149 ? -6.133 -44.969 -14.812 1 81.69 149 GLU A N 1
ATOM 1165 C CA . GLU A 1 149 ? -7.469 -45.531 -15 1 81.69 149 GLU A CA 1
ATOM 1166 C C . GLU A 1 149 ? -8.398 -44.531 -15.664 1 81.69 149 GLU A C 1
ATOM 1168 O O . GLU A 1 149 ? -9.305 -44.906 -16.422 1 81.69 149 GLU A O 1
ATOM 1173 N N . ASP A 1 150 ? -8.219 -43.344 -15.383 1 74.62 150 ASP A N 1
ATOM 1174 C CA . ASP A 1 150 ? -9.195 -42.344 -15.82 1 74.62 150 ASP A CA 1
ATOM 1175 C C . ASP A 1 150 ? -8.719 -41.625 -17.078 1 74.62 150 ASP A C 1
ATOM 1177 O O . ASP A 1 150 ? -9.516 -41 -17.766 1 74.62 150 ASP A O 1
ATOM 1181 N N . SER A 1 151 ? -7.395 -41.594 -17.266 1 68.56 151 SER A N 1
ATOM 1182 C CA . SER A 1 151 ? -6.91 -40.875 -18.422 1 68.56 151 SER A CA 1
ATOM 1183 C C . SER A 1 151 ? -6.281 -41.812 -19.453 1 68.56 151 SER A C 1
ATOM 1185 O O . SER A 1 151 ? -6.086 -43 -19.172 1 68.56 151 SER A O 1
ATOM 1187 N N . ASN A 1 152 ? -6.176 -41.375 -20.688 1 72.38 152 ASN A N 1
ATOM 1188 C CA . ASN A 1 152 ? -5.547 -42.125 -21.766 1 72.38 152 ASN A CA 1
ATOM 1189 C C . ASN A 1 152 ? -4.023 -42.031 -21.703 1 72.38 152 ASN A C 1
ATOM 1191 O O . ASN A 1 152 ? -3.348 -42.219 -22.719 1 72.38 152 ASN A O 1
ATOM 1195 N N . LEU A 1 153 ? -3.609 -41.781 -20.406 1 78.94 153 LEU A N 1
ATOM 1196 C CA . LEU A 1 153 ? -2.158 -41.719 -20.281 1 78.94 153 LEU A CA 1
ATOM 1197 C C . LEU A 1 153 ? -1.572 -43.094 -20.031 1 78.94 153 LEU A C 1
ATOM 1199 O O . LEU A 1 153 ? -2.035 -43.812 -19.141 1 78.94 153 LEU A O 1
ATOM 1203 N N . ASN A 1 154 ? -0.705 -43.562 -20.906 1 83.88 154 ASN A N 1
ATOM 1204 C CA . ASN A 1 154 ? -0.01 -44.812 -20.688 1 83.88 154 ASN A CA 1
ATOM 1205 C C . ASN A 1 154 ? 1.441 -44.75 -21.141 1 83.88 154 ASN A C 1
ATOM 1207 O O . ASN A 1 154 ? 1.781 -43.938 -22.016 1 83.88 154 ASN A O 1
ATOM 1211 N N . ARG A 1 155 ? 2.25 -45.344 -20.469 1 86.25 155 ARG A N 1
ATOM 1212 C CA . ARG A 1 155 ? 3.65 -45.469 -20.859 1 86.25 155 ARG A CA 1
ATOM 1213 C C . ARG A 1 155 ? 4.109 -46.938 -20.734 1 86.25 155 ARG A C 1
ATOM 1215 O O . ARG A 1 155 ? 3.668 -47.656 -19.828 1 86.25 155 ARG A O 1
ATOM 1222 N N . THR A 1 156 ? 5.109 -47.188 -21.719 1 87.19 156 THR A N 1
ATOM 1223 C CA . THR A 1 156 ? 5.617 -48.562 -21.719 1 87.19 156 THR A CA 1
ATOM 1224 C C . THR A 1 156 ? 7.105 -48.594 -21.375 1 87.19 156 THR A C 1
ATOM 1226 O O . THR A 1 156 ? 7.867 -47.75 -21.844 1 87.19 156 THR A O 1
ATOM 1229 N N . PHE A 1 157 ? 7.473 -49.531 -20.641 1 87.81 157 PHE A N 1
ATOM 1230 C CA . PHE A 1 157 ? 8.844 -49.75 -20.203 1 87.81 157 PHE A CA 1
ATOM 1231 C C . PHE A 1 157 ? 9.297 -51.188 -20.516 1 87.81 157 PHE A C 1
ATOM 1233 O O . PHE A 1 157 ? 8.469 -52.094 -20.609 1 87.81 157 PHE A O 1
ATOM 1240 N N . GLN A 1 158 ? 10.617 -51.219 -20.797 1 88.62 158 GLN A N 1
ATOM 1241 C CA . GLN A 1 158 ? 11.242 -52.531 -20.875 1 88.62 158 GLN A CA 1
ATOM 1242 C C . GLN A 1 158 ? 11.984 -52.875 -19.578 1 88.62 158 GLN A C 1
ATOM 1244 O O . GLN A 1 158 ? 12.797 -52.062 -19.109 1 88.62 158 GLN A O 1
ATOM 1249 N N . CYS A 1 159 ? 11.539 -53.969 -19.094 1 88.25 159 CYS A N 1
ATOM 1250 C CA . CYS A 1 159 ? 12.18 -54.375 -17.828 1 88.25 159 CYS A CA 1
ATOM 1251 C C . CYS A 1 159 ? 12.797 -55.75 -17.938 1 88.25 159 CYS A C 1
ATOM 1253 O O . CYS A 1 159 ? 12.344 -56.594 -18.719 1 88.25 159 CYS A O 1
ATOM 1255 N N . ASN A 1 160 ? 13.906 -55.906 -17.172 1 85.44 160 ASN A N 1
ATOM 1256 C CA . ASN A 1 160 ? 14.477 -57.219 -16.891 1 85.44 160 ASN A CA 1
ATOM 1257 C C . ASN A 1 160 ? 14.602 -57.469 -15.398 1 85.44 160 ASN A C 1
ATOM 1259 O O . ASN A 1 160 ? 13.969 -56.781 -14.586 1 85.44 160 ASN A O 1
ATOM 1263 N N . LYS A 1 161 ? 15.352 -58.5 -14.992 1 80.62 161 LYS A N 1
ATOM 1264 C CA . LYS A 1 161 ? 15.43 -58.906 -13.586 1 80.62 161 LYS A CA 1
ATOM 1265 C C . LYS A 1 161 ? 16.094 -57.812 -12.742 1 80.62 161 LYS A C 1
ATOM 1267 O O . LYS A 1 161 ? 15.906 -57.75 -11.531 1 80.62 161 LYS A O 1
ATOM 1272 N N . SER A 1 162 ? 16.75 -56.875 -13.422 1 82.94 162 SER A N 1
ATOM 1273 C CA . SER A 1 162 ? 17.578 -56 -12.617 1 82.94 162 SER A CA 1
ATOM 1274 C C . SER A 1 162 ? 17.219 -54.531 -12.867 1 82.94 162 SER A C 1
ATOM 1276 O O . SER A 1 162 ? 17.531 -53.656 -12.039 1 82.94 162 SER A O 1
ATOM 1278 N N . SER A 1 163 ? 16.656 -54.25 -13.977 1 87.38 163 SER A N 1
ATOM 1279 C CA . SER A 1 163 ? 16.453 -52.844 -14.281 1 87.38 163 SER A CA 1
ATOM 1280 C C . SER A 1 163 ? 15.258 -52.656 -15.203 1 87.38 163 SER A C 1
ATOM 1282 O O . SER A 1 163 ? 14.836 -53.562 -15.891 1 87.38 163 SER A O 1
ATOM 1284 N N . CYS A 1 164 ? 14.734 -51.531 -15.094 1 87.5 164 CYS A N 1
ATOM 1285 C CA . CYS A 1 164 ? 13.688 -51.094 -16 1 87.5 164 CYS A CA 1
ATOM 1286 C C . CYS A 1 164 ? 14.102 -49.844 -16.766 1 87.5 164 CYS A C 1
ATOM 1288 O O . CYS A 1 164 ? 14.695 -48.906 -16.172 1 87.5 164 CYS A O 1
ATOM 1290 N N . HIS A 1 165 ? 13.898 -49.75 -18.047 1 84.31 165 HIS A N 1
ATOM 1291 C CA . HIS A 1 165 ? 14.219 -48.562 -18.859 1 84.31 165 HIS A CA 1
ATOM 1292 C C . HIS A 1 165 ? 13.016 -48.125 -19.688 1 84.31 165 HIS A C 1
ATOM 1294 O O . HIS A 1 165 ? 12.227 -48.969 -20.141 1 84.31 165 HIS A O 1
ATOM 1300 N N . LEU A 1 166 ? 12.891 -46.781 -19.672 1 78.69 166 LEU A N 1
ATOM 1301 C CA . LEU A 1 166 ? 11.805 -46.219 -20.453 1 78.69 166 LEU A CA 1
ATOM 1302 C C . LEU A 1 166 ? 12.023 -46.438 -21.938 1 78.69 166 LEU A C 1
ATOM 1304 O O . LEU A 1 166 ? 13.133 -46.25 -22.438 1 78.69 166 LEU A O 1
ATOM 1308 N N . GLN A 1 167 ? 11.055 -47 -22.453 1 72.31 167 GLN A N 1
ATOM 1309 C CA . GLN A 1 167 ? 11.227 -47.031 -23.906 1 72.31 167 GLN A CA 1
ATOM 1310 C C . GLN A 1 167 ? 11.141 -45.625 -24.516 1 72.31 167 GLN A C 1
ATOM 1312 O O . GLN A 1 167 ? 10.93 -44.656 -23.797 1 72.31 167 GLN A O 1
ATOM 1317 N N . GLU A 1 168 ? 10.469 -45.156 -25.375 1 60 168 GLU A N 1
ATOM 1318 C CA . GLU A 1 168 ? 10.398 -43.906 -26.109 1 60 168 GLU A CA 1
ATOM 1319 C C . GLU A 1 168 ? 9.336 -42.969 -25.531 1 60 168 GLU A C 1
ATOM 1321 O O . GLU A 1 168 ? 8.32 -43.438 -25 1 60 168 GLU A O 1
ATOM 1326 N N . GLY A 1 169 ? 9.773 -41.688 -25.172 1 57.69 169 GLY A N 1
ATOM 1327 C CA . GLY A 1 169 ? 8.742 -40.656 -25.062 1 57.69 169 GLY A CA 1
ATOM 1328 C C . GLY A 1 169 ? 9.008 -39.656 -23.953 1 57.69 169 GLY A C 1
ATOM 1329 O O . GLY A 1 169 ? 9.914 -39.844 -23.141 1 57.69 169 GLY A O 1
ATOM 1330 N N . ALA A 1 170 ? 8.367 -38.5 -24.031 1 55.44 170 ALA A N 1
ATOM 1331 C CA . ALA A 1 170 ? 8.461 -37.312 -23.219 1 55.44 170 ALA A CA 1
ATOM 1332 C C . ALA A 1 170 ? 8.273 -37.625 -21.734 1 55.44 170 ALA A C 1
ATOM 1334 O O . ALA A 1 170 ? 7.594 -38.594 -21.391 1 55.44 170 ALA A O 1
ATOM 1335 N N . PRO A 1 171 ? 9.047 -37.094 -20.859 1 54.69 171 PRO A N 1
ATOM 1336 C CA . PRO A 1 171 ? 9.078 -37.312 -19.422 1 54.69 171 PRO A CA 1
ATOM 1337 C C . PRO A 1 171 ? 7.699 -37.219 -18.766 1 54.69 171 PRO A C 1
ATOM 1339 O O . PRO A 1 171 ? 7.008 -36.188 -18.938 1 54.69 171 PRO A O 1
ATOM 1342 N N . VAL A 1 172 ? 6.84 -38.219 -18.781 1 61.59 172 VAL A N 1
ATOM 1343 C CA . VAL A 1 172 ? 5.562 -38.188 -18.062 1 61.59 172 VAL A CA 1
ATOM 1344 C C . VAL A 1 172 ? 5.777 -38.5 -16.594 1 61.59 172 VAL A C 1
ATOM 1346 O O . VAL A 1 172 ? 6.801 -39.094 -16.219 1 61.59 172 VAL A O 1
ATOM 1349 N N . SER A 1 173 ? 4.816 -38.156 -15.711 1 73.38 173 SER A N 1
ATOM 1350 C CA . SER A 1 173 ? 4.727 -38.281 -14.258 1 73.38 173 SER A CA 1
ATOM 1351 C C . SER A 1 173 ? 4.723 -39.719 -13.82 1 73.38 173 SER A C 1
ATOM 1353 O O . SER A 1 173 ? 4.398 -40.031 -12.672 1 73.38 173 SER A O 1
ATOM 1355 N N . PHE A 1 174 ? 5.215 -40.656 -14.82 1 83.56 174 PHE A N 1
ATOM 1356 C CA . PHE A 1 174 ? 5.262 -42.062 -14.445 1 83.56 174 PHE A CA 1
ATOM 1357 C C . PHE A 1 174 ? 6.691 -42.469 -14.125 1 83.56 174 PHE A C 1
ATOM 1359 O O . PHE A 1 174 ? 7.629 -42.094 -14.812 1 83.56 174 PHE A O 1
ATOM 1366 N N . THR A 1 175 ? 6.84 -43.188 -13.117 1 85.69 175 THR A N 1
ATOM 1367 C CA . THR A 1 175 ? 8.086 -43.875 -12.836 1 85.69 175 THR A CA 1
ATOM 1368 C C . THR A 1 175 ? 7.84 -45.375 -12.609 1 85.69 175 THR A C 1
ATOM 1370 O O . THR A 1 175 ? 6.852 -45.75 -11.977 1 85.69 175 THR A O 1
ATOM 1373 N N . VAL A 1 176 ? 8.75 -46.188 -13.328 1 89.38 176 VAL A N 1
ATOM 1374 C CA . VAL A 1 176 ? 8.703 -47.656 -13.109 1 89.38 176 VAL A CA 1
ATOM 1375 C C . VAL A 1 176 ? 10.039 -48.125 -12.539 1 89.38 176 VAL A C 1
ATOM 1377 O O . VAL A 1 176 ? 11.102 -47.75 -13.047 1 89.38 176 VAL A O 1
ATOM 1380 N N . PHE A 1 177 ? 9.93 -48.875 -11.523 1 90.19 177 PHE A N 1
ATOM 1381 C CA . PHE A 1 177 ? 11.164 -49.406 -10.93 1 90.19 177 PHE A CA 1
ATOM 1382 C C . PHE A 1 177 ? 10.922 -50.75 -10.258 1 90.19 177 PHE A C 1
ATOM 1384 O O . PHE A 1 177 ? 9.773 -51.156 -10.055 1 90.19 177 PHE A O 1
ATOM 1391 N N . LEU A 1 178 ? 12.094 -51.375 -10.062 1 90.31 178 LEU A N 1
ATOM 1392 C CA . LEU A 1 178 ? 12.055 -52.656 -9.398 1 90.31 178 LEU A CA 1
ATOM 1393 C C . LEU A 1 178 ? 12.32 -52.5 -7.902 1 90.31 178 LEU A C 1
ATOM 1395 O O . LEU A 1 178 ? 13.195 -51.75 -7.496 1 90.31 178 LEU A O 1
ATOM 1399 N N . GLN A 1 179 ? 11.484 -53.125 -7.137 1 90.81 179 GLN A N 1
ATOM 1400 C CA . GLN A 1 179 ? 11.695 -53.219 -5.695 1 90.81 179 GLN A CA 1
ATOM 1401 C C . GLN A 1 179 ? 11.477 -54.625 -5.195 1 90.81 179 GLN A C 1
ATOM 1403 O O . GLN A 1 179 ? 10.359 -55.156 -5.266 1 90.81 179 GLN A O 1
ATOM 1408 N N . GLN A 1 180 ? 12.594 -55.156 -4.652 1 86.88 180 GLN A N 1
ATOM 1409 C CA . GLN A 1 180 ? 12.539 -56.562 -4.277 1 86.88 180 GLN A CA 1
ATOM 1410 C C . GLN A 1 180 ? 12.047 -57.406 -5.438 1 86.88 180 GLN A C 1
ATOM 1412 O O . GLN A 1 180 ? 12.664 -57.438 -6.504 1 86.88 180 GLN A O 1
ATOM 1417 N N . ASP A 1 181 ? 10.961 -58.125 -5.273 1 86.62 181 ASP A N 1
ATOM 1418 C CA . ASP A 1 181 ? 10.453 -59 -6.32 1 86.62 181 ASP A CA 1
ATOM 1419 C C . ASP A 1 181 ? 9.219 -58.406 -6.996 1 86.62 181 ASP A C 1
ATOM 1421 O O . ASP A 1 181 ? 8.43 -59.125 -7.609 1 86.62 181 ASP A O 1
ATOM 1425 N N . ASN A 1 182 ? 9.164 -57.062 -6.82 1 93.62 182 ASN A N 1
ATOM 1426 C CA . ASN A 1 182 ? 8 -56.406 -7.406 1 93.62 182 ASN A CA 1
ATOM 1427 C C . ASN A 1 182 ? 8.406 -55.344 -8.414 1 93.62 182 ASN A C 1
ATOM 1429 O O . ASN A 1 182 ? 9.383 -54.625 -8.203 1 93.62 182 ASN A O 1
ATOM 1433 N N . ILE A 1 183 ? 7.676 -55.344 -9.516 1 92.38 183 ILE A N 1
ATOM 1434 C CA . ILE A 1 183 ? 7.699 -54.188 -10.406 1 92.38 183 ILE A CA 1
ATOM 1435 C C . ILE A 1 183 ? 6.66 -53.188 -9.953 1 92.38 183 ILE A C 1
ATOM 1437 O O . ILE A 1 183 ? 5.488 -53.531 -9.758 1 92.38 183 ILE A O 1
ATOM 1441 N N . ILE A 1 184 ? 7.066 -51.906 -9.773 1 93.75 184 ILE A N 1
ATOM 1442 C CA . ILE A 1 184 ? 6.18 -50.875 -9.25 1 93.75 184 ILE A CA 1
ATOM 1443 C C . ILE A 1 184 ? 6.051 -49.719 -10.273 1 93.75 184 ILE A C 1
ATOM 1445 O O . ILE A 1 184 ? 7.055 -49.219 -10.781 1 93.75 184 ILE A O 1
ATOM 1449 N N . CYS A 1 185 ? 4.836 -49.438 -10.617 1 92.19 185 CYS A N 1
ATOM 1450 C CA . CYS A 1 185 ? 4.516 -48.25 -11.367 1 92.19 185 CYS A CA 1
ATOM 1451 C C . CYS A 1 185 ? 3.979 -47.156 -10.453 1 92.19 185 CYS A C 1
ATOM 1453 O O . CYS A 1 185 ? 2.977 -47.344 -9.766 1 92.19 185 CYS A O 1
ATOM 1455 N N . ASN A 1 186 ? 4.652 -46.031 -10.5 1 90.44 186 ASN A N 1
ATOM 1456 C CA . ASN A 1 186 ? 4.27 -44.906 -9.656 1 90.44 186 ASN A CA 1
ATOM 1457 C C . ASN A 1 186 ? 3.871 -43.688 -10.484 1 90.44 186 ASN A C 1
ATOM 1459 O O . ASN A 1 186 ? 4.59 -43.312 -11.406 1 90.44 186 ASN A O 1
ATOM 1463 N N . HIS A 1 187 ? 2.674 -43.188 -10.266 1 86.5 187 HIS A N 1
ATOM 1464 C CA . HIS A 1 187 ? 2.186 -41.906 -10.805 1 86.5 187 HIS A CA 1
ATOM 1465 C C . HIS A 1 187 ? 2.061 -40.875 -9.719 1 86.5 187 HIS A C 1
ATOM 1467 O O . HIS A 1 187 ? 1.311 -41.031 -8.75 1 86.5 187 HIS A O 1
ATOM 1473 N N . SER A 1 188 ? 2.938 -39.844 -9.805 1 81 188 SER A N 1
ATOM 1474 C CA . SER A 1 188 ? 2.941 -38.844 -8.727 1 81 188 SER A CA 1
ATOM 1475 C C . SER A 1 188 ? 2.98 -37.438 -9.266 1 81 188 SER A C 1
ATOM 1477 O O . SER A 1 188 ? 3.449 -37.188 -10.383 1 81 188 SER A O 1
ATOM 1479 N N . ASN A 1 189 ? 2.221 -36.562 -8.586 1 76.44 189 ASN A N 1
ATOM 1480 C CA . ASN A 1 189 ? 2.383 -35.125 -8.789 1 76.44 189 ASN A CA 1
ATOM 1481 C C . ASN A 1 189 ? 2.621 -34.375 -7.473 1 76.44 189 ASN A C 1
ATOM 1483 O O . ASN A 1 189 ? 2.99 -35 -6.473 1 76.44 189 ASN A O 1
ATOM 1487 N N . GLN A 1 190 ? 2.6 -33.156 -7.508 1 66.94 190 GLN A N 1
ATOM 1488 C CA . GLN A 1 190 ? 2.99 -32.375 -6.344 1 66.94 190 GLN A CA 1
ATOM 1489 C C . GLN A 1 190 ? 2.045 -32.594 -5.172 1 66.94 190 GLN A C 1
ATOM 1491 O O . GLN A 1 190 ? 2.404 -32.375 -4.016 1 66.94 190 GLN A O 1
ATOM 1496 N N . VAL A 1 191 ? 0.909 -33.125 -5.52 1 72.81 191 VAL A N 1
ATOM 1497 C CA . VAL A 1 191 ? -0.065 -33.156 -4.434 1 72.81 191 VAL A CA 1
ATOM 1498 C C . VAL A 1 191 ? -0.397 -34.594 -4.082 1 72.81 191 VAL A C 1
ATOM 1500 O O . VAL A 1 191 ? -0.922 -34.875 -3.002 1 72.81 191 VAL A O 1
ATOM 1503 N N . SER A 1 192 ? -0.167 -35.5 -4.973 1 77.62 192 SER A N 1
ATOM 1504 C CA . SER A 1 192 ? -0.562 -36.844 -4.656 1 77.62 192 SER A CA 1
ATOM 1505 C C . SER A 1 192 ? 0.265 -37.875 -5.445 1 77.62 192 SER A C 1
ATOM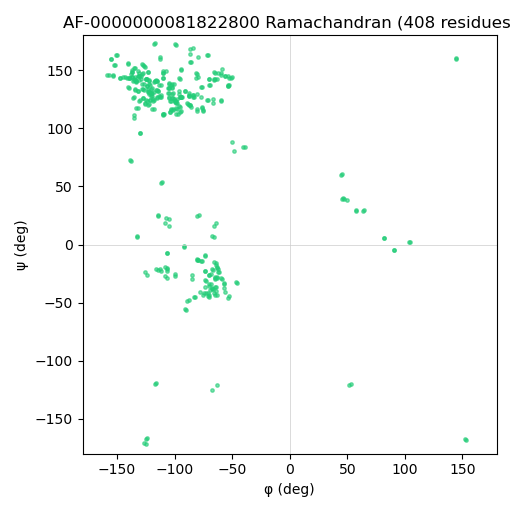 1507 O O . SER A 1 192 ? 1.054 -37.5 -6.312 1 77.62 192 SER A O 1
ATOM 1509 N N . TRP A 1 193 ? 0.303 -39.125 -4.969 1 83.88 193 TRP A N 1
ATOM 1510 C CA . TRP A 1 193 ? 0.884 -40.25 -5.711 1 83.88 193 TRP A CA 1
ATOM 1511 C C . TRP A 1 193 ? -0.019 -41.469 -5.652 1 83.88 193 TRP A C 1
ATOM 1513 O O . TRP A 1 193 ? -0.834 -41.594 -4.738 1 83.88 193 TRP A O 1
ATOM 1523 N N . ASN A 1 194 ? -0.02 -42.156 -6.758 1 88.06 194 ASN A N 1
ATOM 1524 C CA . ASN A 1 194 ? -0.648 -43.469 -6.836 1 88.06 194 ASN A CA 1
ATOM 1525 C C . ASN A 1 194 ? 0.284 -44.5 -7.473 1 88.06 194 ASN A C 1
ATOM 1527 O O . ASN A 1 194 ? 1.107 -44.156 -8.32 1 88.06 194 ASN A O 1
ATOM 1531 N N . GLN A 1 195 ? 0.214 -45.719 -6.906 1 92.75 195 GLN A N 1
ATOM 1532 C CA . GLN A 1 195 ? 1.103 -46.719 -7.453 1 92.75 195 GLN A CA 1
ATOM 1533 C C . GLN A 1 195 ? 0.378 -48.062 -7.613 1 92.75 195 GLN A C 1
ATOM 1535 O O . GLN A 1 195 ? -0.634 -48.312 -6.953 1 92.75 195 GLN A O 1
ATOM 1540 N N . ASP A 1 196 ? 0.753 -48.812 -8.578 1 93.88 196 ASP A N 1
ATOM 1541 C CA . ASP A 1 196 ? 0.395 -50.219 -8.773 1 93.88 196 ASP A CA 1
ATOM 1542 C C . ASP A 1 196 ? 1.641 -51.094 -8.898 1 93.88 196 ASP A C 1
ATOM 1544 O O . ASP A 1 196 ? 2.682 -50.656 -9.375 1 93.88 196 ASP A O 1
ATOM 1548 N N . SER A 1 197 ? 1.524 -52.312 -8.312 1 94.56 197 SER A N 1
ATOM 1549 C CA . SER A 1 197 ? 2.697 -53.188 -8.32 1 94.56 197 SER A CA 1
ATOM 1550 C C . SER A 1 197 ? 2.322 -54.625 -8.703 1 94.56 197 SER A C 1
ATOM 1552 O O . SER A 1 197 ? 1.193 -55.062 -8.469 1 94.56 197 SER A O 1
ATOM 1554 N N . LYS A 1 198 ? 3.295 -55.375 -9.32 1 92.56 198 LYS A N 1
ATOM 1555 C CA . LYS A 1 198 ? 3.168 -56.781 -9.664 1 92.56 198 LYS A CA 1
ATOM 1556 C C . LYS A 1 198 ? 4.453 -57.531 -9.344 1 92.56 198 LYS A C 1
ATOM 1558 O O . LYS A 1 198 ? 5.551 -57 -9.508 1 92.56 198 LYS A O 1
ATOM 1563 N N . ASN A 1 199 ? 4.254 -58.75 -8.977 1 90.56 199 ASN A N 1
ATOM 1564 C CA . ASN A 1 199 ? 5.395 -59.625 -8.672 1 90.56 199 ASN A CA 1
ATOM 1565 C C . ASN A 1 199 ? 6.062 -60.125 -9.938 1 90.56 199 ASN A C 1
ATOM 1567 O O . ASN A 1 199 ? 5.41 -60.75 -10.781 1 90.56 199 ASN A O 1
ATOM 1571 N N . ILE A 1 200 ? 7.324 -59.906 -9.969 1 84.88 200 ILE A N 1
ATOM 1572 C CA . ILE A 1 200 ? 8.07 -60.25 -11.18 1 84.88 200 ILE A CA 1
ATOM 1573 C C . ILE A 1 200 ? 8.195 -61.75 -11.297 1 84.88 200 ILE A C 1
ATOM 1575 O O . ILE A 1 200 ? 8.344 -62.281 -12.398 1 84.88 200 ILE A O 1
ATOM 1579 N N . LYS A 1 201 ? 8.25 -62.469 -10.203 1 83.44 201 LYS A N 1
ATOM 1580 C CA . LYS A 1 201 ? 8.469 -63.906 -10.195 1 83.44 201 LYS A CA 1
ATOM 1581 C C . LYS A 1 201 ? 7.348 -64.625 -10.922 1 83.44 201 LYS A C 1
ATOM 1583 O O . LYS A 1 201 ? 7.523 -65.75 -11.367 1 83.44 201 LYS A O 1
ATOM 1588 N N . VAL A 1 202 ? 6.219 -64 -11 1 83.94 202 VAL A N 1
ATOM 1589 C CA . VAL A 1 202 ? 5.09 -64.562 -11.703 1 83.94 202 VAL A CA 1
ATOM 1590 C C . VAL A 1 202 ? 5.398 -64.688 -13.195 1 83.94 202 VAL A C 1
ATOM 1592 O O . VAL A 1 202 ? 4.91 -65.562 -13.883 1 83.94 202 VAL A O 1
ATOM 1595 N N . TYR A 1 203 ? 6.266 -63.812 -13.641 1 83.12 203 TYR A N 1
ATOM 1596 C CA . TYR A 1 203 ? 6.523 -63.719 -15.07 1 83.12 203 TYR A CA 1
ATOM 1597 C C . TYR A 1 203 ? 7.895 -64.312 -15.422 1 83.12 203 TYR A C 1
ATOM 1599 O O . TYR A 1 203 ? 8.164 -64.625 -16.578 1 83.12 203 TYR A O 1
ATOM 1607 N N . SER A 1 204 ? 8.68 -64.375 -14.5 1 77.75 204 SER A N 1
ATOM 1608 C CA . SER A 1 204 ? 10.008 -64.938 -14.68 1 77.75 204 SER A CA 1
ATOM 1609 C C . SER A 1 204 ? 10.391 -65.812 -13.492 1 77.75 204 SER A C 1
ATOM 1611 O O . SER A 1 204 ? 11.133 -65.375 -12.609 1 77.75 204 SER A O 1
ATOM 1613 N N . PRO A 1 205 ? 9.68 -67 -13.5 1 67.56 205 PRO A N 1
ATOM 1614 C CA . PRO A 1 205 ? 10.062 -67.938 -12.414 1 67.56 205 PRO A CA 1
ATOM 1615 C C . PRO A 1 205 ? 11.531 -68.312 -12.477 1 67.56 205 PRO A C 1
ATOM 1617 O O . PRO A 1 205 ? 12.141 -68.312 -13.547 1 67.56 205 PRO A O 1
ATOM 1620 N N . LYS A 1 206 ? 12.25 -68.625 -11.508 1 57.94 206 LYS A N 1
ATOM 1621 C CA . LYS A 1 206 ? 13.555 -69.25 -11.539 1 57.94 206 LYS A CA 1
ATOM 1622 C C . LYS A 1 206 ? 13.477 -70.625 -12.25 1 57.94 206 LYS A C 1
ATOM 1624 O O . LYS A 1 206 ? 12.484 -71.312 -12.125 1 57.94 206 LYS A O 1
ATOM 1629 N N . GLY B 1 1 ? 3.139 10.523 24.75 1 36.94 1 GLY B N 1
ATOM 1630 C CA . GLY B 1 1 ? 2.059 11.312 24.188 1 36.94 1 GLY B CA 1
ATOM 1631 C C . GLY B 1 1 ? 1.442 10.688 22.953 1 36.94 1 GLY B C 1
ATOM 1632 O O . GLY B 1 1 ? 1.858 9.609 22.531 1 36.94 1 GLY B O 1
ATOM 1633 N N . VAL B 1 2 ? 0.357 11.281 22.391 1 48.34 2 VAL B N 1
ATOM 1634 C CA . VAL B 1 2 ? -0.525 10.883 21.297 1 48.34 2 VAL B CA 1
ATOM 1635 C C . VAL B 1 2 ? 0.306 10.383 20.125 1 48.34 2 VAL B C 1
ATOM 1637 O O . VAL B 1 2 ? -0.071 9.414 19.453 1 48.34 2 VAL B O 1
ATOM 1640 N N . CYS B 1 3 ? 1.464 10.961 19.953 1 52.5 3 CYS B N 1
ATOM 1641 C CA . CYS B 1 3 ? 2.293 10.578 18.812 1 52.5 3 CYS B CA 1
ATOM 1642 C C . CYS B 1 3 ? 2.736 9.125 18.922 1 52.5 3 CYS B C 1
ATOM 1644 O O . CYS B 1 3 ? 2.799 8.406 17.922 1 52.5 3 CYS B O 1
ATOM 1646 N N . LEU B 1 4 ? 2.982 8.742 20.078 1 51.38 4 LEU B N 1
ATOM 1647 C CA . LEU B 1 4 ? 3.533 7.402 20.25 1 51.38 4 LEU B CA 1
ATOM 1648 C C . LEU B 1 4 ? 2.482 6.34 19.938 1 51.38 4 LEU B C 1
ATOM 1650 O O . LEU B 1 4 ? 2.791 5.316 19.328 1 51.38 4 LEU B O 1
ATOM 1654 N N . TYR B 1 5 ? 1.317 6.57 20.422 1 50.19 5 TYR B N 1
ATOM 1655 C CA . TYR B 1 5 ? 0.258 5.586 20.219 1 50.19 5 TYR B CA 1
ATOM 1656 C C . TYR B 1 5 ? -0.085 5.441 18.75 1 50.19 5 TYR B C 1
ATOM 1658 O O . TYR B 1 5 ? -0.376 4.34 18.281 1 50.19 5 TYR B O 1
ATOM 1666 N N . LEU B 1 6 ? -0.095 6.512 18.172 1 49.25 6 LEU B N 1
ATOM 1667 C CA . LEU B 1 6 ? -0.403 6.465 16.75 1 49.25 6 LEU B CA 1
ATOM 1668 C C . LEU B 1 6 ? 0.619 5.613 16 1 49.25 6 LEU B C 1
ATOM 1670 O O . LEU B 1 6 ? 0.259 4.852 15.102 1 49.25 6 LEU B O 1
ATOM 1674 N N . LEU B 1 7 ? 1.872 5.621 16.609 1 53.22 7 LEU B N 1
ATOM 1675 C CA . LEU B 1 7 ? 2.99 5 15.914 1 53.22 7 LEU B CA 1
ATOM 1676 C C . LEU B 1 7 ? 2.9 3.477 15.992 1 53.22 7 LEU B C 1
ATOM 1678 O O . LEU B 1 7 ? 3.174 2.787 15 1 53.22 7 LEU B O 1
ATOM 1682 N N . SER B 1 8 ? 2.588 3.182 17.125 1 50 8 SER B N 1
ATOM 1683 C CA . SER B 1 8 ? 2.645 1.741 17.359 1 50 8 SER B CA 1
ATOM 1684 C C . SER B 1 8 ? 1.594 1.009 16.531 1 50 8 SER B C 1
ATOM 1686 O O . SER B 1 8 ? 1.863 -0.061 15.977 1 50 8 SER B O 1
ATOM 1688 N N . PHE B 1 9 ? 0.518 1.578 16.516 1 49.22 9 PHE B N 1
ATOM 1689 C CA . PHE B 1 9 ? -0.592 0.879 15.883 1 49.22 9 PHE B CA 1
ATOM 1690 C C . PHE B 1 9 ? -0.439 0.884 14.367 1 49.22 9 PHE B C 1
ATOM 1692 O O . PHE B 1 9 ? -0.742 -0.11 13.703 1 49.22 9 PHE B O 1
ATOM 1699 N N . ILE B 1 10 ? 0.077 1.995 13.914 1 49.25 10 ILE B N 1
ATOM 1700 C CA . ILE B 1 10 ? 0.141 2.139 12.461 1 49.25 10 ILE B CA 1
ATOM 1701 C C . ILE B 1 10 ? 1.255 1.256 11.906 1 49.25 10 ILE B C 1
ATOM 1703 O O . ILE B 1 10 ? 1.072 0.583 10.891 1 49.25 10 ILE B O 1
ATOM 1707 N N . ILE B 1 11 ? 2.385 1.259 12.641 1 51.66 11 ILE B N 1
ATOM 1708 C CA . ILE B 1 11 ? 3.545 0.572 12.086 1 51.66 11 ILE B CA 1
ATOM 1709 C C . ILE B 1 11 ? 3.311 -0.937 12.109 1 51.66 11 ILE B C 1
ATOM 1711 O O . ILE B 1 11 ? 3.779 -1.656 11.219 1 51.66 11 ILE B O 1
ATOM 1715 N N . LYS B 1 12 ? 2.781 -1.403 13.117 1 46.78 12 LYS B N 1
ATOM 1716 C CA . LYS B 1 12 ? 2.631 -2.855 13.188 1 46.78 12 LYS B CA 1
ATOM 1717 C C . LYS B 1 12 ? 1.903 -3.387 11.953 1 46.78 12 LYS B C 1
ATOM 1719 O O . LYS B 1 12 ? 2.236 -4.457 11.445 1 46.78 12 LYS B O 1
ATOM 1724 N N . ASP B 1 13 ? 0.883 -2.746 11.633 1 43.94 13 ASP B N 1
ATOM 1725 C CA . ASP B 1 13 ? -0.089 -3.416 10.773 1 43.94 13 ASP B CA 1
ATOM 1726 C C . ASP B 1 13 ? 0.295 -3.283 9.305 1 43.94 13 ASP B C 1
ATOM 1728 O O . ASP B 1 13 ? -0.168 -4.059 8.461 1 43.94 13 ASP B O 1
ATOM 1732 N N . LYS B 1 14 ? 1.069 -1.991 8.977 1 48.69 14 LYS B N 1
ATOM 1733 C CA . LYS B 1 14 ? 0.965 -1.636 7.562 1 48.69 14 LYS B CA 1
ATOM 1734 C C . LYS B 1 14 ? 2.271 -1.917 6.828 1 48.69 14 LYS B C 1
ATOM 1736 O O . LYS B 1 14 ? 2.291 -2.008 5.598 1 48.69 14 LYS B O 1
ATOM 1741 N N . VAL B 1 15 ? 3.412 -1.859 7.52 1 46.41 15 VAL B N 1
ATOM 1742 C CA . VAL B 1 15 ? 4.562 -1.659 6.645 1 46.41 15 VAL B CA 1
ATOM 1743 C C . VAL B 1 15 ? 5.422 -2.922 6.625 1 46.41 15 VAL B C 1
ATOM 1745 O O . VAL B 1 15 ? 6.27 -3.117 7.5 1 46.41 15 VAL B O 1
ATOM 1748 N N . MET B 1 16 ? 4.867 -3.934 6.359 1 43.88 16 MET B N 1
ATOM 1749 C CA . MET B 1 16 ? 5.754 -5.078 6.18 1 43.88 16 MET B CA 1
ATOM 1750 C C . MET B 1 16 ? 6.645 -4.895 4.957 1 43.88 16 MET B C 1
ATOM 1752 O O . MET B 1 16 ? 7.137 -5.871 4.387 1 43.88 16 MET B O 1
ATOM 1756 N N . PHE B 1 17 ? 6.574 -3.715 4.355 1 53.34 17 PHE B N 1
ATOM 1757 C CA . PHE B 1 17 ? 7.504 -3.578 3.24 1 53.34 17 PHE B CA 1
ATOM 1758 C C . PHE B 1 17 ? 8.922 -3.348 3.744 1 53.34 17 PHE B C 1
ATOM 1760 O O . PHE B 1 17 ? 9.125 -2.816 4.84 1 53.34 17 PHE B O 1
ATOM 1767 N N . TYR B 1 18 ? 9.719 -4.016 3.15 1 56.66 18 TYR B N 1
ATOM 1768 C CA . TYR B 1 18 ? 11.133 -3.686 3.301 1 56.66 18 TYR B CA 1
ATOM 1769 C C . TYR B 1 18 ? 11.344 -2.176 3.309 1 56.66 18 TYR B C 1
ATOM 1771 O O . TYR B 1 18 ? 11.125 -1.506 2.299 1 56.66 18 TYR B O 1
ATOM 1779 N N . VAL B 1 19 ? 11.18 -1.633 4.438 1 65.38 19 VAL B N 1
ATOM 1780 C CA . VAL B 1 19 ? 11.5 -0.22 4.613 1 65.38 19 VAL B CA 1
ATOM 1781 C C . VAL B 1 19 ? 13.016 -0.036 4.684 1 65.38 19 VAL B C 1
ATOM 1783 O O . VAL B 1 19 ? 13.695 -0.713 5.457 1 65.38 19 VAL B O 1
ATOM 1786 N N . SER B 1 20 ? 13.492 0.616 3.729 1 69.19 20 SER B N 1
ATOM 1787 C CA . SER B 1 20 ? 14.922 0.868 3.73 1 69.19 20 SER B CA 1
ATOM 1788 C C . SER B 1 20 ? 15.328 1.753 4.906 1 69.19 20 SER B C 1
ATOM 1790 O O . SER B 1 20 ? 16.469 1.679 5.383 1 69.19 20 SER B O 1
ATOM 1792 N N . GLY B 1 21 ? 14.422 2.625 5.391 1 78.94 21 GLY B N 1
ATOM 1793 C CA . GLY B 1 21 ? 14.766 3.516 6.488 1 78.94 21 GLY B CA 1
ATOM 1794 C C . GLY B 1 21 ? 13.547 4.031 7.238 1 78.94 21 GLY B C 1
ATOM 1795 O O . GLY B 1 21 ? 12.461 4.137 6.668 1 78.94 21 GLY B O 1
ATOM 1796 N N . LEU B 1 22 ? 13.758 4.188 8.484 1 83.75 22 LEU B N 1
ATOM 1797 C CA . LEU B 1 22 ? 12.75 4.785 9.359 1 83.75 22 LEU B CA 1
ATOM 1798 C C . LEU B 1 22 ? 13.32 5.988 10.102 1 83.75 22 LEU B C 1
ATOM 1800 O O . LEU B 1 22 ? 14.406 5.906 10.68 1 83.75 22 LEU B O 1
ATOM 1804 N N . GLU B 1 23 ? 12.695 7.102 9.961 1 86.5 23 GLU B N 1
ATOM 1805 C CA . GLU B 1 23 ? 13.125 8.312 10.656 1 86.5 23 GLU B CA 1
ATOM 1806 C C . GLU B 1 23 ? 11.984 8.906 11.484 1 86.5 23 GLU B C 1
ATOM 1808 O O . GLU B 1 23 ? 10.812 8.805 11.102 1 86.5 23 GLU B O 1
ATOM 1813 N N . HIS B 1 24 ? 12.336 9.398 12.609 1 87.38 24 HIS B N 1
ATOM 1814 C CA . HIS B 1 24 ? 11.406 10.164 13.43 1 87.38 24 HIS B CA 1
ATOM 1815 C C . HIS B 1 24 ? 11.664 11.664 13.297 1 87.38 24 HIS B C 1
ATOM 1817 O O . HIS B 1 24 ? 12.812 12.109 13.32 1 87.38 24 HIS B O 1
ATOM 1823 N N . GLN B 1 25 ? 10.562 12.375 13.047 1 90.31 25 GLN B N 1
ATOM 1824 C CA . GLN B 1 25 ? 10.68 13.82 12.914 1 90.31 25 GLN B CA 1
ATOM 1825 C C . GLN B 1 25 ? 9.68 14.539 13.82 1 90.31 25 GLN B C 1
ATOM 1827 O O . GLN B 1 25 ? 8.547 14.086 13.977 1 90.31 25 GLN B O 1
ATOM 1832 N N . VAL B 1 26 ? 10.164 15.508 14.5 1 87.25 26 VAL B N 1
ATOM 1833 C CA . VAL B 1 26 ? 9.305 16.375 15.297 1 87.25 26 VAL B CA 1
ATOM 1834 C C . VAL B 1 26 ? 9.477 17.828 14.836 1 87.25 26 VAL B C 1
ATOM 1836 O O . VAL B 1 26 ? 10.57 18.234 14.445 1 87.25 26 VAL B O 1
ATOM 1839 N N . ALA B 1 27 ? 8.367 18.531 14.82 1 88.81 27 ALA B N 1
ATOM 1840 C CA . ALA B 1 27 ? 8.445 19.938 14.453 1 88.81 27 ALA B CA 1
ATOM 1841 C C . ALA B 1 27 ? 7.441 20.766 15.25 1 88.81 27 ALA B C 1
ATOM 1843 O O . ALA B 1 27 ? 6.367 20.281 15.602 1 88.81 27 ALA B O 1
ATOM 1844 N N . LYS B 1 28 ? 7.91 21.938 15.547 1 86.81 28 LYS B N 1
ATOM 1845 C CA . LYS B 1 28 ? 7.016 22.891 16.188 1 86.81 28 LYS B CA 1
ATOM 1846 C C . LYS B 1 28 ? 5.941 23.375 15.219 1 86.81 28 LYS B C 1
ATOM 1848 O O . LYS B 1 28 ? 6.223 23.625 14.047 1 86.81 28 LYS B O 1
ATOM 1853 N N . LYS B 1 29 ? 4.777 23.547 15.758 1 87.44 29 LYS B N 1
ATOM 1854 C CA . LYS B 1 29 ? 3.676 24.094 14.969 1 87.44 29 LYS B CA 1
ATOM 1855 C C . LYS B 1 29 ? 4.074 25.406 14.305 1 87.44 29 LYS B C 1
ATOM 1857 O O . LYS B 1 29 ? 4.715 26.266 14.922 1 87.44 29 LYS B O 1
ATOM 1862 N N . GLY B 1 30 ? 3.711 25.562 13.078 1 89.75 30 GLY B N 1
ATOM 1863 C CA . GLY B 1 30 ? 3.955 26.812 12.359 1 89.75 30 GLY B CA 1
ATOM 1864 C C . GLY B 1 30 ? 5.285 26.828 11.633 1 89.75 30 GLY B C 1
ATOM 1865 O O . GLY B 1 30 ? 5.594 27.781 10.922 1 89.75 30 GLY B O 1
ATOM 1866 N N . THR B 1 31 ? 6.066 25.781 11.828 1 91.44 31 THR B N 1
ATOM 1867 C CA . THR B 1 31 ? 7.344 25.719 11.125 1 91.44 31 THR B CA 1
ATOM 1868 C C . THR B 1 31 ? 7.242 24.828 9.898 1 91.44 31 THR B C 1
ATOM 1870 O O . THR B 1 31 ? 6.184 24.25 9.625 1 91.44 31 THR B O 1
ATOM 1873 N N . ASP B 1 32 ? 8.336 24.859 9.133 1 94.75 32 ASP B N 1
ATOM 1874 C CA . ASP B 1 32 ? 8.414 23.984 7.973 1 94.75 32 ASP B CA 1
ATOM 1875 C C . ASP B 1 32 ? 9.141 22.688 8.312 1 94.75 32 ASP B C 1
ATOM 1877 O O . ASP B 1 32 ? 9.953 22.641 9.242 1 94.75 32 ASP B O 1
ATOM 1881 N N . LEU B 1 33 ? 8.789 21.656 7.637 1 95.5 33 LEU B N 1
ATOM 1882 C CA . LEU B 1 33 ? 9.43 20.359 7.82 1 95.5 33 LEU B CA 1
ATOM 1883 C C . LEU B 1 33 ? 9.836 19.75 6.48 1 95.5 33 LEU B C 1
ATOM 1885 O O . LEU B 1 33 ? 9 19.578 5.59 1 95.5 33 LEU B O 1
ATOM 1889 N N . LEU B 1 34 ? 11.062 19.453 6.363 1 96.19 34 LEU B N 1
ATOM 1890 C CA . LEU B 1 34 ? 11.578 18.828 5.141 1 96.19 34 LEU B CA 1
ATOM 1891 C C . LEU B 1 34 ? 11.688 17.328 5.297 1 96.19 34 LEU B C 1
ATOM 1893 O O . LEU B 1 34 ? 12.344 16.828 6.223 1 96.19 34 LEU B O 1
ATOM 1897 N N . LEU B 1 35 ? 11.023 16.625 4.445 1 95.88 35 LEU B N 1
ATOM 1898 C CA . LEU B 1 35 ? 11.18 15.172 4.352 1 95.88 35 LEU B CA 1
ATOM 1899 C C . LEU B 1 35 ? 12.07 14.797 3.17 1 95.88 35 LEU B C 1
ATOM 1901 O O . LEU B 1 35 ? 11.672 14.969 2.014 1 95.88 35 LEU B O 1
ATOM 1905 N N . ASP B 1 36 ? 13.164 14.234 3.488 1 93.94 36 ASP B N 1
ATOM 1906 C CA . ASP B 1 36 ? 14.141 13.875 2.469 1 93.94 36 ASP B CA 1
ATOM 1907 C C . ASP B 1 36 ? 13.969 12.422 2.025 1 93.94 36 ASP B C 1
ATOM 1909 O O . ASP B 1 36 ? 13.984 11.508 2.854 1 93.94 36 ASP B O 1
ATOM 1913 N N . ALA B 1 37 ? 13.852 12.203 0.736 1 92.69 37 ALA B N 1
ATOM 1914 C CA . ALA B 1 37 ? 13.672 10.844 0.235 1 92.69 37 ALA B CA 1
ATOM 1915 C C . ALA B 1 37 ? 14.992 10.078 0.248 1 92.69 37 ALA B C 1
ATOM 1917 O O . ALA B 1 37 ? 15.008 8.852 0.135 1 92.69 37 ALA B O 1
ATOM 1918 N N . LYS B 1 38 ? 16.078 10.766 0.409 1 87.56 38 LYS B N 1
ATOM 1919 C CA . LYS B 1 38 ? 17.406 10.188 0.502 1 87.56 38 LYS B CA 1
ATOM 1920 C C . LYS B 1 38 ? 17.75 9.359 -0.736 1 87.56 38 LYS B C 1
ATOM 1922 O O . LYS B 1 38 ? 18.312 8.273 -0.626 1 87.56 38 LYS B O 1
ATOM 1927 N N . VAL B 1 39 ? 17.156 9.727 -1.888 1 86.25 39 VAL B N 1
ATOM 1928 C CA . VAL B 1 39 ? 17.453 9.102 -3.174 1 86.25 39 VAL B CA 1
ATOM 1929 C C . VAL B 1 39 ? 17.766 10.18 -4.211 1 86.25 39 VAL B C 1
ATOM 1931 O O . VAL B 1 39 ? 17.234 11.289 -4.141 1 86.25 39 VAL B O 1
ATOM 1934 N N . THR B 1 40 ? 18.672 9.797 -5.043 1 77.88 40 THR B N 1
ATOM 1935 C CA . THR B 1 40 ? 19.031 10.773 -6.062 1 77.88 40 THR B CA 1
ATOM 1936 C C . THR B 1 40 ? 18.578 10.312 -7.441 1 77.88 40 THR B C 1
ATOM 1938 O O . THR B 1 40 ? 18.438 11.125 -8.359 1 77.88 40 THR B O 1
ATOM 1941 N N . THR B 1 41 ? 18.391 9.016 -7.625 1 82.88 41 THR B N 1
ATOM 1942 C CA . THR B 1 41 ? 17.938 8.516 -8.914 1 82.88 41 THR B CA 1
ATOM 1943 C C . THR B 1 41 ? 16.828 7.48 -8.742 1 82.88 41 THR B C 1
ATOM 1945 O O . THR B 1 41 ? 16.797 6.762 -7.738 1 82.88 41 THR B O 1
ATOM 1948 N N . LEU B 1 42 ? 15.922 7.609 -9.672 1 85.12 42 LEU B N 1
ATOM 1949 C CA . LEU B 1 42 ? 14.82 6.652 -9.656 1 85.12 42 LEU B CA 1
ATOM 1950 C C . LEU B 1 42 ? 14.914 5.703 -10.844 1 85.12 42 LEU B C 1
ATOM 1952 O O . LEU B 1 42 ? 15.422 6.078 -11.906 1 85.12 42 LEU B O 1
ATOM 1956 N N . PRO B 1 43 ? 14.469 4.5 -10.617 1 85.62 43 PRO B N 1
ATOM 1957 C CA . PRO B 1 43 ? 14.398 3.609 -11.773 1 85.62 43 PRO B CA 1
ATOM 1958 C C . PRO B 1 43 ? 13.547 4.18 -12.906 1 85.62 43 PRO B C 1
ATOM 1960 O O . PRO B 1 43 ? 12.57 4.891 -12.648 1 85.62 43 PRO B O 1
ATOM 1963 N N . SER B 1 44 ? 13.867 3.961 -14.109 1 81.5 44 SER B N 1
ATOM 1964 C CA . SER B 1 44 ? 13.266 4.566 -15.297 1 81.5 44 SER B CA 1
ATOM 1965 C C . SER B 1 44 ? 11.797 4.18 -15.43 1 81.5 44 SER B C 1
ATOM 1967 O O . SER B 1 44 ? 11 4.949 -15.969 1 81.5 44 SER B O 1
ATOM 1969 N N . VAL B 1 45 ? 11.367 3.09 -14.969 1 85.12 45 VAL B N 1
ATOM 1970 C CA . VAL B 1 45 ? 9.992 2.688 -15.258 1 85.12 45 VAL B CA 1
ATOM 1971 C C . VAL B 1 45 ? 9.18 2.66 -13.961 1 85.12 45 VAL B C 1
ATOM 1973 O O . VAL B 1 45 ? 8.148 1.99 -13.891 1 85.12 45 VAL B O 1
ATOM 1976 N N . ALA B 1 46 ? 9.633 3.445 -13.023 1 91.88 46 ALA B N 1
ATOM 1977 C CA . ALA B 1 46 ? 8.914 3.408 -11.75 1 91.88 46 ALA B CA 1
ATOM 1978 C C . ALA B 1 46 ? 8.297 4.766 -11.43 1 91.88 46 ALA B C 1
ATOM 1980 O O . ALA B 1 46 ? 8.883 5.809 -11.727 1 91.88 46 ALA B O 1
ATOM 1981 N N . ASP B 1 47 ? 7.113 4.715 -10.906 1 95.5 47 ASP B N 1
ATOM 1982 C CA . ASP B 1 47 ? 6.492 5.91 -10.352 1 95.5 47 ASP B CA 1
ATOM 1983 C C . ASP B 1 47 ? 7.008 6.195 -8.945 1 95.5 47 ASP B C 1
ATOM 1985 O O . ASP B 1 47 ? 7.406 5.277 -8.227 1 95.5 47 ASP B O 1
ATOM 1989 N N . PHE B 1 48 ? 7.082 7.465 -8.641 1 95.31 48 PHE B N 1
ATOM 1990 C CA . PHE B 1 48 ? 7.473 7.879 -7.301 1 95.31 48 PHE B CA 1
ATOM 1991 C C . PHE B 1 48 ? 6.328 8.609 -6.602 1 95.31 48 PHE B C 1
ATOM 1993 O O . PHE B 1 48 ? 5.602 9.375 -7.234 1 95.31 48 PHE B O 1
ATOM 2000 N N . SER B 1 49 ? 6.137 8.352 -5.285 1 97 49 SER B N 1
ATOM 2001 C CA . SER B 1 49 ? 5.082 9.062 -4.57 1 97 49 SER B CA 1
ATOM 2002 C C . SER B 1 49 ? 5.469 9.297 -3.113 1 97 49 SER B C 1
ATOM 2004 O O . SER B 1 49 ? 6.199 8.508 -2.52 1 97 49 SER B O 1
ATOM 2006 N N . TRP B 1 50 ? 5.09 10.43 -2.6 1 97.25 50 TRP B N 1
ATOM 2007 C CA . TRP B 1 50 ? 4.98 10.656 -1.161 1 97.25 50 TRP B CA 1
ATOM 2008 C C . TRP B 1 50 ? 3.553 10.414 -0.68 1 97.25 50 TRP B C 1
ATOM 2010 O O . TRP B 1 50 ? 2.6 10.953 -1.248 1 97.25 50 TRP B O 1
ATOM 2020 N N . LYS B 1 51 ? 3.445 9.586 0.304 1 96.25 51 LYS B N 1
ATOM 2021 C CA . LYS B 1 51 ? 2.135 9.281 0.864 1 96.25 51 LYS B CA 1
ATOM 2022 C C . LYS B 1 51 ? 2.105 9.531 2.369 1 96.25 51 LYS B C 1
ATOM 2024 O O . LYS B 1 51 ? 3.152 9.547 3.021 1 96.25 51 LYS B O 1
ATOM 2029 N N . CYS B 1 52 ? 0.979 9.812 2.826 1 95.19 52 CYS B N 1
ATOM 2030 C CA . CYS B 1 52 ? 0.766 9.969 4.262 1 95.19 52 CYS B CA 1
ATOM 2031 C C . CYS B 1 52 ? -0.331 9.039 4.754 1 95.19 52 CYS B C 1
ATOM 2033 O O . CYS B 1 52 ? -1.37 8.898 4.109 1 95.19 52 CYS B O 1
ATOM 2035 N N . ILE B 1 53 ? -0.055 8.43 5.863 1 90.19 53 ILE B N 1
ATOM 2036 C CA . ILE B 1 53 ? -1.028 7.535 6.484 1 90.19 53 ILE B CA 1
ATOM 2037 C C . ILE B 1 53 ? -1.685 8.227 7.672 1 90.19 53 ILE B C 1
ATOM 2039 O O . ILE B 1 53 ? -1.009 8.586 8.641 1 90.19 53 ILE B O 1
ATOM 2043 N N . LYS B 1 54 ? -2.994 8.422 7.484 1 81 54 LYS B N 1
ATOM 2044 C CA . LYS B 1 54 ? -3.781 9.031 8.547 1 81 54 LYS B CA 1
ATOM 2045 C C . LYS B 1 54 ? -5.09 8.281 8.773 1 81 54 LYS B C 1
ATOM 2047 O O . LYS B 1 54 ? -5.832 8.023 7.824 1 81 54 LYS B O 1
ATOM 2052 N N . SER B 1 55 ? -5.43 7.977 10.047 1 77.06 55 SER B N 1
ATOM 2053 C CA . SER B 1 55 ? -6.684 7.316 10.391 1 77.06 55 SER B CA 1
ATOM 2054 C C . SER B 1 55 ? -6.949 6.121 9.484 1 77.06 55 SER B C 1
ATOM 2056 O O . SER B 1 55 ? -8.031 5.996 8.914 1 77.06 55 SER B O 1
ATOM 2058 N N . ASP B 1 56 ? -6.094 5.371 9.125 1 76.94 56 ASP B N 1
ATOM 2059 C CA . ASP B 1 56 ? -6.199 4.117 8.391 1 76.94 56 ASP B CA 1
ATOM 2060 C C . ASP B 1 56 ? -6.336 4.371 6.887 1 76.94 56 ASP B C 1
ATOM 2062 O O . ASP B 1 56 ? -6.699 3.469 6.129 1 76.94 56 ASP B O 1
ATOM 2066 N N . LYS B 1 57 ? -6.211 5.637 6.578 1 86.31 57 LYS B N 1
ATOM 2067 C CA . LYS B 1 57 ? -6.23 5.977 5.16 1 86.31 57 LYS B CA 1
ATOM 2068 C C . LYS B 1 57 ? -4.828 6.309 4.652 1 86.31 57 LYS B C 1
ATOM 2070 O O . LYS B 1 57 ? -4.023 6.898 5.379 1 86.31 57 LYS B O 1
ATOM 2075 N N . THR B 1 58 ? -4.582 5.824 3.537 1 91.38 58 THR B N 1
ATOM 2076 C CA . THR B 1 58 ? -3.352 6.219 2.859 1 91.38 58 THR B CA 1
ATOM 2077 C C . THR B 1 58 ? -3.625 7.328 1.846 1 91.38 58 THR B C 1
ATOM 2079 O O . THR B 1 58 ? -4.297 7.102 0.836 1 91.38 58 THR B O 1
ATOM 2082 N N . LEU B 1 59 ? -3.117 8.484 2.133 1 94.31 59 LEU B N 1
ATOM 2083 C CA . LEU B 1 59 ? -3.328 9.648 1.278 1 94.31 59 LEU B CA 1
ATOM 2084 C C . LEU B 1 59 ? -2.096 9.922 0.423 1 94.31 59 LEU B C 1
ATOM 2086 O O . LEU B 1 59 ? -0.965 9.828 0.906 1 94.31 59 LEU B O 1
ATOM 2090 N N . ASN B 1 60 ? -2.385 10.172 -0.832 1 96.44 60 ASN B N 1
ATOM 2091 C CA . ASN B 1 60 ? -1.286 10.602 -1.693 1 96.44 60 ASN B CA 1
ATOM 2092 C C . ASN B 1 60 ? -1.029 12.102 -1.574 1 96.44 60 ASN B C 1
ATOM 2094 O O . ASN B 1 60 ? -1.956 12.906 -1.684 1 96.44 60 ASN B O 1
ATOM 2098 N N . VAL B 1 61 ? 0.197 12.477 -1.295 1 97.5 61 VAL B N 1
ATOM 2099 C CA . VAL B 1 61 ? 0.582 13.883 -1.238 1 97.5 61 VAL B CA 1
ATOM 2100 C C . VAL B 1 61 ? 1.051 14.344 -2.615 1 97.5 61 VAL B C 1
ATOM 2102 O O . VAL B 1 61 ? 0.526 15.32 -3.16 1 97.5 61 VAL B O 1
ATOM 2105 N N . VAL B 1 62 ? 1.989 13.68 -3.115 1 97.31 62 VAL B N 1
ATOM 2106 C CA . VAL B 1 62 ? 2.512 13.953 -4.449 1 97.31 62 VAL B CA 1
ATOM 2107 C C . VAL B 1 62 ? 2.785 12.641 -5.18 1 97.31 62 VAL B C 1
ATOM 2109 O O . VAL B 1 62 ? 3.182 11.648 -4.559 1 97.31 62 VAL B O 1
ATOM 2112 N N . LYS B 1 63 ? 2.525 12.609 -6.539 1 96.5 63 LYS B N 1
ATOM 2113 C CA . LYS B 1 63 ? 2.871 11.5 -7.422 1 96.5 63 LYS B CA 1
ATOM 2114 C C . LYS B 1 63 ? 3.664 11.984 -8.633 1 96.5 63 LYS B C 1
ATOM 2116 O O . LYS B 1 63 ? 3.283 12.961 -9.281 1 96.5 63 LYS B O 1
ATOM 2121 N N . LEU B 1 64 ? 4.742 11.383 -8.797 1 95.31 64 LEU B N 1
ATOM 2122 C CA . LEU B 1 64 ? 5.551 11.594 -9.992 1 95.31 64 LEU B CA 1
ATOM 2123 C C . LEU B 1 64 ? 5.543 10.352 -10.883 1 95.31 64 LEU B C 1
ATOM 2125 O O . LEU B 1 64 ? 6.094 9.312 -10.508 1 95.31 64 LEU B O 1
ATOM 2129 N N . GLY B 1 65 ? 4.941 10.5 -12.008 1 92.88 65 GLY B N 1
ATOM 2130 C CA . GLY B 1 65 ? 4.898 9.391 -12.938 1 92.88 65 GLY B CA 1
ATOM 2131 C C . GLY B 1 65 ? 6.242 9.102 -13.586 1 92.88 65 GLY B C 1
ATOM 2132 O O . GLY B 1 65 ? 7.117 9.969 -13.617 1 92.88 65 GLY B O 1
ATOM 2133 N N . PHE B 1 66 ? 6.316 7.879 -14.156 1 89.88 66 PHE B N 1
ATOM 2134 C CA . PHE B 1 66 ? 7.578 7.453 -14.75 1 89.88 66 PHE B CA 1
ATOM 2135 C C . PHE B 1 66 ? 7.914 8.297 -15.977 1 89.88 66 PHE B C 1
ATOM 2137 O O . PHE B 1 66 ? 9.078 8.406 -16.359 1 89.88 66 PHE B O 1
ATOM 2144 N N . LYS B 1 67 ? 6.953 8.875 -16.516 1 89.19 67 LYS B N 1
ATOM 2145 C CA . LYS B 1 67 ? 7.184 9.734 -17.672 1 89.19 67 LYS B CA 1
ATOM 2146 C C . LYS B 1 67 ? 7.41 11.188 -17.25 1 89.19 67 LYS B C 1
ATOM 2148 O O . LYS B 1 67 ? 7.531 12.078 -18.094 1 89.19 67 LYS B O 1
ATOM 2153 N N . GLY B 1 68 ? 7.324 11.469 -15.961 1 89.5 68 GLY B N 1
ATOM 2154 C CA . GLY B 1 68 ? 7.645 12.797 -15.469 1 89.5 68 GLY B CA 1
ATOM 2155 C C . GLY B 1 68 ? 6.414 13.609 -15.109 1 89.5 68 GLY B C 1
ATOM 2156 O O . GLY B 1 68 ? 6.527 14.766 -14.695 1 89.5 68 GLY B O 1
ATOM 2157 N N . ASP B 1 69 ? 5.25 13.023 -15.242 1 91.81 69 ASP B N 1
ATOM 2158 C CA . ASP B 1 69 ? 4.027 13.734 -14.883 1 91.81 69 ASP B CA 1
ATOM 2159 C C . ASP B 1 69 ? 3.906 13.883 -13.367 1 91.81 69 ASP B C 1
ATOM 2161 O O . ASP B 1 69 ? 3.893 12.891 -12.641 1 91.81 69 ASP B O 1
ATOM 2165 N N . LEU B 1 70 ? 3.77 15.164 -12.977 1 94.19 70 LEU B N 1
ATOM 2166 C CA . LEU B 1 70 ? 3.693 15.461 -11.555 1 94.19 70 LEU B CA 1
ATOM 2167 C C . LEU B 1 70 ? 2.264 15.805 -11.148 1 94.19 70 LEU B C 1
ATOM 2169 O O . LEU B 1 70 ? 1.619 16.656 -11.773 1 94.19 70 LEU B O 1
ATOM 2173 N N . ARG B 1 71 ? 1.729 15.141 -10.18 1 96.38 71 ARG B N 1
ATOM 2174 C CA . ARG B 1 71 ? 0.428 15.43 -9.594 1 96.38 71 ARG B CA 1
ATOM 2175 C C . ARG B 1 71 ? 0.561 15.742 -8.102 1 96.38 71 ARG B C 1
ATOM 2177 O O . ARG B 1 71 ? 1.168 14.969 -7.355 1 96.38 71 ARG B O 1
ATOM 2184 N N . ILE B 1 72 ? 0.024 16.844 -7.676 1 96.31 72 ILE B N 1
ATOM 2185 C CA . ILE B 1 72 ? 0.012 17.25 -6.273 1 96.31 72 ILE B CA 1
ATOM 2186 C C . ILE B 1 72 ? -1.415 17.203 -5.734 1 96.31 72 ILE B C 1
ATOM 2188 O O . ILE B 1 72 ? -2.322 17.812 -6.309 1 96.31 72 ILE B O 1
ATOM 2192 N N . PHE B 1 73 ? -1.622 16.5 -4.629 1 95.25 73 PHE B N 1
ATOM 2193 C CA . PHE B 1 73 ? -2.98 16.266 -4.152 1 95.25 73 PHE B CA 1
ATOM 2194 C C . PHE B 1 73 ? -3.279 17.109 -2.926 1 95.25 73 PHE B C 1
ATOM 2196 O O . PHE B 1 73 ? -4.445 17.328 -2.576 1 95.25 73 PHE B O 1
ATOM 2203 N N . PHE B 1 74 ? -2.219 17.547 -2.262 1 93.62 74 PHE B N 1
ATOM 2204 C CA . PHE B 1 74 ? -2.398 18.453 -1.136 1 93.62 74 PHE B CA 1
ATOM 2205 C C . PHE B 1 74 ? -2.461 19.891 -1.612 1 93.62 74 PHE B C 1
ATOM 2207 O O . PHE B 1 74 ? -2.234 20.172 -2.791 1 93.62 74 PHE B O 1
ATOM 2214 N N . ASP B 1 75 ? -2.84 20.703 -0.72 1 93.06 75 ASP B N 1
ATOM 2215 C CA . ASP B 1 75 ? -2.832 22.125 -1.024 1 93.06 75 ASP B CA 1
ATOM 2216 C C . ASP B 1 75 ? -1.429 22.609 -1.392 1 93.06 75 ASP B C 1
ATOM 2218 O O . ASP B 1 75 ? -0.505 22.516 -0.58 1 93.06 75 ASP B O 1
ATOM 2222 N N . LYS B 1 76 ? -1.355 23.172 -2.553 1 90.44 76 LYS B N 1
ATOM 2223 C CA . LYS B 1 76 ? -0.06 23.594 -3.078 1 90.44 76 LYS B CA 1
ATOM 2224 C C . LYS B 1 76 ? 0.58 24.656 -2.182 1 90.44 76 LYS B C 1
ATOM 2226 O O . LYS B 1 76 ? 1.798 24.844 -2.207 1 90.44 76 LYS B O 1
ATOM 2231 N N . THR B 1 77 ? -0.178 25.312 -1.414 1 91.56 77 THR B N 1
ATOM 2232 C CA . THR B 1 77 ? 0.358 26.344 -0.535 1 91.56 77 THR B CA 1
ATOM 2233 C C . THR B 1 77 ? 0.976 25.734 0.715 1 91.56 77 THR B C 1
ATOM 2235 O O . THR B 1 77 ? 1.771 26.375 1.405 1 91.56 77 THR B O 1
ATOM 2238 N N . SER B 1 78 ? 0.667 24.5 0.89 1 94.69 78 SER B N 1
ATOM 2239 C CA . SER B 1 78 ? 1.117 23.875 2.131 1 94.69 78 SER B CA 1
ATOM 2240 C C . SER B 1 78 ? 2.275 22.922 1.881 1 94.69 78 SER B C 1
ATOM 2242 O O . SER B 1 78 ? 2.873 22.406 2.826 1 94.69 78 SER B O 1
ATOM 2244 N N . ILE B 1 79 ? 2.586 22.688 0.599 1 96.44 79 ILE B N 1
ATOM 2245 C CA . ILE B 1 79 ? 3.672 21.75 0.339 1 96.44 79 ILE B CA 1
ATOM 2246 C C . ILE B 1 79 ? 4.527 22.266 -0.82 1 96.44 79 ILE B C 1
ATOM 2248 O O . ILE B 1 79 ? 4.082 23.094 -1.606 1 96.44 79 ILE B O 1
ATOM 2252 N N . GLU B 1 80 ? 5.738 21.844 -0.868 1 97.06 80 GLU B N 1
ATOM 2253 C CA . GLU B 1 80 ? 6.656 22.016 -1.989 1 97.06 80 GLU B CA 1
ATOM 2254 C C . GLU B 1 80 ? 7.418 20.719 -2.275 1 97.06 80 GLU B C 1
ATOM 2256 O O . GLU B 1 80 ? 7.992 20.125 -1.366 1 97.06 80 GLU B O 1
ATOM 2261 N N . PHE B 1 81 ? 7.316 20.312 -3.564 1 97.06 81 PHE B N 1
ATOM 2262 C CA . PHE B 1 81 ? 8.023 19.109 -3.975 1 97.06 81 PHE B CA 1
ATOM 2263 C C . PHE B 1 81 ? 9.258 19.453 -4.797 1 97.06 81 PHE B C 1
ATOM 2265 O O . PHE B 1 81 ? 9.18 20.25 -5.73 1 97.06 81 PHE B O 1
ATOM 2272 N N . PHE B 1 82 ? 10.336 18.859 -4.41 1 95.56 82 PHE B N 1
ATOM 2273 C CA . PHE B 1 82 ? 11.594 19.078 -5.117 1 95.56 82 PHE B CA 1
ATOM 2274 C C . PHE B 1 82 ? 11.938 17.891 -6 1 95.56 82 PHE B C 1
ATOM 2276 O O . PHE B 1 82 ? 12.352 16.844 -5.5 1 95.56 82 PHE B O 1
ATOM 2283 N N . LYS B 1 83 ? 11.93 18.109 -7.266 1 92.38 83 LYS B N 1
ATOM 2284 C CA . LYS B 1 83 ? 12.156 17.016 -8.219 1 92.38 83 LYS B CA 1
ATOM 2285 C C . LYS B 1 83 ? 13.625 16.609 -8.234 1 92.38 83 LYS B C 1
ATOM 2287 O O . LYS B 1 83 ? 13.961 15.492 -8.633 1 92.38 83 LYS B O 1
ATOM 2292 N N . GLN B 1 84 ? 14.453 17.469 -7.84 1 90.19 84 GLN B N 1
ATOM 2293 C CA . GLN B 1 84 ? 15.891 17.234 -7.918 1 90.19 84 GLN B CA 1
ATOM 2294 C C . GLN B 1 84 ? 16.312 16.109 -6.965 1 90.19 84 GLN B C 1
ATOM 2296 O O . GLN B 1 84 ? 17.172 15.297 -7.297 1 90.19 84 GLN B O 1
ATOM 2301 N N . ASN B 1 85 ? 15.711 16.078 -5.844 1 92.94 85 ASN B N 1
ATOM 2302 C CA . ASN B 1 85 ? 16.094 15.062 -4.863 1 92.94 85 ASN B CA 1
ATOM 2303 C C . ASN B 1 85 ? 14.875 14.367 -4.273 1 92.94 85 ASN B C 1
ATOM 2305 O O . ASN B 1 85 ? 14.984 13.672 -3.264 1 92.94 85 ASN B O 1
ATOM 2309 N N . TYR B 1 86 ? 13.734 14.633 -4.773 1 96.12 86 TYR B N 1
ATOM 2310 C CA . TYR B 1 86 ? 12.477 13.977 -4.445 1 96.12 86 TYR B CA 1
ATOM 2311 C C . TYR B 1 86 ? 12.094 14.227 -2.994 1 96.12 86 TYR B C 1
ATOM 2313 O O . TYR B 1 86 ? 11.469 13.383 -2.354 1 96.12 86 TYR B O 1
ATOM 2321 N N . SER B 1 87 ? 12.531 15.383 -2.512 1 96.5 87 SER B N 1
ATOM 2322 C CA . SER B 1 87 ? 12.172 15.758 -1.146 1 96.5 87 SER B CA 1
ATOM 2323 C C . SER B 1 87 ? 10.828 16.469 -1.103 1 96.5 87 SER B C 1
ATOM 2325 O O . SER B 1 87 ? 10.383 17.031 -2.105 1 96.5 87 SER B O 1
ATOM 2327 N N . LEU B 1 88 ? 10.219 16.422 0.024 1 97.62 88 LEU B N 1
ATOM 2328 C CA . LEU B 1 88 ? 8.922 17.047 0.267 1 97.62 88 LEU B CA 1
ATOM 2329 C C . LEU B 1 88 ? 9.008 18.031 1.428 1 97.62 88 LEU B C 1
ATOM 2331 O O . LEU B 1 88 ? 9.406 17.656 2.535 1 97.62 88 LEU B O 1
ATOM 2335 N N . LEU B 1 89 ? 8.703 19.281 1.13 1 97.75 89 LEU B N 1
ATOM 2336 C CA . LEU B 1 89 ? 8.648 20.297 2.174 1 97.75 89 LEU B CA 1
ATOM 2337 C C . LEU B 1 89 ? 7.211 20.531 2.623 1 97.75 89 LEU B C 1
ATOM 2339 O O . LEU B 1 89 ? 6.363 20.922 1.819 1 97.75 89 LEU B O 1
ATOM 2343 N N . LEU B 1 90 ? 6.914 20.25 3.869 1 97.25 90 LEU B N 1
ATOM 2344 C CA . LEU B 1 90 ? 5.652 20.656 4.484 1 97.25 90 LEU B CA 1
ATOM 2345 C C . LEU B 1 90 ? 5.762 22.047 5.094 1 97.25 90 LEU B C 1
ATOM 2347 O O . LEU B 1 90 ? 6.594 22.281 5.973 1 97.25 90 LEU B O 1
ATOM 2351 N N . LYS B 1 91 ? 4.941 22.875 4.605 1 96.19 91 LYS B N 1
ATOM 2352 C CA . LYS B 1 91 ? 5.027 24.266 5.051 1 96.19 91 LYS B CA 1
ATOM 2353 C C . LYS B 1 91 ? 4.047 24.547 6.188 1 96.19 91 LYS B C 1
ATOM 2355 O O . LYS B 1 91 ? 2.918 24.047 6.176 1 96.19 91 LYS B O 1
ATOM 2360 N N . ASN B 1 92 ? 4.48 25.375 7.152 1 93.5 92 ASN B N 1
ATOM 2361 C CA . ASN B 1 92 ? 3.619 25.812 8.25 1 93.5 92 ASN B CA 1
ATOM 2362 C C . ASN B 1 92 ? 2.836 24.641 8.844 1 93.5 92 ASN B C 1
ATOM 2364 O O . ASN B 1 92 ? 1.606 24.688 8.906 1 93.5 92 ASN B O 1
ATOM 2368 N N . VAL B 1 93 ? 3.58 23.703 9.336 1 94.25 93 VAL B N 1
ATOM 2369 C CA . VAL B 1 93 ? 2.971 22.453 9.766 1 94.25 93 VAL B CA 1
ATOM 2370 C C . VAL B 1 93 ? 2.059 22.703 10.969 1 94.25 93 VAL B C 1
ATOM 2372 O O . VAL B 1 93 ? 2.363 23.547 11.82 1 94.25 93 VAL B O 1
ATOM 2375 N N . GLN B 1 94 ? 0.958 22 10.961 1 88.94 94 GLN B N 1
ATOM 2376 C CA . GLN B 1 94 ? -0.035 21.984 12.031 1 88.94 94 GLN B CA 1
ATOM 2377 C C . GLN B 1 94 ? -0.158 20.609 12.656 1 88.94 94 GLN B C 1
ATOM 2379 O O . GLN B 1 94 ? 0.406 19.625 12.148 1 88.94 94 GLN B O 1
ATOM 2384 N N . HIS B 1 95 ? -0.9 20.5 13.695 1 86.56 95 HIS B N 1
ATOM 2385 C CA . HIS B 1 95 ? -1.057 19.219 14.391 1 86.56 95 HIS B CA 1
ATOM 2386 C C . HIS B 1 95 ? -1.585 18.141 13.453 1 86.56 95 HIS B C 1
ATOM 2388 O O . HIS B 1 95 ? -1.207 16.969 13.562 1 86.56 95 HIS B O 1
ATOM 2394 N N . ASN B 1 96 ? -2.398 18.594 12.547 1 87.38 96 ASN B N 1
ATOM 2395 C CA . ASN B 1 96 ? -3.031 17.625 11.656 1 87.38 96 ASN B CA 1
ATOM 2396 C C . ASN B 1 96 ? -2.045 17.078 10.625 1 87.38 96 ASN B C 1
ATOM 2398 O O . ASN B 1 96 ? -2.344 16.109 9.922 1 87.38 96 ASN B O 1
ATOM 2402 N N . ASN B 1 97 ? -0.869 17.703 10.578 1 92 97 ASN B N 1
ATOM 2403 C CA . ASN B 1 97 ? 0.156 17.188 9.68 1 92 97 ASN B CA 1
ATOM 2404 C C . ASN B 1 97 ? 0.881 15.984 10.281 1 92 97 ASN B C 1
ATOM 2406 O O . ASN B 1 97 ? 1.575 15.25 9.57 1 92 97 ASN B O 1
ATOM 2410 N N . SER B 1 98 ? 0.689 15.781 11.531 1 88.06 98 SER B N 1
ATOM 2411 C CA . SER B 1 98 ? 1.309 14.617 12.156 1 88.06 98 SER B CA 1
ATOM 2412 C C . SER B 1 98 ? 0.844 13.328 11.5 1 88.06 98 SER B C 1
ATOM 2414 O O . SER B 1 98 ? -0.304 13.227 11.062 1 88.06 98 SER B O 1
ATOM 2416 N N . GLY B 1 99 ? 1.751 12.367 11.477 1 88.19 99 GLY B N 1
ATOM 2417 C CA . GLY B 1 99 ? 1.427 11.086 10.875 1 88.19 99 GLY B CA 1
ATOM 2418 C C . GLY B 1 99 ? 2.641 10.367 10.32 1 88.19 99 GLY B C 1
ATOM 2419 O O . GLY B 1 99 ? 3.777 10.719 10.633 1 88.19 99 GLY B O 1
ATOM 2420 N N . VAL B 1 100 ? 2.346 9.398 9.586 1 91.06 100 VAL B N 1
ATOM 2421 C CA . VAL B 1 100 ? 3.406 8.625 8.961 1 91.06 100 VAL B CA 1
ATOM 2422 C C . VAL B 1 100 ? 3.506 8.992 7.48 1 91.06 100 VAL B C 1
ATOM 2424 O O . VAL B 1 100 ? 2.51 8.953 6.754 1 91.06 100 VAL B O 1
ATOM 2427 N N . TYR B 1 101 ? 4.648 9.391 7.137 1 93.69 101 TYR B N 1
ATOM 2428 C CA . TYR B 1 101 ? 4.918 9.695 5.738 1 93.69 101 TYR B CA 1
ATOM 2429 C C . TYR B 1 101 ? 5.859 8.664 5.125 1 93.69 101 TYR B C 1
ATOM 2431 O O . TYR B 1 101 ? 6.812 8.227 5.777 1 93.69 101 TYR B O 1
ATOM 2439 N N . LYS B 1 102 ? 5.594 8.367 3.871 1 93.94 102 LYS B N 1
ATOM 2440 C CA . LYS B 1 102 ? 6.477 7.391 3.242 1 93.94 102 LYS B CA 1
ATOM 2441 C C . LYS B 1 102 ? 6.785 7.777 1.798 1 93.94 102 LYS B C 1
ATOM 2443 O O . LYS B 1 102 ? 5.918 8.281 1.084 1 93.94 102 LYS B O 1
ATOM 2448 N N . ALA B 1 103 ? 8 7.672 1.451 1 94.94 103 ALA B N 1
ATOM 2449 C CA . ALA B 1 103 ? 8.438 7.719 0.057 1 94.94 103 ALA B CA 1
ATOM 2450 C C . ALA B 1 103 ? 8.391 6.332 -0.575 1 94.94 103 ALA B C 1
ATOM 2452 O O . ALA B 1 103 ? 8.969 5.379 -0.039 1 94.94 103 ALA B O 1
ATOM 2453 N N . GLU B 1 104 ? 7.727 6.25 -1.729 1 94 104 GLU B N 1
ATOM 2454 C CA . GLU B 1 104 ? 7.496 4.934 -2.311 1 94 104 GLU B CA 1
ATOM 2455 C C . GLU B 1 104 ? 7.828 4.918 -3.799 1 94 104 GLU B C 1
ATOM 2457 O O . GLU B 1 104 ? 7.555 5.891 -4.512 1 94 104 GLU B O 1
ATOM 2462 N N . LEU B 1 105 ? 8.406 3.855 -4.191 1 93.38 105 LEU B N 1
ATOM 2463 C CA . LEU B 1 105 ? 8.602 3.547 -5.602 1 93.38 105 LEU B CA 1
ATOM 2464 C C . LEU B 1 105 ? 7.633 2.465 -6.062 1 93.38 105 LEU B C 1
ATOM 2466 O O . LEU B 1 105 ? 7.41 1.482 -5.355 1 93.38 105 LEU B O 1
ATOM 2470 N N . SER B 1 106 ? 7.008 2.705 -7.258 1 94.44 106 SER B N 1
ATOM 2471 C CA . SER B 1 106 ? 6.07 1.723 -7.793 1 94.44 106 SER B CA 1
ATOM 2472 C C . SER B 1 106 ? 6.379 1.398 -9.25 1 94.44 106 SER B C 1
ATOM 2474 O O . SER B 1 106 ? 5.969 2.129 -10.156 1 94.44 106 SER B O 1
ATOM 2476 N N . GLY B 1 107 ? 7.074 0.403 -9.508 1 93.94 107 GLY B N 1
ATOM 2477 C CA . GLY B 1 107 ? 7.324 -0.195 -10.812 1 93.94 107 GLY B CA 1
ATOM 2478 C C . GLY B 1 107 ? 6.785 -1.607 -10.93 1 93.94 107 GLY B C 1
ATOM 2479 O O . GLY B 1 107 ? 5.598 -1.845 -10.711 1 93.94 107 GLY B O 1
ATOM 2480 N N . SER B 1 108 ? 7.703 -2.545 -11.18 1 93.06 108 SER B N 1
ATOM 2481 C CA . SER B 1 108 ? 7.273 -3.939 -11.172 1 93.06 108 SER B CA 1
ATOM 2482 C C . SER B 1 108 ? 6.941 -4.406 -9.758 1 93.06 108 SER B C 1
ATOM 2484 O O . SER B 1 108 ? 6.105 -5.293 -9.57 1 93.06 108 SER B O 1
ATOM 2486 N N . GLU B 1 109 ? 7.57 -3.758 -8.875 1 92.81 109 GLU B N 1
ATOM 2487 C CA . GLU B 1 109 ? 7.324 -3.977 -7.449 1 92.81 109 GLU B CA 1
ATOM 2488 C C . GLU B 1 109 ? 7.117 -2.656 -6.715 1 92.81 109 GLU B C 1
ATOM 2490 O O . GLU B 1 109 ? 7.688 -1.632 -7.098 1 92.81 109 GLU B O 1
ATOM 2495 N N . ASP B 1 110 ? 6.277 -2.682 -5.77 1 92.56 110 ASP B N 1
ATOM 2496 C CA . ASP B 1 110 ? 6.184 -1.535 -4.871 1 92.56 110 ASP B CA 1
ATOM 2497 C C . ASP B 1 110 ? 7.23 -1.618 -3.764 1 92.56 110 ASP B C 1
ATOM 2499 O O . ASP B 1 110 ? 7.348 -2.641 -3.086 1 92.56 110 ASP B O 1
ATOM 2503 N N . LYS B 1 111 ? 7.957 -0.55 -3.611 1 90 111 LYS B N 1
ATOM 2504 C CA . LYS B 1 111 ? 9 -0.511 -2.584 1 90 111 LYS B CA 1
ATOM 2505 C C . LYS B 1 111 ? 8.906 0.771 -1.762 1 90 111 LYS B C 1
ATOM 2507 O O . LYS B 1 111 ? 8.781 1.864 -2.316 1 90 111 LYS B O 1
ATOM 2512 N N . ILE B 1 112 ? 8.953 0.634 -0.468 1 89.94 112 ILE B N 1
ATOM 2513 C CA . ILE B 1 112 ? 9.039 1.792 0.416 1 89.94 112 ILE B CA 1
ATOM 2514 C C . ILE B 1 112 ? 10.5 2.188 0.609 1 89.94 112 ILE B C 1
ATOM 2516 O O . ILE B 1 112 ? 11.305 1.396 1.111 1 89.94 112 ILE B O 1
ATOM 2520 N N . LEU B 1 113 ? 10.789 3.328 0.253 1 90.38 113 LEU B N 1
ATOM 2521 C CA . LEU B 1 113 ? 12.164 3.805 0.358 1 90.38 113 LEU B CA 1
ATOM 2522 C C . LEU B 1 113 ? 12.461 4.301 1.77 1 90.38 113 LEU B C 1
ATOM 2524 O O . LEU B 1 113 ? 13.531 4.027 2.314 1 90.38 113 LEU B O 1
ATOM 2528 N N . LEU B 1 114 ? 11.539 5.031 2.246 1 90.5 114 LEU B N 1
ATOM 2529 C CA . LEU B 1 114 ? 11.742 5.684 3.535 1 90.5 114 LEU B CA 1
ATOM 2530 C C . LEU B 1 114 ? 10.414 5.953 4.227 1 90.5 114 LEU B C 1
ATOM 2532 O O . LEU B 1 114 ? 9.422 6.297 3.57 1 90.5 114 LEU B O 1
ATOM 2536 N N . LEU B 1 115 ? 10.5 5.824 5.559 1 91.06 115 LEU B N 1
ATOM 2537 C CA . LEU B 1 115 ? 9.336 6.109 6.391 1 91.06 115 LEU B CA 1
ATOM 2538 C C . LEU B 1 115 ? 9.656 7.191 7.414 1 91.06 115 LEU B C 1
ATOM 2540 O O . LEU B 1 115 ? 10.703 7.152 8.062 1 91.06 115 LEU B O 1
ATOM 2544 N N . TYR B 1 116 ? 8.789 8.164 7.5 1 90.94 116 TYR B N 1
ATOM 2545 C CA . TYR B 1 116 ? 8.891 9.195 8.531 1 90.94 116 TYR B CA 1
ATOM 2546 C C . TYR B 1 116 ? 7.707 9.133 9.484 1 90.94 116 TYR B C 1
ATOM 2548 O O . TYR B 1 116 ? 6.555 9.125 9.055 1 90.94 116 TYR B O 1
ATOM 2556 N N . ILE B 1 117 ? 8.023 9.039 10.672 1 89.19 117 ILE B N 1
ATOM 2557 C CA . ILE B 1 117 ? 7.012 9.32 11.688 1 89.19 117 ILE B CA 1
ATOM 2558 C C . ILE B 1 117 ? 7.113 10.781 12.125 1 89.19 117 ILE B C 1
ATOM 2560 O O . ILE B 1 117 ? 8.125 11.188 12.711 1 89.19 117 ILE B O 1
ATOM 2564 N N . PHE B 1 118 ? 6.07 11.531 11.828 1 89.5 118 PHE B N 1
ATOM 2565 C CA . PHE B 1 118 ? 6.129 12.961 12.109 1 89.5 118 PHE B CA 1
ATOM 2566 C C . PHE B 1 118 ? 5.113 13.344 13.172 1 89.5 118 PHE B C 1
ATOM 2568 O O . PHE B 1 118 ? 3.939 12.977 13.086 1 89.5 118 PHE B O 1
ATOM 2575 N N . CYS B 1 119 ? 5.684 14.117 14.125 1 86.56 119 CYS B N 1
ATOM 2576 C CA . CYS B 1 119 ? 4.844 14.672 15.18 1 86.56 119 CYS B CA 1
ATOM 2577 C C . CYS B 1 119 ? 5 16.188 15.266 1 86.56 119 CYS B C 1
ATOM 2579 O O . CYS B 1 119 ? 6.109 16.688 15.453 1 86.56 119 CYS B O 1
ATOM 2581 N N . CYS B 1 120 ? 3.914 16.797 15.094 1 86.94 120 CYS B N 1
ATOM 2582 C CA . CYS B 1 120 ? 3.875 18.234 15.305 1 86.94 120 CYS B CA 1
ATOM 2583 C C . CYS B 1 120 ? 3.496 18.578 16.734 1 86.94 120 CYS B C 1
ATOM 2585 O O . CYS B 1 120 ? 2.555 18 17.297 1 86.94 120 CYS B O 1
ATOM 2587 N N . PHE B 1 121 ? 4.262 19.438 17.266 1 82.62 121 PHE B N 1
ATOM 2588 C CA . PHE B 1 121 ? 3.975 19.766 18.656 1 82.62 121 PHE B CA 1
ATOM 2589 C C . PHE B 1 121 ? 3.848 21.266 18.844 1 82.62 121 PHE B C 1
ATOM 2591 O O . PHE B 1 121 ? 4.254 22.047 17.984 1 82.62 121 PHE B O 1
ATOM 2598 N N . SER B 1 122 ? 3.064 21.547 19.922 1 81.12 122 SER B N 1
ATOM 2599 C CA . SER B 1 122 ? 2.994 22.938 20.359 1 81.12 122 SER B CA 1
ATOM 2600 C C . SER B 1 122 ? 3.879 23.203 21.562 1 81.12 122 SER B C 1
ATOM 2602 O O . SER B 1 122 ? 4.055 22.312 22.406 1 81.12 122 SER B O 1
ATOM 2604 N N . GLU B 1 123 ? 4.504 24.234 21.531 1 73.25 123 GLU B N 1
ATOM 2605 C CA . GLU B 1 123 ? 5.258 24.594 22.734 1 73.25 123 GLU B CA 1
ATOM 2606 C C . GLU B 1 123 ? 4.328 24.984 23.875 1 73.25 123 GLU B C 1
ATOM 2608 O O . GLU B 1 123 ? 3.25 25.531 23.656 1 73.25 123 GLU B O 1
ATOM 2613 N N . PRO B 1 124 ? 4.781 24.422 25.016 1 74.19 124 PRO B N 1
ATOM 2614 C CA . PRO B 1 124 ? 4.008 24.906 26.172 1 74.19 124 PRO B CA 1
ATOM 2615 C C . PRO B 1 124 ? 3.904 26.422 26.203 1 74.19 124 PRO B C 1
ATOM 2617 O O . PRO B 1 124 ? 4.758 27.125 25.656 1 74.19 124 PRO B O 1
ATOM 2620 N N . VAL B 1 125 ? 2.756 26.812 26.656 1 76.38 125 VAL B N 1
ATOM 2621 C CA . VAL B 1 125 ? 2.59 28.25 26.734 1 76.38 125 VAL B CA 1
ATOM 2622 C C . VAL B 1 125 ? 3.572 28.828 27.766 1 76.38 125 VAL B C 1
ATOM 2624 O O . VAL B 1 125 ? 3.934 28.156 28.734 1 76.38 125 VAL B O 1
ATOM 2627 N N . SER B 1 126 ? 4.094 30.016 27.406 1 77.81 126 SER B N 1
ATOM 2628 C CA . SER B 1 126 ? 4.961 30.719 28.344 1 77.81 126 SER B CA 1
ATOM 2629 C C . SER B 1 126 ? 4.195 31.141 29.594 1 77.81 126 SER B C 1
ATOM 2631 O O . SER B 1 126 ? 2.984 31.359 29.531 1 77.81 126 SER B O 1
ATOM 2633 N N . PRO B 1 127 ? 4.91 31.156 30.688 1 85.56 127 PRO B N 1
ATOM 2634 C CA . PRO B 1 127 ? 4.266 31.703 31.891 1 85.56 127 PRO B CA 1
ATOM 2635 C C . PRO B 1 127 ? 3.686 33.094 31.672 1 85.56 127 PRO B C 1
ATOM 2637 O O . PRO B 1 127 ? 4.199 33.844 30.844 1 85.56 127 PRO B O 1
ATOM 2640 N N . VAL B 1 128 ? 2.582 33.344 32.281 1 89.44 128 VAL B N 1
ATOM 2641 C CA . VAL B 1 128 ? 1.955 34.656 32.156 1 89.44 128 VAL B CA 1
ATOM 2642 C C . VAL B 1 128 ? 2.096 35.438 33.438 1 89.44 128 VAL B C 1
ATOM 2644 O O . VAL B 1 128 ? 2.201 34.844 34.531 1 89.44 128 VAL B O 1
ATOM 2647 N N . LYS B 1 129 ? 2.164 36.781 33.25 1 90.12 129 LYS B N 1
ATOM 2648 C CA . LYS B 1 129 ? 2.162 37.719 34.375 1 90.12 129 LYS B CA 1
ATOM 2649 C C . LYS B 1 129 ? 0.985 38.688 34.281 1 90.12 129 LYS B C 1
ATOM 2651 O O . LYS B 1 129 ? 0.728 39.25 33.219 1 90.12 129 LYS B O 1
ATOM 2656 N N . LEU B 1 130 ? 0.27 38.812 35.344 1 92.38 130 LEU B N 1
ATOM 2657 C CA . LEU B 1 130 ? -0.875 39.719 35.438 1 92.38 130 LEU B CA 1
ATOM 2658 C C . LEU B 1 130 ? -0.497 41 36.156 1 92.38 130 LEU B C 1
ATOM 2660 O O . LEU B 1 130 ? 0.129 40.969 37.219 1 92.38 130 LEU B O 1
ATOM 2664 N N . THR B 1 131 ? -0.776 42.094 35.438 1 91.19 131 THR B N 1
ATOM 2665 C CA . THR B 1 131 ? -0.635 43.406 36.062 1 91.19 131 THR B CA 1
ATOM 2666 C C . THR B 1 131 ? -1.986 44.125 36.156 1 91.19 131 THR B C 1
ATOM 2668 O O . THR B 1 131 ? -2.773 44.094 35.219 1 91.19 131 THR B O 1
ATOM 2671 N N . VAL B 1 132 ? -2.275 44.688 37.344 1 91 132 VAL B N 1
ATOM 2672 C CA . VAL B 1 132 ? -3.541 45.375 37.594 1 91 132 VAL B CA 1
ATOM 2673 C C . VAL B 1 132 ? -3.277 46.844 37.938 1 91 132 VAL B C 1
ATOM 2675 O O . VAL B 1 132 ? -2.434 47.125 38.781 1 91 132 VAL B O 1
ATOM 2678 N N . THR B 1 133 ? -3.928 47.688 37.188 1 87.19 133 THR B N 1
ATOM 2679 C CA . THR B 1 133 ? -3.869 49.094 37.469 1 87.19 133 THR B CA 1
ATOM 2680 C C . THR B 1 133 ? -5.27 49.656 37.719 1 87.19 133 THR B C 1
ATOM 2682 O O . THR B 1 133 ? -6.191 49.375 36.938 1 87.19 133 THR B O 1
ATOM 2685 N N . GLU B 1 134 ? -5.438 50.438 38.844 1 83.19 134 GLU B N 1
ATOM 2686 C CA . GLU B 1 134 ? -6.723 51.062 39.125 1 83.19 134 GLU B CA 1
ATOM 2687 C C . GLU B 1 134 ? -6.965 52.281 38.25 1 83.19 134 GLU B C 1
ATOM 2689 O O . GLU B 1 134 ? -6.098 53.156 38.094 1 83.19 134 GLU B O 1
ATOM 2694 N N . SER B 1 135 ? -7.992 52.25 37.406 1 71.12 135 SER B N 1
ATOM 2695 C CA . SER B 1 135 ? -8.297 53.406 36.531 1 71.12 135 SER B CA 1
ATOM 2696 C C . SER B 1 135 ? -9.211 54.406 37.219 1 71.12 135 SER B C 1
ATOM 2698 O O . SER B 1 135 ? -9.078 55.594 37.031 1 71.12 135 SER B O 1
ATOM 2700 N N . ASN B 1 136 ? -10.312 53.969 37.844 1 68.19 136 ASN B N 1
ATOM 2701 C CA . ASN B 1 136 ? -11.203 54.812 38.625 1 68.19 136 ASN B CA 1
ATOM 2702 C C . ASN B 1 136 ? -11.594 54.188 39.938 1 68.19 136 ASN B C 1
ATOM 2704 O O . ASN B 1 136 ? -12.18 53.094 39.969 1 68.19 136 ASN B O 1
ATOM 2708 N N . SER B 1 137 ? -11.117 54.688 41.062 1 64.19 137 SER B N 1
ATOM 2709 C CA . SER B 1 137 ? -11.281 54.188 42.406 1 64.19 137 SER B CA 1
ATOM 2710 C C . SER B 1 137 ? -12.758 54.062 42.781 1 64.19 137 SER B C 1
ATOM 2712 O O . SER B 1 137 ? -13.148 53.125 43.469 1 64.19 137 SER B O 1
ATOM 2714 N N . SER B 1 138 ? -13.508 54.969 42.344 1 63.5 138 SER B N 1
ATOM 2715 C CA . SER B 1 138 ? -14.883 54.969 42.844 1 63.5 138 SER B CA 1
ATOM 2716 C C . SER B 1 138 ? -15.672 53.781 42.312 1 63.5 138 SER B C 1
ATOM 2718 O O . SER B 1 138 ? -16.516 53.219 43.031 1 63.5 138 SER B O 1
ATOM 2720 N N . ALA B 1 139 ? -15.492 53.406 41.094 1 70.5 139 ALA B N 1
ATOM 2721 C CA . ALA B 1 139 ? -16.312 52.344 40.5 1 70.5 139 ALA B CA 1
ATOM 2722 C C . ALA B 1 139 ? -15.523 51.031 40.375 1 70.5 139 ALA B C 1
ATOM 2724 O O . ALA B 1 139 ? -16 50.062 39.781 1 70.5 139 ALA B O 1
ATOM 2725 N N . CYS B 1 140 ? -14.43 50.938 41.062 1 78.19 140 CYS B N 1
ATOM 2726 C CA . CYS B 1 140 ? -13.562 49.75 41.031 1 78.19 140 CYS B CA 1
ATOM 2727 C C . CYS B 1 140 ? -13.273 49.344 39.562 1 78.19 140 CYS B C 1
ATOM 2729 O O . CYS B 1 140 ? -13.414 48.188 39.219 1 78.19 140 CYS B O 1
ATOM 2731 N N . ASN B 1 141 ? -13.102 50.438 38.75 1 85.69 141 ASN B N 1
ATOM 2732 C CA . ASN B 1 141 ? -12.695 50.125 37.406 1 85.69 141 ASN B CA 1
ATOM 2733 C C . ASN B 1 141 ? -11.195 49.844 37.312 1 85.69 141 ASN B C 1
ATOM 2735 O O . ASN B 1 141 ? -10.375 50.688 37.656 1 85.69 141 ASN B O 1
ATOM 2739 N N . LEU B 1 142 ? -10.945 48.625 36.938 1 89.81 142 LEU B N 1
ATOM 2740 C CA . LEU B 1 142 ? -9.555 48.188 36.906 1 89.81 142 LEU B CA 1
ATOM 2741 C C . LEU B 1 142 ? -9.109 47.906 35.469 1 89.81 142 LEU B C 1
ATOM 2743 O O . LEU B 1 142 ? -9.898 47.438 34.656 1 89.81 142 LEU B O 1
ATOM 2747 N N . THR B 1 143 ? -7.906 48.344 35.125 1 89.12 143 THR B N 1
ATOM 2748 C CA . THR B 1 143 ? -7.23 47.906 33.906 1 89.12 143 THR B CA 1
ATOM 2749 C C . THR B 1 143 ? -6.277 46.75 34.156 1 89.12 143 THR B C 1
ATOM 2751 O O . THR B 1 143 ? -5.371 46.875 35 1 89.12 143 THR B O 1
ATOM 2754 N N . VAL B 1 144 ? -6.578 45.688 33.531 1 89.5 144 VAL B N 1
ATOM 2755 C CA . VAL B 1 144 ? -5.828 44.469 33.75 1 89.5 144 VAL B CA 1
ATOM 2756 C C . VAL B 1 144 ? -5.035 44.125 32.5 1 89.5 144 VAL B C 1
ATOM 2758 O O . VAL B 1 144 ? -5.59 44.062 31.406 1 89.5 144 VAL B O 1
ATOM 2761 N N . THR B 1 145 ? -3.695 43.875 32.688 1 88.38 145 THR B N 1
ATOM 2762 C CA . THR B 1 145 ? -2.842 43.5 31.562 1 88.38 145 THR B CA 1
ATOM 2763 C C . THR B 1 145 ? -2.23 42.125 31.781 1 88.38 145 THR B C 1
ATOM 2765 O O . THR B 1 145 ? -1.592 41.875 32.812 1 88.38 145 THR B O 1
ATOM 2768 N N . CYS B 1 146 ? -2.572 41.188 30.922 1 88.69 146 CYS B N 1
ATOM 2769 C CA . CYS B 1 146 ? -1.938 39.875 30.891 1 88.69 146 CYS B CA 1
ATOM 2770 C C . CYS B 1 146 ? -0.784 39.844 29.891 1 88.69 146 CYS B C 1
ATOM 2772 O O . CYS B 1 146 ? -0.957 40.219 28.734 1 88.69 146 CYS B O 1
ATOM 2774 N N . ARG B 1 147 ? 0.423 39.406 30.391 1 86.56 147 ARG B N 1
ATOM 2775 C CA . ARG B 1 147 ? 1.581 39.375 29.516 1 86.56 147 ARG B CA 1
ATOM 2776 C C . ARG B 1 147 ? 2.373 38.094 29.703 1 86.56 147 ARG B C 1
ATOM 2778 O O . ARG B 1 147 ? 2.441 37.562 30.828 1 86.56 147 ARG B O 1
ATOM 2785 N N . THR B 1 148 ? 2.893 37.625 28.594 1 85.94 148 THR B N 1
ATOM 2786 C CA . THR B 1 148 ? 3.805 36.469 28.703 1 85.94 148 THR B CA 1
ATOM 2787 C C . THR B 1 148 ? 5.203 36.938 29.094 1 85.94 148 THR B C 1
ATOM 2789 O O . THR B 1 148 ? 5.617 38.062 28.734 1 85.94 148 THR B O 1
ATOM 2792 N N . GLU B 1 149 ? 5.859 36.062 29.953 1 80.69 149 GLU B N 1
ATOM 2793 C CA . GLU B 1 149 ? 7.188 36.438 30.406 1 80.69 149 GLU B CA 1
ATOM 2794 C C . GLU B 1 149 ? 8.211 36.406 29.281 1 80.69 149 GLU B C 1
ATOM 2796 O O . GLU B 1 149 ? 9.164 37.188 29.25 1 80.69 149 GLU B O 1
ATOM 2801 N N . ASP B 1 150 ? 8.031 35.562 28.453 1 73.44 150 ASP B N 1
ATOM 2802 C CA . ASP B 1 150 ? 9.07 35.312 27.453 1 73.44 150 ASP B CA 1
ATOM 2803 C C . ASP B 1 150 ? 8.75 36 26.141 1 73.44 150 ASP B C 1
ATOM 2805 O O . ASP B 1 150 ? 9.625 36.188 25.297 1 73.44 150 ASP B O 1
ATOM 2809 N N . SER B 1 151 ? 7.461 36.219 25.875 1 67.75 151 SER B N 1
ATOM 2810 C CA . SER B 1 151 ? 7.125 36.844 24.609 1 67.75 151 SER B CA 1
ATOM 2811 C C . SER B 1 151 ? 6.555 38.25 24.797 1 67.75 151 SER B C 1
ATOM 2813 O O . SER B 1 151 ? 6.285 38.656 25.938 1 67.75 151 SER B O 1
ATOM 2815 N N . ASN B 1 152 ? 6.555 39.062 23.75 1 70.38 152 ASN B N 1
ATOM 2816 C CA . ASN B 1 152 ? 5.988 40.406 23.781 1 70.38 152 ASN B CA 1
ATOM 2817 C C . ASN B 1 152 ? 4.469 40.375 23.625 1 70.38 152 ASN B C 1
ATOM 2819 O O . ASN B 1 152 ? 3.871 41.375 23.188 1 70.38 152 ASN B O 1
ATOM 2823 N N . LEU B 1 153 ? 3.961 39.156 24.031 1 77.38 153 LEU B N 1
ATOM 2824 C CA . LEU B 1 153 ? 2.508 39.094 23.922 1 77.38 153 LEU B CA 1
ATOM 2825 C C . LEU B 1 153 ? 1.846 39.656 25.172 1 77.38 153 LEU B C 1
ATOM 2827 O O . LEU B 1 153 ? 2.191 39.281 26.297 1 77.38 153 LEU B O 1
ATOM 2831 N N . ASN B 1 154 ? 1.066 40.719 25.016 1 82.81 154 ASN B N 1
ATOM 2832 C CA . ASN B 1 154 ? 0.301 41.25 26.125 1 82.81 154 ASN B CA 1
ATOM 2833 C C . ASN B 1 154 ? -1.101 41.688 25.688 1 82.81 154 ASN B C 1
ATOM 2835 O O . ASN B 1 154 ? -1.332 41.969 24.516 1 82.81 154 ASN B O 1
ATOM 2839 N N . ARG B 1 155 ? -2.004 41.469 26.516 1 85.69 155 ARG B N 1
ATOM 2840 C CA . ARG B 1 155 ? -3.367 41.938 26.312 1 85.69 155 ARG B CA 1
ATOM 2841 C C . ARG B 1 155 ? -3.883 42.656 27.547 1 85.69 155 ARG B C 1
ATOM 2843 O O . ARG B 1 155 ? -3.549 42.281 28.672 1 85.69 155 ARG B O 1
ATOM 2850 N N . THR B 1 156 ? -4.781 43.688 27.156 1 86.44 156 THR B N 1
ATOM 2851 C CA . THR B 1 156 ? -5.34 44.469 28.266 1 86.44 156 THR B CA 1
ATOM 2852 C C . THR B 1 156 ? -6.852 44.281 28.344 1 86.44 156 THR B C 1
ATOM 2854 O O . THR B 1 156 ? -7.535 44.25 27.328 1 86.44 156 THR B O 1
ATOM 2857 N N . PHE B 1 157 ? -7.312 44.219 29.5 1 87.19 157 PHE B N 1
ATOM 2858 C CA . PHE B 1 157 ? -8.727 44.062 29.812 1 87.19 157 PHE B CA 1
ATOM 2859 C C . PHE B 1 157 ? -9.195 45.125 30.797 1 87.19 157 PHE B C 1
ATOM 2861 O O . PHE B 1 157 ? -8.398 45.656 31.578 1 87.19 157 PHE B O 1
ATOM 2868 N N . GLN B 1 158 ? -10.484 45.469 30.547 1 88.06 158 GLN B N 1
ATOM 2869 C CA . GLN B 1 158 ? -11.148 46.281 31.562 1 88.06 158 GLN B CA 1
ATOM 2870 C C . GLN B 1 158 ? -12.023 45.438 32.469 1 88.06 158 GLN B C 1
ATOM 2872 O O . GLN B 1 158 ? -12.844 44.625 32 1 88.06 158 GLN B O 1
ATOM 2877 N N . CYS B 1 159 ? -11.672 45.594 33.719 1 87.69 159 CYS B N 1
ATOM 2878 C CA . CYS B 1 159 ? -12.438 44.781 34.656 1 87.69 159 CYS B CA 1
ATOM 2879 C C . CYS B 1 159 ? -13.102 45.688 35.719 1 87.69 159 CYS B C 1
ATOM 2881 O O . CYS B 1 159 ? -12.602 46.75 36.031 1 87.69 159 CYS B O 1
ATOM 2883 N N . ASN B 1 160 ? -14.273 45.188 36.156 1 84.88 160 ASN B N 1
ATOM 2884 C CA . ASN B 1 160 ? -14.914 45.719 37.344 1 84.88 160 ASN B CA 1
ATOM 2885 C C . ASN B 1 160 ? -15.195 44.625 38.375 1 84.88 160 ASN B C 1
ATOM 2887 O O . ASN B 1 160 ? -14.617 43.531 38.281 1 84.88 160 ASN B O 1
ATOM 2891 N N . LYS B 1 161 ? -16.016 44.906 39.406 1 80.38 161 LYS B N 1
ATOM 2892 C CA . LYS B 1 161 ? -16.25 43.969 40.5 1 80.38 161 LYS B CA 1
ATOM 2893 C C . LYS B 1 161 ? -16.938 42.688 40 1 80.38 161 LYS B C 1
ATOM 2895 O O . LYS B 1 161 ? -16.859 41.625 40.625 1 80.38 161 LYS B O 1
ATOM 2900 N N . SER B 1 162 ? -17.484 42.781 38.812 1 82.44 162 SER B N 1
ATOM 2901 C CA . SER B 1 162 ? -18.359 41.688 38.406 1 82.44 162 SER B CA 1
ATOM 2902 C C . SER B 1 162 ? -17.922 41.062 37.094 1 82.44 162 SER B C 1
ATOM 2904 O O . SER B 1 162 ? -18.25 39.906 36.781 1 82.44 162 SER B O 1
ATOM 2906 N N . SER B 1 163 ? -17.266 41.812 36.312 1 86.44 163 SER B N 1
ATOM 2907 C CA . SER B 1 163 ? -16.984 41.281 34.969 1 86.44 163 SER B CA 1
ATOM 2908 C C . SER B 1 163 ? -15.688 41.875 34.406 1 86.44 163 SER B C 1
ATOM 2910 O O . SER B 1 163 ? -15.242 42.938 34.844 1 86.44 163 SER B O 1
ATOM 2912 N N . CYS B 1 164 ? -15.141 41.125 33.562 1 86.94 164 CYS B N 1
ATOM 2913 C CA . CYS B 1 164 ? -13.992 41.594 32.781 1 86.94 164 CYS B CA 1
ATOM 2914 C C . CYS B 1 164 ? -14.289 41.562 31.297 1 86.94 164 CYS B C 1
ATOM 2916 O O . CYS B 1 164 ? -14.914 40.594 30.812 1 86.94 164 CYS B O 1
ATOM 2918 N N . HIS B 1 165 ? -13.969 42.594 30.562 1 82.88 165 HIS B N 1
ATOM 2919 C CA . HIS B 1 165 ? -14.164 42.625 29.109 1 82.88 165 HIS B CA 1
ATOM 2920 C C . HIS B 1 165 ? -12.875 43 28.391 1 82.88 165 HIS B C 1
ATOM 2922 O O . HIS B 1 165 ? -12.094 43.812 28.891 1 82.88 165 HIS B O 1
ATOM 2928 N N . LEU B 1 166 ? -12.703 42.25 27.297 1 75.94 166 LEU B N 1
ATOM 2929 C CA . LEU B 1 166 ? -11.531 42.531 26.484 1 75.94 166 LEU B CA 1
ATOM 2930 C C . LEU B 1 166 ? -11.633 43.906 25.844 1 75.94 166 LEU B C 1
ATOM 2932 O O . LEU B 1 166 ? -12.688 44.281 25.328 1 75.94 166 LEU B O 1
ATOM 2936 N N . GLN B 1 167 ? -10.703 44.625 26.141 1 71.75 167 GLN B N 1
ATOM 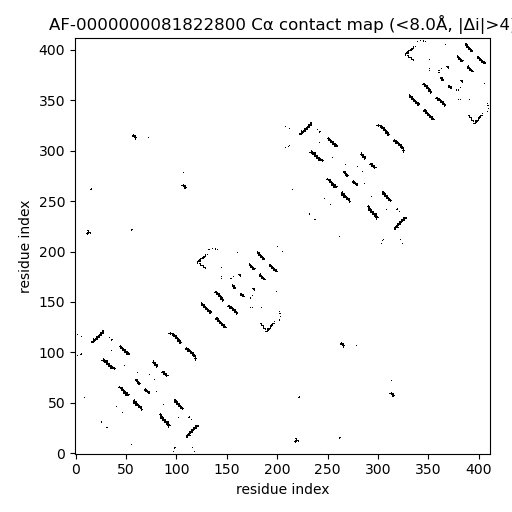2937 C CA . GLN B 1 167 ? -10.773 45.875 25.375 1 71.75 167 GLN B CA 1
ATOM 2938 C C . GLN B 1 167 ? -10.625 45.594 23.875 1 71.75 167 GLN B C 1
ATOM 2940 O O . GLN B 1 167 ? -10.695 44.469 23.438 1 71.75 167 GLN B O 1
ATOM 2945 N N . GLU B 1 168 ? -9.789 46 23.031 1 58.91 168 GLU B N 1
ATOM 2946 C CA . GLU B 1 168 ? -9.609 45.906 21.594 1 58.91 168 GLU B CA 1
ATOM 2947 C C . GLU B 1 168 ? -8.547 44.875 21.234 1 58.91 168 GLU B C 1
ATOM 2949 O O . GLU B 1 168 ? -7.648 44.594 22.031 1 58.91 168 GLU B O 1
ATOM 2954 N N . GLY B 1 169 ? -8.945 43.938 20.359 1 57.31 169 GLY B N 1
ATOM 2955 C CA . GLY B 1 169 ? -7.875 43.25 19.656 1 57.31 169 GLY B CA 1
ATOM 2956 C C . GLY B 1 169 ? -8.18 41.781 19.391 1 57.31 169 GLY B C 1
ATOM 2957 O O . GLY B 1 169 ? -9.227 41.281 19.812 1 57.31 169 GLY B O 1
ATOM 2958 N N . ALA B 1 170 ? -7.527 41.188 18.469 1 54.81 170 ALA B N 1
ATOM 2959 C CA . ALA B 1 170 ? -7.645 39.875 17.875 1 54.81 170 ALA B CA 1
ATOM 2960 C C . ALA B 1 170 ? -7.617 38.781 18.953 1 54.81 170 ALA B C 1
ATOM 2962 O O . ALA B 1 170 ? -7 38.969 20.016 1 54.81 170 ALA B O 1
ATOM 2963 N N . PRO B 1 171 ? -8.445 37.812 18.859 1 52.41 171 PRO B N 1
ATOM 2964 C CA . PRO B 1 171 ? -8.617 36.719 19.797 1 52.41 171 PRO B CA 1
ATOM 2965 C C . PRO B 1 171 ? -7.289 36.031 20.156 1 52.41 171 PRO B C 1
ATOM 2967 O O . PRO B 1 171 ? -6.488 35.719 19.281 1 52.41 171 PRO B O 1
ATOM 2970 N N . VAL B 1 172 ? -6.508 36.5 21.219 1 58.5 172 VAL B N 1
ATOM 2971 C CA . VAL B 1 172 ? -5.281 35.844 21.641 1 58.5 172 VAL B CA 1
ATOM 2972 C C . VAL B 1 172 ? -5.617 34.75 22.641 1 58.5 172 VAL B C 1
ATOM 2974 O O . VAL B 1 172 ? -6.715 34.719 23.203 1 58.5 172 VAL B O 1
ATOM 2977 N N . SER B 1 173 ? -4.684 33.844 22.891 1 72.25 173 SER B N 1
ATOM 2978 C CA . SER B 1 173 ? -4.648 32.656 23.75 1 72.25 173 SER B CA 1
ATOM 2979 C C . SER B 1 173 ? -4.754 33.062 25.219 1 72.25 173 SER B C 1
ATOM 2981 O O . SER B 1 173 ? -4.48 32.25 26.109 1 72.25 173 SER B O 1
ATOM 2983 N N . PHE B 1 174 ? -5.223 34.406 25.453 1 81.88 174 PHE B N 1
ATOM 2984 C CA . PHE B 1 174 ? -5.367 34.844 26.828 1 81.88 174 PHE B CA 1
ATOM 2985 C C . PHE B 1 174 ? -6.84 34.906 27.234 1 81.88 174 PHE B C 1
ATOM 2987 O O . PHE B 1 174 ? -7.688 35.312 26.438 1 81.88 174 PHE B O 1
ATOM 2994 N N . THR B 1 175 ? -7.133 34.438 28.312 1 84.56 175 THR B N 1
ATOM 2995 C CA . THR B 1 175 ? -8.43 34.656 28.953 1 84.56 175 THR B CA 1
ATOM 2996 C C . THR B 1 175 ? -8.258 35.281 30.328 1 84.56 175 THR B C 1
ATOM 2998 O O . THR B 1 175 ? -7.352 34.906 31.078 1 84.56 175 THR B O 1
ATOM 3001 N N . VAL B 1 176 ? -9.133 36.375 30.562 1 8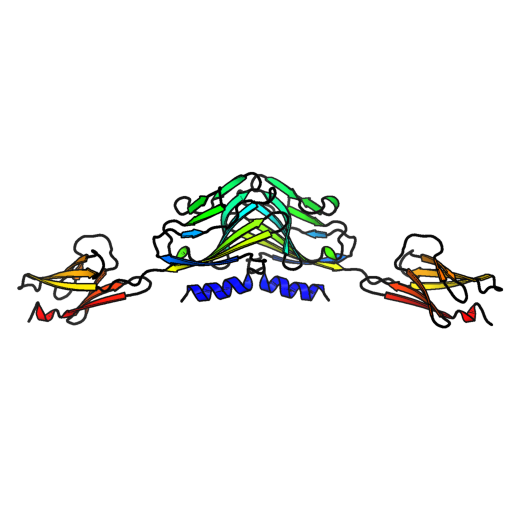8.19 176 VAL B N 1
ATOM 3002 C CA . VAL B 1 176 ? -9.156 37 31.906 1 88.19 176 VAL B CA 1
ATOM 3003 C C . VAL B 1 176 ? -10.562 36.875 32.5 1 88.19 176 VAL B C 1
ATOM 3005 O O . VAL B 1 176 ? -11.555 37.125 31.812 1 88.19 176 VAL B O 1
ATOM 3008 N N . PHE B 1 177 ? -10.578 36.406 33.688 1 89.12 177 PHE B N 1
ATOM 3009 C CA . PHE B 1 177 ? -11.883 36.281 34.344 1 89.12 177 PHE B CA 1
ATOM 3010 C C . PHE B 1 177 ? -11.758 36.438 35.844 1 89.12 177 PHE B C 1
ATOM 3012 O O . PHE B 1 177 ? -10.648 36.438 36.375 1 89.12 177 PHE B O 1
ATOM 3019 N N . LEU B 1 178 ? -12.961 36.688 36.375 1 89.62 178 LEU B N 1
ATOM 3020 C CA . LEU B 1 178 ? -13.031 36.844 37.812 1 89.62 178 LEU B CA 1
ATOM 3021 C C . LEU B 1 178 ? -13.43 35.531 38.5 1 89.62 178 LEU B C 1
ATOM 3023 O O . LEU B 1 178 ? -14.312 34.812 38 1 89.62 178 LEU B O 1
ATOM 3027 N N . GLN B 1 179 ? -12.688 35.156 39.469 1 90.38 179 GLN B N 1
ATOM 3028 C CA . GLN B 1 179 ? -13.039 34.031 40.312 1 90.38 179 GLN B CA 1
ATOM 3029 C C . GLN B 1 179 ? -12.906 34.375 41.812 1 90.38 179 GLN B C 1
ATOM 3031 O O . GLN B 1 179 ? -11.805 34.656 42.281 1 90.38 179 GLN B O 1
ATOM 3036 N N . GLN B 1 180 ? -14.109 34.281 42.438 1 86.19 180 GLN B N 1
ATOM 3037 C CA . GLN B 1 180 ? -14.141 34.719 43.844 1 86.19 180 GLN B CA 1
ATOM 3038 C C . GLN B 1 180 ? -13.57 36.125 43.969 1 86.19 180 GLN B C 1
ATOM 3040 O O . GLN B 1 180 ? -14.086 37.062 43.344 1 86.19 180 GLN B O 1
ATOM 3045 N N . ASP B 1 181 ? -12.531 36.312 44.719 1 86.25 181 ASP B N 1
ATOM 3046 C CA . ASP B 1 181 ? -11.969 37.656 44.938 1 86.25 181 ASP B CA 1
ATOM 3047 C C . ASP B 1 181 ? -10.656 37.812 44.188 1 86.25 181 ASP B C 1
ATOM 3049 O O . ASP B 1 181 ? -9.828 38.656 44.531 1 86.25 181 ASP B O 1
ATOM 3053 N N . ASN B 1 182 ? -10.586 36.938 43.156 1 93.12 182 ASN B N 1
ATOM 3054 C CA . ASN B 1 182 ? -9.352 37 42.375 1 93.12 182 ASN B CA 1
ATOM 3055 C C . ASN B 1 182 ? -9.617 37.281 40.906 1 93.12 182 ASN B C 1
ATOM 3057 O O . ASN B 1 182 ? -10.578 36.75 40.344 1 93.12 182 ASN B O 1
ATOM 3061 N N . ILE B 1 183 ? -8.773 38.156 40.375 1 91.62 183 ILE B N 1
ATOM 3062 C CA . ILE B 1 183 ? -8.672 38.25 38.906 1 91.62 183 ILE B CA 1
ATOM 3063 C C . ILE B 1 183 ? -7.645 37.25 38.406 1 91.62 183 ILE B C 1
ATOM 3065 O O . ILE B 1 183 ? -6.516 37.219 38.875 1 91.62 183 ILE B O 1
ATOM 3069 N N . ILE B 1 184 ? -8.016 36.438 37.375 1 92.94 184 ILE B N 1
ATOM 3070 C CA . ILE B 1 184 ? -7.148 35.375 36.875 1 92.94 184 ILE B CA 1
ATOM 3071 C C . ILE B 1 184 ? -6.875 35.625 35.375 1 92.94 184 ILE B C 1
ATOM 3073 O O . ILE B 1 184 ? -7.809 35.844 34.594 1 92.94 184 ILE B O 1
ATOM 3077 N N . CYS B 1 185 ? -5.625 35.688 35.062 1 91.19 185 CYS B N 1
ATOM 3078 C CA . CYS B 1 185 ? -5.191 35.625 33.656 1 91.19 185 CYS B CA 1
ATOM 3079 C C . CYS B 1 185 ? -4.703 34.25 33.281 1 91.19 185 CYS B C 1
ATOM 3081 O O . CYS B 1 185 ? -3.781 33.719 33.906 1 91.19 185 CYS B O 1
ATOM 3083 N N . ASN B 1 186 ? -5.312 33.719 32.281 1 89.12 186 ASN B N 1
ATOM 3084 C CA . ASN B 1 186 ? -4.977 32.375 31.828 1 89.12 186 ASN B CA 1
ATOM 3085 C C . ASN B 1 186 ? -4.457 32.375 30.406 1 89.12 186 ASN B C 1
ATOM 3087 O O . ASN B 1 186 ? -5.066 32.969 29.516 1 89.12 186 ASN B O 1
ATOM 3091 N N . HIS B 1 187 ? -3.273 31.828 30.188 1 85.44 187 HIS B N 1
ATOM 3092 C CA . HIS B 1 187 ? -2.689 31.562 28.875 1 85.44 187 HIS B CA 1
ATOM 3093 C C . HIS B 1 187 ? -2.635 30.062 28.594 1 85.44 187 HIS B C 1
ATOM 3095 O O . HIS B 1 187 ? -1.989 29.312 29.328 1 85.44 187 HIS B O 1
ATOM 3101 N N . SER B 1 188 ? -3.461 29.625 27.625 1 79 188 SER B N 1
ATOM 3102 C CA . SER B 1 188 ? -3.533 28.188 27.391 1 79 188 SER B CA 1
ATOM 3103 C C . SER B 1 188 ? -3.459 27.859 25.906 1 79 188 SER B C 1
ATOM 3105 O O . SER B 1 188 ? -3.809 28.703 25.062 1 79 188 SER B O 1
ATOM 3107 N N . ASN B 1 189 ? -2.717 26.781 25.594 1 74.88 189 ASN B N 1
ATOM 3108 C CA . ASN B 1 189 ? -2.801 26.172 24.266 1 74.88 189 ASN B CA 1
ATOM 3109 C C . ASN B 1 189 ? -3.129 24.688 24.359 1 74.88 189 ASN B C 1
ATOM 3111 O O . ASN B 1 189 ? -3.611 24.203 25.391 1 74.88 189 ASN B O 1
ATOM 3115 N N . GLN B 1 190 ? -3.062 24.047 23.312 1 65.38 190 GLN B N 1
ATOM 3116 C CA . GLN B 1 190 ? -3.521 22.656 23.25 1 65.38 190 GLN B CA 1
ATOM 3117 C C . GLN B 1 190 ? -2.691 21.766 24.172 1 65.38 190 GLN B C 1
ATOM 3119 O O . GLN B 1 190 ? -3.139 20.688 24.562 1 65.38 190 GLN B O 1
ATOM 3124 N N . VAL B 1 191 ? -1.554 22.266 24.5 1 70.69 191 VAL B N 1
ATOM 3125 C CA . VAL B 1 191 ? -0.68 21.328 25.203 1 70.69 191 VAL B CA 1
ATOM 3126 C C . VAL B 1 191 ? -0.444 21.812 26.641 1 70.69 191 VAL B C 1
ATOM 3128 O O . VAL B 1 191 ? -0.034 21.031 27.5 1 70.69 191 VAL B O 1
ATOM 3131 N N . SER B 1 192 ? -0.624 23.047 26.891 1 75.94 192 SER B N 1
ATOM 3132 C CA . SER B 1 192 ? -0.323 23.5 28.25 1 75.94 192 SER B CA 1
ATOM 3133 C C . SER B 1 19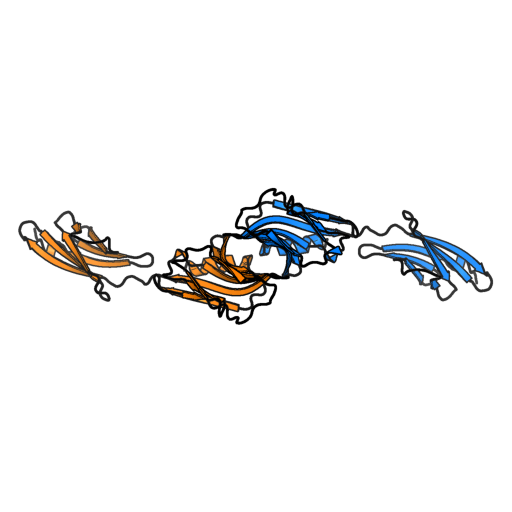2 ? -1.109 24.766 28.594 1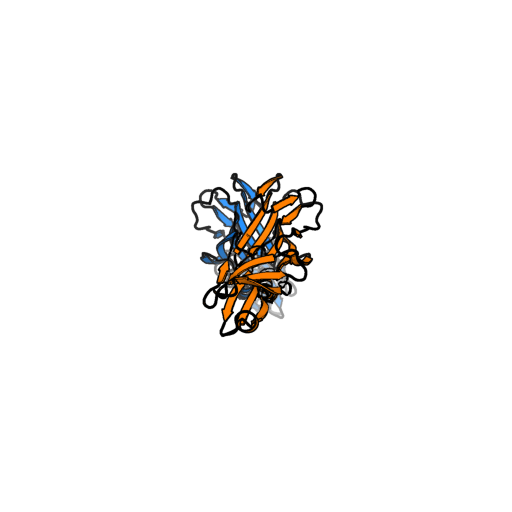 75.94 192 SER B C 1
ATOM 3135 O O . SER B 1 192 ? -1.794 25.328 27.734 1 75.94 192 SER B O 1
ATOM 3137 N N . TRP B 1 193 ? -1.265 25.062 29.906 1 82.25 193 TRP B N 1
ATOM 3138 C CA . TRP B 1 193 ? -1.816 26.312 30.375 1 82.25 193 TRP B CA 1
ATOM 3139 C C . TRP B 1 193 ? -0.974 26.891 31.516 1 82.25 193 TRP B C 1
ATOM 3141 O O . TRP B 1 193 ? -0.265 26.141 32.188 1 82.25 193 TRP B O 1
ATOM 3151 N N . ASN B 1 194 ? -0.871 28.156 31.469 1 87 194 ASN B N 1
ATOM 3152 C CA . ASN B 1 194 ? -0.295 28.906 32.594 1 87 194 ASN B CA 1
ATOM 3153 C C . ASN B 1 194 ? -1.203 30.062 33.031 1 87 194 ASN B C 1
ATOM 3155 O O . ASN B 1 194 ? -1.934 30.625 32.188 1 87 194 ASN B O 1
ATOM 3159 N N . GLN B 1 195 ? -1.232 30.25 34.344 1 91.56 195 GLN B N 1
ATOM 3160 C CA . GLN B 1 195 ? -2.102 31.328 34.812 1 91.56 195 GLN B CA 1
ATOM 3161 C C . GLN B 1 195 ? -1.415 32.156 35.906 1 91.56 195 GLN B C 1
ATOM 3163 O O . GLN B 1 195 ? -0.472 31.672 36.531 1 91.56 195 GLN B O 1
ATOM 3168 N N . ASP B 1 196 ? -1.726 33.375 36 1 93.25 196 ASP B N 1
ATOM 3169 C CA . ASP B 1 196 ? -1.403 34.281 37.094 1 93.25 196 ASP B CA 1
ATOM 3170 C C . ASP B 1 196 ? -2.664 34.938 37.656 1 93.25 196 ASP B C 1
ATOM 3172 O O . ASP B 1 196 ? -3.639 35.156 36.938 1 93.25 196 ASP B O 1
ATOM 3176 N N . SER B 1 197 ? -2.643 35.094 39 1 94.12 197 SER B N 1
ATOM 3177 C CA . SER B 1 197 ? -3.84 35.656 39.625 1 94.12 197 SER B CA 1
ATOM 3178 C C . SER B 1 197 ? -3.484 36.719 40.625 1 94.12 197 SER B C 1
ATOM 3180 O O . SER B 1 197 ? -2.398 36.719 41.219 1 94.12 197 SER B O 1
ATOM 3182 N N . LYS B 1 198 ? -4.422 37.719 40.844 1 92.06 198 LYS B N 1
ATOM 3183 C CA . LYS B 1 198 ? -4.316 38.781 41.844 1 92.06 198 LYS B CA 1
ATOM 3184 C C . LYS B 1 198 ? -5.652 39 42.562 1 92.06 198 LYS B C 1
ATOM 3186 O O . LYS B 1 198 ? -6.711 38.906 41.938 1 92.06 198 LYS B O 1
ATOM 3191 N N . ASN B 1 199 ? -5.535 39.375 43.781 1 90.25 199 ASN B N 1
ATOM 3192 C CA . ASN B 1 199 ? -6.73 39.625 44.562 1 90.25 199 ASN B CA 1
ATOM 3193 C C . ASN B 1 199 ? -7.297 41.031 44.25 1 90.25 199 ASN B C 1
ATOM 3195 O O . ASN B 1 199 ? -6.59 42.031 44.344 1 90.25 199 ASN B O 1
ATOM 3199 N N . ILE B 1 200 ? -8.547 41 43.969 1 84.56 200 ILE B N 1
ATOM 3200 C CA . ILE B 1 200 ? -9.188 42.219 43.531 1 84.56 200 ILE B CA 1
ATOM 3201 C C . ILE B 1 200 ? -9.359 43.156 44.719 1 84.56 200 ILE B C 1
ATOM 3203 O O . ILE B 1 200 ? -9.422 44.375 44.562 1 84.56 200 ILE B O 1
ATOM 3207 N N . LYS B 1 201 ? -9.523 42.656 45.906 1 83.31 201 LYS B N 1
ATOM 3208 C CA . LYS B 1 201 ? -9.805 43.438 47.094 1 83.31 201 LYS B CA 1
ATOM 3209 C C . LYS B 1 201 ? -8.641 44.406 47.406 1 83.31 201 LYS B C 1
ATOM 3211 O O . LYS B 1 201 ? -8.82 45.406 48.062 1 83.31 201 LYS B O 1
ATOM 3216 N N . VAL B 1 202 ? -7.496 44.031 46.906 1 83.5 202 VAL B N 1
ATOM 3217 C CA . VAL B 1 202 ? -6.328 44.875 47.125 1 83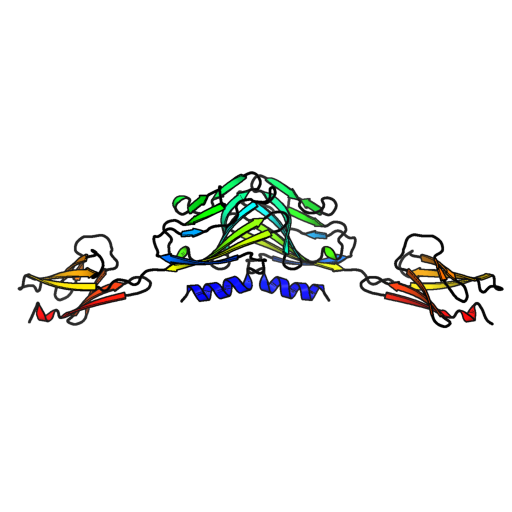.5 202 VAL B CA 1
ATOM 3218 C C . VAL B 1 202 ? -6.5 46.188 46.344 1 83.5 202 VAL B C 1
ATOM 3220 O O . VAL B 1 202 ? -5.988 47.25 46.75 1 83.5 202 VAL B O 1
ATOM 3223 N N . TYR B 1 203 ? -7.281 46.125 45.312 1 82.81 203 TYR B N 1
ATOM 3224 C CA . TYR B 1 203 ? -7.398 47.281 44.438 1 82.81 203 TYR B CA 1
ATOM 3225 C C . TYR B 1 203 ? -8.75 47.969 44.594 1 82.81 203 TYR B C 1
ATOM 3227 O O . TYR B 1 203 ? -8.922 49.125 44.219 1 82.81 203 TYR B O 1
ATOM 3235 N N . SER B 1 204 ? -9.625 47.312 45.094 1 77.38 204 SER B N 1
ATOM 3236 C CA . SER B 1 204 ? -10.953 47.844 45.375 1 77.38 204 SER B CA 1
ATOM 3237 C C . SER B 1 204 ? -11.477 47.375 46.75 1 77.38 204 SER B C 1
ATOM 3239 O O . SER B 1 204 ? -12.281 46.438 46.812 1 77.38 204 SER B O 1
ATOM 3241 N N . PRO B 1 205 ? -10.812 48 47.781 1 66.19 205 PRO B N 1
ATOM 3242 C CA . PRO B 1 205 ? -11.328 47.594 49.094 1 66.19 205 PRO B CA 1
ATOM 3243 C C . PRO B 1 205 ? -12.789 47.969 49.312 1 66.19 205 PRO B C 1
ATOM 3245 O O . PRO B 1 205 ? -13.289 48.906 48.656 1 66.19 205 PRO B O 1
ATOM 3248 N N . LYS B 1 206 ? -13.625 47.344 49.969 1 57.78 206 LYS B N 1
ATOM 3249 C CA . LYS B 1 206 ? -14.945 47.812 50.406 1 57.78 206 LYS B CA 1
ATOM 3250 C C . LYS B 1 206 ? -14.844 49.125 51.156 1 57.78 206 LYS B C 1
ATOM 3252 O O . LYS B 1 206 ? -13.898 49.312 51.938 1 57.78 206 LYS B O 1
#

Organism: Nothobranchius furzeri (NCBI:txid105023)

InterPro domains:
  IPR013783 Immunoglobulin-like fold [G3DSA:2.60.40.10] (22-116)
  IPR036179 Immunoglobulin-like domain superfamily [SSF48726] (22-111)

Radius of gyration: 37.17 Å; Cα contacts (8 Å, |Δi|>4): 935; chains: 2; bounding box: 37×124×76 Å

pLDDT: mean 83.26, std 13.88, range [36.72, 97.81]

Solvent-accessible surface area (backbone atoms only — not comparable to full-atom values): 22200 Å² total; per-residue (Å²): 111,75,64,54,60,56,44,54,60,49,47,69,36,56,56,70,48,70,56,73,38,78,44,80,44,74,43,54,54,63,34,69,45,77,46,74,47,86,46,76,77,74,66,74,75,26,27,38,33,39,33,36,44,52,96,72,37,43,31,35,41,35,39,35,38,51,86,65,51,73,47,70,61,51,61,68,86,40,44,48,79,38,83,75,42,58,25,40,34,37,39,54,32,42,65,85,64,35,34,37,35,34,34,34,38,43,36,58,42,56,41,39,50,28,36,32,42,36,39,41,38,68,74,63,46,56,53,40,45,63,44,80,42,80,74,40,76,88,71,35,32,30,40,33,35,38,27,34,74,82,47,96,49,64,47,54,28,44,30,43,94,83,49,56,43,75,51,89,74,78,92,57,63,61,45,66,44,75,51,92,60,26,42,35,32,35,29,48,53,97,74,27,69,22,64,24,73,47,59,44,51,81,72,44,63,134,111,73,64,56,57,55,46,55,59,49,50,70,37,54,59,68,46,68,57,73,37,78,44,82,44,75,43,54,53,64,35,70,45,76,46,72,45,86,45,78,76,73,65,73,73,26,25,38,33,38,32,35,44,51,96,72,36,42,30,35,41,35,39,34,40,49,86,64,52,75,46,71,60,50,63,68,87,40,44,47,76,38,82,78,42,57,25,40,33,37,41,55,32,40,62,83,66,36,35,37,34,34,34,34,38,44,37,58,42,56,41,37,49,29,34,34,42,36,38,41,39,67,73,62,46,57,53,40,45,64,45,78,43,78,74,38,76,88,70,35,32,30,38,34,34,39,27,34,76,79,48,94,51,65,46,53,29,44,28,44,92,84,49,53,42,74,53,87,76,76,94,59,59,60,47,66,44,76,51,94,61,26,41,34,33,35,29,48,55,97,75,26,69,22,63,24,72,47,58,44,52,81,70,42,64,131